Protein AF-0000000085158946 (afdb_homodimer)

Sequence (554 aa):
MFKRTLFSFVKYSIVIFVLLLILFPLYYLITLSLTSSSEALKDNIRFVPDGFNYKNYDILNSEFWSSLTYSFLFVITALTIRLVSLFLGGYGLYLTTRKIKTLFFSIFLFFSIVPEISIYLGIKGVLNDLNISDIVFSLSASSFFSFFSLSYFHNSFNQVSQKEKDIIKIDNLNKLEVFYYVYLPKLKMPIFLTVIFTTISTWNSFLWPSYILSGKTINGVGFDTISLWFLRVGDIPHGMGRHENLVAAGSVISIIIPLGIYLIFSKLINRQLYKSIMFKRTLFSFVKYSIVIFVLLLILFPLYYLITLSLTSSSEALKDNIRFVPDGFNYKNYDILNSEFWSSLTYSFLFVITALTIRLVSLFLGGYGLYLTTRKIKTLFFSIFLFFSIVPEISIYLGIKGVLNDLNISDIVFSLSASSFFSFFSLSYFHNSFNQVSQKEKDIIKIDNLNKLEVFYYVYLPKLKMPIFLTVIFTTISTWNSFLWPSYILSGKTINGVGFDTISLWFLRVGDIPHGMGRHENLVAAGSVISIIIPLGIYLIFSKLINRQLYKSI

Radius of gyration: 25.28 Å; Cα contacts (8 Å, |Δi|>4): 628; chains: 2; bounding box: 78×69×60 Å

Solvent-accessible surface area (backbone atoms only — not comparable to full-atom values): 29200 Å² total; per-residue (Å²): 110,66,64,59,49,53,52,48,49,52,47,52,50,49,49,52,49,51,51,48,59,60,45,38,24,58,52,40,30,56,23,34,19,21,25,46,64,77,59,36,60,69,42,50,73,50,90,61,45,87,45,85,33,67,68,36,52,66,68,68,36,72,68,44,54,49,9,46,49,50,37,49,50,27,35,54,50,19,48,51,48,23,50,52,41,33,55,52,49,14,51,50,52,62,72,47,53,71,69,56,47,52,51,50,55,53,51,47,61,56,48,73,52,53,56,65,65,38,44,50,54,41,51,51,15,50,35,48,65,68,64,59,74,54,63,56,59,61,61,25,65,75,41,51,70,52,70,69,54,29,53,45,36,26,53,34,60,65,65,63,46,68,68,55,54,48,49,41,62,72,67,64,56,50,73,68,53,42,40,62,71,56,46,43,70,53,35,49,61,52,48,44,52,43,52,49,51,47,41,53,53,53,58,65,44,41,62,62,54,55,60,72,36,56,83,46,57,59,95,80,38,72,67,45,40,47,50,50,43,45,58,54,70,13,50,37,82,90,67,78,45,46,42,52,13,44,34,26,28,53,46,64,61,56,43,50,55,61,41,50,56,39,58,56,41,50,53,53,47,52,55,51,52,56,66,74,99,111,66,65,60,49,52,50,47,49,53,49,51,52,49,49,53,51,50,50,48,60,60,46,38,24,58,53,41,28,57,24,35,19,22,23,45,64,78,61,37,60,68,43,50,72,51,91,63,45,88,46,86,33,66,68,35,51,65,68,68,37,70,67,45,54,50,9,45,50,49,37,49,50,27,34,54,50,19,48,50,48,22,51,54,42,32,52,52,49,14,51,52,53,60,73,49,53,70,68,56,46,51,50,50,54,53,52,47,61,55,48,74,51,54,54,65,65,38,46,49,55,41,49,51,15,50,33,48,65,67,64,57,76,53,63,57,58,60,61,26,64,76,40,51,72,52,70,70,55,29,54,45,36,26,53,33,59,67,64,64,46,69,68,57,53,49,50,42,60,74,66,63,56,50,74,68,52,43,40,62,71,56,44,43,70,51,37,48,62,50,49,45,52,44,51,49,51,47,42,52,52,53,57,65,44,42,62,63,57,56,60,71,37,57,83,48,56,57,97,82,37,72,66,43,40,48,46,51,43,46,59,55,70,15,50,38,81,89,67,79,45,45,42,52,15,44,35,25,29,53,47,65,61,59,43,52,57,60,41,50,54,41,58,56,40,50,53,53,48,51,54,52,51,55,68,72,99

Nearest PDB structures (foldseek):
  4tqv-assembly2_F  TM=7.925E-01  e=6.788E-07  Sphingomonas sp.
  8ja7-assembly1_B  TM=7.182E-01  e=3.580E-06  Mycobacterium tuberculosis H37Rv
  8hpr-assembly1_B  TM=7.081E-01  e=4.510E-06  Mycolicibacterium smegmatis MC2 155
  8y5f-assembly1_C  TM=7.577E-01  e=1.977E-05  Escherichia coli
  7ahh-assembly1_A  TM=5.560E-01  e=1.768E-01  Lactococcus lactis subsp. lactis

Secondary structure (DSSP, 8-state):
-HHHHHHHHHHHHHHHHHHHHHHHHHHHHHHHHTS-HHHHTT----SS-SS--GGGGGG--HHHHHHHHHHHHHHHHHHHHHHHHHHHHHHHHHHS-HHHHHHHHHHHHHHTTS-HHHHHHHHHHHHHHTT---HHHHHHTT-S--HHHHHHHHHHHTT--HHHHHHHHHTT--HHHHIIIIIHHHHHHHHHHHHHHHHHHHHT--HHHHHHHTT-EETTEE---HHHHHHHHHB-GGGS-B-HHHHHHHHHHHTHHHHHHHHHHHHHHHHHHHHH-/-HHHHHHHHHHHHHHHHHHHHHHHHHHHHHHHHTS-HHHHTT----SS-SS--GGGGGG-SHHHHHHHHHHHHHHHHHHHHHHHHHHHHHHHHHHS-HHHHHHHHHHHHHHTTS-HHHHHHHHHHHHHHTT---HHHHHHTT-S--HHHHHHHHHHHTT--HHHHHHHHHTT--HHHHIIIIIHHHHHHHHHHHHHHHHHHHHT--HHHHHHHTT-EETTEE---HHHHHHHHHB-GGGS-B-HHHHHHHHHHHTHHHHHHHHHHHHHHHHHHHHH-

Structure (mmCIF, N/CA/C/O backbone):
data_AF-0000000085158946-model_v1
#
loop_
_entity.id
_entity.type
_entity.pdbx_description
1 polymer 'ABC TRANSPORTER PERMEASE PROTEIN'
#
loop_
_atom_site.group_PDB
_atom_site.id
_atom_site.type_symbol
_atom_site.label_atom_id
_atom_site.label_alt_id
_atom_site.label_comp_id
_atom_site.label_asym_id
_atom_site.label_entity_id
_atom_site.label_seq_id
_atom_site.pdbx_PDB_ins_code
_atom_site.Cartn_x
_atom_site.Cartn_y
_atom_site.Cartn_z
_atom_site.occupancy
_atom_site.B_iso_or_equiv
_atom_site.auth_seq_id
_atom_site.auth_comp_id
_atom_site.auth_asym_id
_atom_site.auth_atom_id
_atom_site.pdbx_PDB_model_num
ATOM 1 N N . MET A 1 1 ? -37.438 24.875 11.211 1 57.03 1 MET A N 1
ATOM 2 C CA . MET A 1 1 ? -37.312 23.75 12.117 1 57.03 1 MET A CA 1
ATOM 3 C C . MET A 1 1 ? -37.406 22.422 11.352 1 57.03 1 MET A C 1
ATOM 5 O O . MET A 1 1 ? -36.656 21.484 11.656 1 57.03 1 MET A O 1
ATOM 9 N N . PHE A 1 2 ? -38.281 22.328 10.406 1 52.19 2 PHE A N 1
ATOM 10 C CA . PHE A 1 2 ? -38.5 21.125 9.625 1 52.19 2 PHE A CA 1
ATOM 11 C C . PHE A 1 2 ? -37.281 20.844 8.727 1 52.19 2 PHE A C 1
ATOM 13 O O . PHE A 1 2 ? -36.844 19.703 8.602 1 52.19 2 PHE A O 1
ATOM 20 N N . LYS A 1 3 ? -36.719 21.828 8.211 1 59.41 3 LYS A N 1
ATOM 21 C CA . LYS A 1 3 ? -35.594 21.688 7.32 1 59.41 3 LYS A CA 1
ATOM 22 C C . LYS A 1 3 ? -34.344 21.203 8.086 1 59.41 3 LYS A C 1
ATOM 24 O O . LYS A 1 3 ? -33.594 20.359 7.594 1 59.41 3 LYS A O 1
ATOM 29 N N . ARG A 1 4 ? -34.312 21.703 9.297 1 63.22 4 ARG A N 1
ATOM 30 C CA . ARG A 1 4 ? -33.156 21.297 10.117 1 63.22 4 ARG A CA 1
ATOM 31 C C . ARG A 1 4 ? -33.281 19.812 10.484 1 63.22 4 ARG A C 1
ATOM 33 O O . ARG A 1 4 ? -32.281 19.094 10.484 1 63.22 4 ARG A O 1
ATOM 40 N N . THR A 1 5 ? -34.594 19.406 10.719 1 65.62 5 THR A N 1
ATOM 41 C CA . THR A 1 5 ? -34.812 18.016 11.109 1 65.62 5 THR A CA 1
ATOM 42 C C . THR A 1 5 ? -34.562 17.094 9.922 1 65.62 5 THR A C 1
ATOM 44 O O . THR A 1 5 ? -33.969 16.016 10.086 1 65.62 5 THR A O 1
ATOM 47 N N . LEU A 1 6 ? -35.031 17.469 8.773 1 65.44 6 LEU A N 1
ATOM 48 C CA . LEU A 1 6 ? -34.844 16.656 7.582 1 65.44 6 LEU A CA 1
ATOM 49 C C . LEU A 1 6 ? -33.344 16.531 7.234 1 65.44 6 LEU A C 1
ATOM 51 O O . LEU A 1 6 ? -32.875 15.453 6.852 1 65.44 6 LEU A O 1
ATOM 55 N N . PHE A 1 7 ? -32.719 17.625 7.441 1 64.69 7 PHE A N 1
ATOM 56 C CA . PHE A 1 7 ? -31.281 17.625 7.168 1 64.69 7 PHE A CA 1
ATOM 57 C C . PHE A 1 7 ? -30.547 16.734 8.156 1 64.69 7 PHE A C 1
ATOM 59 O O . PHE A 1 7 ? -29.594 16.031 7.773 1 64.69 7 PHE A O 1
ATOM 66 N N . SER A 1 8 ? -31.094 16.766 9.352 1 71.31 8 SER A N 1
ATOM 67 C CA . SER A 1 8 ? -30.516 15.898 10.367 1 71.31 8 SER A CA 1
ATOM 68 C C . SER A 1 8 ? -30.781 14.43 10.062 1 71.31 8 SER A C 1
ATOM 70 O O . SER A 1 8 ? -29.891 13.586 10.227 1 71.31 8 SER A O 1
ATOM 72 N N . PHE A 1 9 ? -32 14.148 9.641 1 74.19 9 PHE A N 1
ATOM 73 C CA . PHE A 1 9 ? -32.344 12.773 9.289 1 74.19 9 PHE A CA 1
ATOM 74 C C . PHE A 1 9 ? -31.516 12.281 8.117 1 74.19 9 PHE A C 1
ATOM 76 O O . PHE A 1 9 ? -31.016 11.148 8.133 1 74.19 9 PHE A O 1
ATOM 83 N N . VAL A 1 10 ? -31.422 13.07 7.191 1 72.56 10 VAL A N 1
ATOM 84 C CA . VAL A 1 10 ? -30.641 12.711 6.012 1 72.56 10 VAL A CA 1
ATOM 85 C C . VAL A 1 10 ? -29.188 12.492 6.395 1 72.56 10 VAL A C 1
ATOM 87 O O . VAL A 1 10 ? -28.547 11.539 5.941 1 72.56 10 VAL A O 1
ATOM 90 N N . LYS A 1 11 ? -28.797 13.273 7.266 1 68.81 11 LYS A N 1
ATOM 91 C CA . LYS A 1 11 ? -27.422 13.188 7.719 1 68.81 11 LYS A CA 1
ATOM 92 C C . LYS A 1 11 ? -27.156 11.867 8.438 1 68.81 11 LYS A C 1
ATOM 94 O O . LYS A 1 11 ? -26.172 11.172 8.133 1 68.81 11 LYS A O 1
ATOM 99 N N . TYR A 1 12 ? -27.984 11.602 9.367 1 70.56 12 TYR A N 1
ATOM 100 C CA . TYR A 1 12 ? -27.812 10.375 10.125 1 70.56 12 TYR A CA 1
ATOM 101 C C . TYR A 1 12 ? -28 9.148 9.234 1 70.56 12 TYR A C 1
ATOM 103 O O . TYR A 1 12 ? -27.328 8.133 9.422 1 70.56 12 TYR A O 1
ATOM 111 N N . SER A 1 13 ? -28.891 9.266 8.328 1 75.44 13 SER A N 1
ATOM 112 C CA . SER A 1 13 ? -29.109 8.164 7.402 1 75.44 13 SER A CA 1
ATOM 113 C C . SER A 1 13 ? -27.875 7.902 6.551 1 75.44 13 SER A C 1
ATOM 115 O O . SER A 1 13 ? -27.531 6.75 6.289 1 75.44 13 SER A O 1
ATOM 117 N N . ILE A 1 14 ? -27.234 8.898 6.277 1 70.06 14 ILE A N 1
ATOM 118 C CA . ILE A 1 14 ? -26.031 8.773 5.457 1 70.06 14 ILE A CA 1
ATOM 119 C C . ILE A 1 14 ? -24.922 8.125 6.273 1 70.06 14 ILE A C 1
ATOM 121 O O . ILE A 1 14 ? -24.219 7.242 5.781 1 70.06 14 ILE A O 1
ATOM 125 N N . VAL A 1 15 ? -24.906 8.492 7.461 1 65.69 15 VAL A N 1
ATOM 126 C CA . VAL A 1 15 ? -23.875 7.949 8.344 1 65.69 15 VAL A CA 1
ATOM 127 C C . VAL A 1 15 ? -24.109 6.453 8.555 1 65.69 15 VAL A C 1
ATOM 129 O O . VAL A 1 15 ? -23.172 5.656 8.484 1 65.69 15 VAL A O 1
ATOM 132 N N . ILE A 1 16 ? -25.297 6.164 8.844 1 70.31 16 ILE A N 1
ATOM 133 C CA . ILE A 1 16 ? -25.656 4.766 9.07 1 70.31 16 ILE A CA 1
ATOM 134 C C . ILE A 1 16 ? -25.359 3.953 7.809 1 70.31 16 ILE A C 1
ATOM 136 O O . ILE A 1 16 ? -24.859 2.83 7.887 1 70.31 16 ILE A O 1
ATOM 140 N N . PHE A 1 17 ? -25.656 4.512 6.742 1 72.94 17 PHE A N 1
ATOM 141 C CA . PHE A 1 17 ? -25.422 3.836 5.473 1 72.94 17 PHE A CA 1
ATOM 142 C C . PHE A 1 17 ? -23.938 3.582 5.242 1 72.94 17 PHE A C 1
ATOM 144 O O . PHE A 1 17 ? -23.547 2.48 4.852 1 72.94 17 PHE A O 1
ATOM 151 N N . VAL A 1 18 ? -23.219 4.551 5.566 1 66.56 18 VAL A N 1
ATOM 152 C CA . VAL A 1 18 ? -21.781 4.434 5.371 1 66.56 18 VAL A CA 1
ATOM 153 C C . VAL A 1 18 ? -21.203 3.406 6.348 1 66.56 18 VAL A C 1
ATOM 155 O O . VAL A 1 18 ? -20.344 2.596 5.977 1 66.56 18 VAL A O 1
ATOM 158 N N . LEU A 1 19 ? -21.719 3.467 7.562 1 66.19 19 LEU A N 1
ATOM 159 C CA . LEU A 1 19 ? -21.297 2.506 8.578 1 66.19 19 LEU A CA 1
ATOM 160 C C . LEU A 1 19 ? -21.625 1.081 8.148 1 66.19 19 LEU A C 1
ATOM 162 O O . LEU A 1 19 ? -20.828 0.168 8.328 1 66.19 19 LEU A O 1
ATOM 166 N N . LEU A 1 20 ? -22.766 0.931 7.625 1 73.12 20 LEU A N 1
ATOM 167 C CA . LEU A 1 20 ? -23.203 -0.384 7.156 1 73.12 20 LEU A CA 1
ATOM 168 C C . LEU A 1 20 ? -22.328 -0.859 6 1 73.12 20 LEU A C 1
ATOM 170 O O . LEU A 1 20 ? -21.969 -2.039 5.926 1 73.12 20 LEU A O 1
ATOM 174 N N . LEU A 1 21 ? -21.969 0.016 5.219 1 71.31 21 LEU A N 1
ATOM 175 C CA . LEU A 1 21 ? -21.125 -0.323 4.082 1 71.31 21 LEU A CA 1
ATOM 176 C C . LEU A 1 21 ? -19.734 -0.735 4.543 1 71.31 21 LEU A C 1
ATOM 178 O O . LEU A 1 21 ? -19.156 -1.679 4.004 1 71.31 21 LEU A O 1
ATOM 182 N N . ILE A 1 22 ? -19.344 -0.077 5.547 1 67.44 22 ILE A N 1
ATOM 183 C CA . ILE A 1 22 ? -18 -0.331 6.055 1 67.44 22 ILE A CA 1
ATOM 184 C C . ILE A 1 22 ? -17.969 -1.668 6.793 1 67.44 22 ILE A C 1
ATOM 186 O O . ILE A 1 22 ? -16.984 -2.42 6.688 1 67.44 22 ILE A O 1
ATOM 190 N N . LEU A 1 23 ? -19.047 -2.021 7.512 1 76.12 23 LEU A N 1
ATOM 191 C CA . LEU A 1 23 ? -19.109 -3.238 8.312 1 76.12 23 LEU A CA 1
ATOM 192 C C . LEU A 1 23 ? -19.562 -4.426 7.469 1 76.12 23 LEU A C 1
ATOM 194 O O . LEU A 1 23 ? -19.422 -5.578 7.887 1 76.12 23 LEU A O 1
ATOM 198 N N . PHE A 1 24 ? -19.969 -4.164 6.352 1 82.56 24 PHE A N 1
ATOM 199 C CA . PHE A 1 24 ? -20.547 -5.195 5.496 1 82.56 24 PHE A CA 1
ATOM 200 C C . PHE A 1 24 ? -19.516 -6.27 5.172 1 82.56 24 PHE A C 1
ATOM 202 O O . PHE A 1 24 ? -19.812 -7.465 5.281 1 82.56 24 PHE A O 1
ATOM 209 N N . PRO A 1 25 ? -18.312 -5.809 4.824 1 82.94 25 PRO A N 1
ATOM 210 C CA . PRO A 1 25 ? -17.344 -6.844 4.477 1 82.94 25 PRO A CA 1
ATOM 211 C C . PRO A 1 25 ? -17.031 -7.785 5.641 1 82.94 25 PRO A C 1
ATOM 213 O O . PRO A 1 25 ? -16.828 -8.984 5.43 1 82.94 25 PRO A O 1
ATOM 216 N N . LEU A 1 26 ? -17 -7.23 6.797 1 83.5 26 LEU A N 1
ATOM 217 C CA . LEU A 1 26 ? -16.734 -8.055 7.969 1 83.5 26 LEU A CA 1
ATOM 218 C C . LEU A 1 26 ? -17.906 -8.977 8.258 1 83.5 26 LEU A C 1
ATOM 220 O O . LEU A 1 26 ? -17.719 -10.148 8.586 1 83.5 26 LEU A O 1
ATOM 224 N N . TYR A 1 27 ? -19.016 -8.367 8.203 1 87.5 27 TYR A N 1
ATOM 225 C CA . TYR A 1 27 ? -20.219 -9.164 8.398 1 87.5 27 TYR A CA 1
ATOM 226 C C . TYR A 1 27 ? -20.297 -10.289 7.371 1 87.5 27 TYR A C 1
ATOM 228 O O . TYR A 1 27 ? -20.578 -11.438 7.719 1 87.5 27 TYR A O 1
ATOM 236 N N . TYR A 1 28 ? -20.094 -9.953 6.172 1 89.88 28 TYR A N 1
ATOM 237 C CA . TYR A 1 28 ? -20.156 -10.938 5.094 1 89.88 28 TYR A CA 1
ATOM 238 C C . TYR A 1 28 ? -19.094 -12.008 5.27 1 89.88 28 TYR A C 1
ATOM 240 O O . TYR A 1 28 ? -19.312 -13.18 4.953 1 89.88 28 TYR A O 1
ATOM 248 N N . LEU A 1 29 ? -17.984 -11.586 5.684 1 90.38 29 LEU A N 1
ATOM 249 C CA . LEU A 1 29 ? -16.906 -12.523 5.945 1 90.38 29 LEU A CA 1
ATOM 250 C C . LEU A 1 29 ? -17.344 -13.594 6.938 1 90.38 29 LEU A C 1
ATOM 252 O O . LEU A 1 29 ? -17.094 -14.789 6.723 1 90.38 29 LEU A O 1
ATOM 256 N N . ILE A 1 30 ? -17.953 -13.18 7.984 1 91.31 30 ILE A N 1
ATOM 257 C CA . ILE A 1 30 ? -18.406 -14.102 9.023 1 91.31 30 ILE A CA 1
ATOM 258 C C . ILE A 1 30 ? -19.5 -15.008 8.469 1 91.31 30 ILE A C 1
ATOM 260 O O . ILE A 1 30 ? -19.469 -16.219 8.68 1 91.31 30 ILE A O 1
ATOM 264 N N . THR A 1 31 ? -20.391 -14.445 7.742 1 94 31 THR A N 1
ATOM 265 C CA . THR A 1 31 ? -21.469 -15.227 7.168 1 94 31 THR A CA 1
ATOM 266 C C . THR A 1 31 ? -20.938 -16.234 6.152 1 94 31 THR A C 1
ATOM 268 O O . THR A 1 31 ? -21.359 -17.391 6.129 1 94 31 THR A O 1
ATOM 271 N N . LEU A 1 32 ? -20.031 -15.812 5.352 1 93.38 32 LEU A N 1
ATOM 272 C CA . LEU A 1 32 ? -19.438 -16.672 4.324 1 93.38 32 LEU A CA 1
ATOM 273 C C . LEU A 1 32 ? -18.672 -17.828 4.953 1 93.38 32 LEU A C 1
ATOM 275 O O . LEU A 1 32 ? -18.688 -18.938 4.43 1 93.38 32 LEU A O 1
ATOM 279 N N . SER A 1 33 ? -18 -17.547 6.062 1 94 33 SER A N 1
ATOM 280 C CA . SER A 1 33 ? -17.203 -18.578 6.738 1 94 33 SER A CA 1
ATOM 281 C C . SER A 1 33 ? -18.094 -19.688 7.277 1 94 33 SER A C 1
ATOM 283 O O . SER A 1 33 ? -17.609 -20.781 7.562 1 94 33 SER A O 1
ATOM 285 N N . LEU A 1 34 ? -19.359 -19.438 7.391 1 96.25 34 LEU A N 1
ATOM 286 C CA . LEU A 1 34 ? -20.297 -20.422 7.93 1 96.25 34 LEU A CA 1
ATOM 287 C C . LEU A 1 34 ? -21.203 -20.969 6.828 1 96.25 34 LEU A C 1
ATOM 289 O O . LEU A 1 34 ? -22.094 -21.766 7.098 1 96.25 34 LEU A O 1
ATOM 293 N N . THR A 1 35 ? -20.984 -20.578 5.652 1 95.25 35 THR A N 1
ATOM 294 C CA . THR A 1 35 ? -21.766 -21.016 4.504 1 95.25 35 THR A CA 1
ATOM 295 C C . THR A 1 35 ? -21.188 -22.297 3.922 1 95.25 35 THR A C 1
ATOM 297 O O . THR A 1 35 ? -19.969 -22.484 3.887 1 95.25 35 THR A O 1
ATOM 300 N N . SER A 1 36 ? -22 -23.188 3.439 1 94.12 36 SER A N 1
ATOM 301 C CA . SER A 1 36 ? -21.547 -24.453 2.875 1 94.12 36 SER A CA 1
ATOM 302 C C . SER A 1 36 ? -20.812 -24.234 1.556 1 94.12 36 SER A C 1
ATOM 304 O O . SER A 1 36 ? -21 -23.219 0.893 1 94.12 36 SER A O 1
ATOM 306 N N . SER A 1 37 ? -19.984 -25.188 1.164 1 91 37 SER A N 1
ATOM 307 C CA . SER A 1 37 ? -19.203 -25.109 -0.07 1 91 37 SER A CA 1
ATOM 308 C C . SER A 1 37 ? -20.109 -25.062 -1.292 1 91 37 SER A C 1
ATOM 310 O O . SER A 1 37 ? -19.844 -24.344 -2.256 1 91 37 SER A O 1
ATOM 312 N N . SER A 1 38 ? -21.188 -25.812 -1.231 1 90.31 38 SER A N 1
ATOM 313 C CA . SER A 1 38 ? -22.109 -25.844 -2.355 1 90.31 38 SER A CA 1
ATOM 314 C C . SER A 1 38 ? -22.75 -24.469 -2.594 1 90.31 38 SER A C 1
ATOM 316 O O . SER A 1 38 ? -22.891 -24.047 -3.738 1 90.31 38 SER A O 1
ATOM 318 N N . GLU A 1 39 ? -23.062 -23.828 -1.523 1 90.88 39 GLU A N 1
ATOM 319 C CA . GLU A 1 39 ? -23.656 -22.5 -1.636 1 90.88 39 GLU A CA 1
ATOM 320 C C . GLU A 1 39 ? -22.609 -21.453 -2.002 1 90.88 39 GLU A C 1
ATOM 322 O O . GLU A 1 39 ? -22.891 -20.531 -2.775 1 90.88 39 GLU A O 1
ATOM 327 N N . ALA A 1 40 ? -21.469 -21.531 -1.451 1 89.31 40 ALA A N 1
ATOM 328 C CA . ALA A 1 40 ? -20.406 -20.562 -1.688 1 89.31 40 ALA A CA 1
ATOM 329 C C . ALA A 1 40 ? -19.969 -20.578 -3.148 1 89.31 40 ALA A C 1
ATOM 331 O O . ALA A 1 40 ? -19.562 -19.547 -3.693 1 89.31 40 ALA A O 1
ATOM 332 N N . LEU A 1 41 ? -20.062 -21.703 -3.746 1 85.75 41 LEU A N 1
ATOM 333 C CA . LEU A 1 41 ? -19.641 -21.859 -5.129 1 85.75 41 LEU A CA 1
ATOM 334 C C . LEU A 1 41 ? -20.547 -21.078 -6.074 1 85.75 41 LEU A C 1
ATOM 336 O O . LEU A 1 41 ? -20.156 -20.766 -7.203 1 85.75 41 LEU A O 1
ATOM 340 N N . LYS A 1 42 ? -21.719 -20.719 -5.594 1 83 42 LYS A N 1
ATOM 341 C CA . LYS A 1 42 ? -22.625 -19.906 -6.41 1 83 42 LYS A CA 1
ATOM 342 C C . LYS A 1 42 ? -22.094 -18.484 -6.562 1 83 42 LYS A C 1
ATOM 344 O O . LYS A 1 42 ? -22.5 -17.766 -7.477 1 83 42 LYS A O 1
ATOM 349 N N . ASP A 1 43 ? -21.25 -18.047 -5.68 1 79.88 43 ASP A N 1
ATOM 350 C CA . ASP A 1 43 ? -20.469 -16.828 -5.746 1 79.88 43 ASP A CA 1
ATOM 351 C C . ASP A 1 43 ? -21.375 -15.594 -5.609 1 79.88 43 ASP A C 1
ATOM 353 O O . ASP A 1 43 ? -21.016 -14.508 -6.078 1 79.88 43 ASP A O 1
ATOM 357 N N . ASN A 1 44 ? -22.625 -15.805 -5.07 1 84.94 44 ASN A N 1
ATOM 358 C CA . ASN A 1 44 ? -23.516 -14.703 -4.754 1 84.94 44 ASN A CA 1
ATOM 359 C C . ASN A 1 44 ? -23.453 -14.344 -3.271 1 84.94 44 ASN A C 1
ATOM 361 O O . ASN A 1 44 ? -23.125 -15.188 -2.438 1 84.94 44 ASN A O 1
ATOM 365 N N . ILE A 1 45 ? -23.766 -13.125 -3.066 1 88.75 45 ILE A N 1
ATOM 366 C CA . ILE A 1 45 ? -23.766 -12.68 -1.679 1 88.75 45 ILE A CA 1
ATOM 367 C C . ILE A 1 45 ? -24.938 -13.312 -0.936 1 88.75 45 ILE A C 1
ATOM 369 O O . ILE A 1 45 ? -26.062 -13.344 -1.445 1 88.75 45 ILE A O 1
ATOM 373 N N . ARG A 1 46 ? -24.578 -13.844 0.161 1 86.25 46 ARG A N 1
ATOM 374 C CA . ARG A 1 46 ? -25.594 -14.344 1.078 1 86.25 46 ARG A CA 1
ATOM 375 C C . ARG A 1 46 ? -25.516 -13.641 2.43 1 86.25 46 ARG A C 1
ATOM 377 O O . ARG A 1 46 ? -24.5 -13.742 3.121 1 86.25 46 ARG A O 1
ATOM 384 N N . PHE A 1 47 ? -26.562 -13.07 2.791 1 88.25 47 PHE A N 1
ATOM 385 C CA . PHE A 1 47 ? -26.562 -12.297 4.027 1 88.25 47 PHE A CA 1
ATOM 386 C C . PHE A 1 47 ? -26.688 -13.211 5.238 1 88.25 47 PHE A C 1
ATOM 388 O O . PHE A 1 47 ? -26.266 -12.852 6.34 1 88.25 47 PHE A O 1
ATOM 395 N N . VAL A 1 48 ? -27.312 -14.344 4.961 1 92.31 48 VAL A N 1
ATOM 396 C CA . VAL A 1 48 ? -27.453 -15.344 6.016 1 92.31 48 VAL A CA 1
ATOM 397 C C . VAL A 1 48 ? -26.938 -16.688 5.52 1 92.31 48 VAL A C 1
ATOM 399 O O . VAL A 1 48 ? -27.297 -17.141 4.43 1 92.31 48 VAL A O 1
ATOM 402 N N . PRO A 1 49 ? -26.125 -17.266 6.254 1 92.56 49 PRO A N 1
ATOM 403 C CA . PRO A 1 49 ? -25.625 -18.562 5.812 1 92.56 49 PRO A CA 1
ATOM 404 C C . PRO A 1 49 ? -26.734 -19.609 5.688 1 92.56 49 PRO A C 1
ATOM 406 O O . PRO A 1 49 ? -27.828 -19.438 6.246 1 92.56 49 PRO A O 1
ATOM 409 N N . ASP A 1 50 ? -26.5 -20.641 4.941 1 93.25 50 ASP A N 1
ATOM 410 C CA . ASP A 1 50 ? -27.453 -21.719 4.773 1 93.25 50 ASP A CA 1
ATOM 411 C C . ASP A 1 50 ? -27.484 -22.625 6.004 1 93.25 50 ASP A C 1
ATOM 413 O O . ASP A 1 50 ? -28.344 -23.484 6.133 1 93.25 50 ASP A O 1
ATOM 417 N N . GLY A 1 51 ? -26.562 -22.422 6.914 1 90.81 51 GLY A N 1
ATOM 418 C CA . GLY A 1 51 ? -26.406 -23.172 8.148 1 90.81 51 GLY A CA 1
ATOM 419 C C . GLY A 1 51 ? -25.125 -22.812 8.898 1 90.81 51 GLY A C 1
ATOM 420 O O . GLY A 1 51 ? -24.375 -21.938 8.477 1 90.81 51 GLY A O 1
ATOM 421 N N . PHE A 1 52 ? -25.062 -23.469 10.023 1 93.88 52 PHE A N 1
ATOM 422 C CA . PHE A 1 52 ? -23.828 -23.312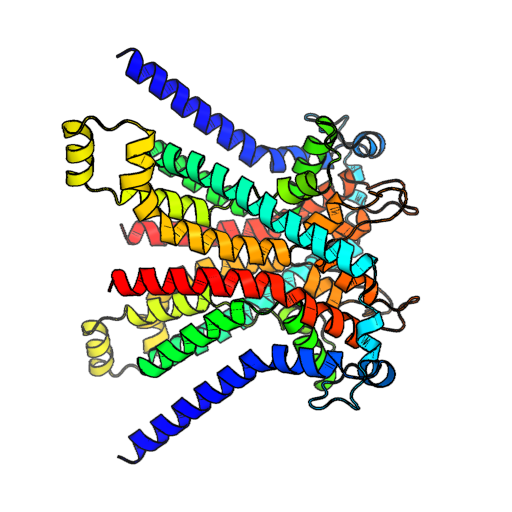 10.797 1 93.88 52 PHE A CA 1
ATOM 423 C C . PHE A 1 52 ? -22.812 -24.375 10.406 1 93.88 52 PHE A C 1
ATOM 425 O O . PHE A 1 52 ? -22.609 -25.359 11.141 1 93.88 52 PHE A O 1
ATOM 432 N N . ASN A 1 53 ? -22.156 -24.156 9.344 1 95.19 53 ASN A N 1
ATOM 433 C CA . ASN A 1 53 ? -21.188 -25.125 8.82 1 95.19 53 ASN A CA 1
ATOM 434 C C . ASN A 1 53 ? -19.797 -24.906 9.445 1 95.19 53 ASN A C 1
ATOM 436 O O . ASN A 1 53 ? -18.859 -24.516 8.758 1 95.19 53 ASN A O 1
ATOM 440 N N . TYR A 1 54 ? -19.719 -25.312 10.664 1 93.62 54 TYR A N 1
ATOM 441 C CA . TYR A 1 54 ? -18.484 -25.109 11.422 1 93.62 54 TYR A CA 1
ATOM 442 C C . TYR A 1 54 ? -17.344 -25.969 10.852 1 93.62 54 TYR A C 1
ATOM 444 O O . TYR A 1 54 ? -16.172 -25.719 11.156 1 93.62 54 TYR A O 1
ATOM 452 N N . LYS A 1 55 ? -17.656 -26.938 10.016 1 94.38 55 LYS A N 1
ATOM 453 C CA . LYS A 1 55 ? -16.656 -27.812 9.414 1 94.38 55 LYS A CA 1
ATOM 454 C C . LYS A 1 55 ? -15.734 -27.031 8.477 1 94.38 55 LYS A C 1
ATOM 456 O O . LYS A 1 55 ? -14.641 -27.5 8.141 1 94.38 55 LYS A O 1
ATOM 461 N N . ASN A 1 56 ? -16.203 -25.875 7.996 1 94.69 56 ASN A N 1
ATOM 462 C CA . ASN A 1 56 ? -15.336 -25.016 7.195 1 94.69 56 ASN A CA 1
ATOM 463 C C . ASN A 1 56 ? -14.023 -24.703 7.918 1 94.69 56 ASN A C 1
ATOM 465 O O . ASN A 1 56 ? -12.992 -24.5 7.281 1 94.69 56 ASN A O 1
ATOM 469 N N . TYR A 1 57 ? -14.094 -24.797 9.203 1 95.44 57 TYR A N 1
ATOM 470 C CA . TYR A 1 57 ? -12.922 -24.438 10 1 95.44 57 TYR A CA 1
ATOM 471 C C . TYR A 1 57 ? -11.961 -25.609 10.133 1 95.44 57 TYR A C 1
ATOM 473 O O . TYR A 1 57 ? -10.859 -25.453 10.664 1 95.44 57 TYR A O 1
ATOM 481 N N . ASP A 1 58 ? -12.266 -26.734 9.562 1 94.25 58 ASP A N 1
ATOM 482 C CA . ASP A 1 58 ? -11.344 -27.859 9.5 1 94.25 58 ASP A CA 1
ATOM 483 C C . ASP A 1 58 ? -10.164 -27.562 8.578 1 94.25 58 ASP A C 1
ATOM 485 O O . ASP A 1 58 ? -9.133 -28.234 8.641 1 94.25 58 ASP A O 1
ATOM 489 N N . ILE A 1 59 ? -10.344 -26.516 7.777 1 91.75 59 ILE A N 1
ATOM 490 C CA . ILE A 1 59 ? -9.297 -26.109 6.852 1 91.75 59 ILE A CA 1
ATOM 491 C C . ILE A 1 59 ? -8.109 -25.547 7.629 1 91.75 59 ILE A C 1
ATOM 493 O O . ILE A 1 59 ? -7.012 -25.406 7.082 1 91.75 59 ILE A O 1
ATOM 497 N N . LEU A 1 60 ? -8.383 -25.203 8.938 1 93.56 60 LEU A N 1
ATOM 498 C CA . LEU A 1 60 ? -7.324 -24.688 9.797 1 93.56 60 LEU A CA 1
ATOM 499 C C . LEU A 1 60 ? -6.375 -25.812 10.219 1 93.56 60 LEU A C 1
ATOM 501 O O . LEU A 1 60 ? -6.277 -26.125 11.406 1 93.56 60 LEU A O 1
ATOM 505 N N . ASN A 1 61 ? -5.645 -26.234 9.312 1 92.31 61 ASN A N 1
ATOM 506 C CA . ASN A 1 61 ? -4.723 -27.344 9.531 1 92.31 61 ASN A CA 1
ATOM 507 C C . ASN A 1 61 ? -3.307 -26.859 9.812 1 92.31 61 ASN A C 1
ATOM 509 O O . ASN A 1 61 ? -3.109 -25.688 10.148 1 92.31 61 ASN A O 1
ATOM 513 N N . SER A 1 62 ? -2.404 -27.766 9.703 1 90.38 62 SER A N 1
ATOM 514 C CA . SER A 1 62 ? -1.02 -27.422 10.023 1 90.38 62 SER A CA 1
ATOM 515 C C . SER A 1 62 ? -0.468 -26.375 9.062 1 90.38 62 SER A C 1
ATOM 517 O O . SER A 1 62 ? 0.309 -25.516 9.461 1 90.38 62 SER A O 1
ATOM 519 N N . GLU A 1 63 ? -0.919 -26.422 7.852 1 89.56 63 GLU A N 1
ATOM 520 C CA . GLU A 1 63 ? -0.46 -25.453 6.863 1 89.56 63 GLU A CA 1
ATOM 521 C C . GLU A 1 63 ? -0.946 -24.047 7.203 1 89.56 63 GLU A C 1
ATOM 523 O O . GLU A 1 63 ? -0.208 -23.078 7.043 1 89.56 63 GLU A O 1
ATOM 528 N N . PHE A 1 64 ? -2.158 -24.016 7.652 1 92.56 64 PHE A N 1
ATOM 529 C CA . PHE A 1 64 ? -2.717 -22.734 8.047 1 92.56 64 PHE A CA 1
ATOM 530 C C . PHE A 1 64 ? -1.934 -22.141 9.211 1 92.56 64 PHE A C 1
ATOM 532 O O . PHE A 1 64 ? -1.499 -20.984 9.148 1 92.56 64 PHE A O 1
ATOM 539 N N . TRP A 1 65 ? -1.747 -22.938 10.188 1 93.94 65 TRP A N 1
ATOM 540 C CA . TRP A 1 65 ? -1.096 -22.438 11.391 1 93.94 65 TRP A CA 1
ATOM 541 C C . TRP A 1 65 ? 0.359 -22.062 11.109 1 93.94 65 TRP A C 1
ATOM 543 O O . TRP A 1 65 ? 0.886 -21.109 11.688 1 93.94 65 TRP A O 1
ATOM 553 N N . SER A 1 66 ? 0.964 -22.797 10.266 1 92.19 66 SER A N 1
ATOM 554 C CA . SER A 1 66 ? 2.322 -22.453 9.859 1 92.19 66 SER A CA 1
ATOM 555 C C . SER A 1 66 ? 2.357 -21.109 9.109 1 92.19 66 SER A C 1
ATOM 557 O O . SER A 1 66 ? 3.205 -20.266 9.391 1 92.19 66 SER A O 1
ATOM 559 N N . SER A 1 67 ? 1.426 -20.938 8.188 1 92.56 67 SER A N 1
ATOM 560 C CA . SER A 1 67 ? 1.35 -19.688 7.43 1 92.56 67 SER A CA 1
ATOM 561 C C . SER A 1 67 ? 1.083 -18.5 8.344 1 92.56 67 SER A C 1
ATOM 563 O O . SER A 1 67 ? 1.651 -17.422 8.148 1 92.56 67 SER A O 1
ATOM 565 N N . LEU A 1 68 ? 0.249 -18.781 9.328 1 94.38 68 LEU A N 1
ATOM 566 C CA . LEU A 1 68 ? -0.062 -17.734 10.289 1 94.38 68 LEU A CA 1
ATOM 567 C C . LEU A 1 68 ? 1.169 -17.359 11.117 1 94.38 68 LEU A C 1
ATOM 569 O O . LEU A 1 68 ? 1.451 -16.172 11.328 1 94.38 68 LEU A O 1
ATOM 573 N N . THR A 1 69 ? 1.834 -18.328 11.508 1 94 69 THR A N 1
ATOM 574 C CA . THR A 1 69 ? 3.021 -18.109 12.328 1 94 69 THR A CA 1
ATOM 575 C C . THR A 1 69 ? 4.094 -17.359 11.539 1 94 69 THR A C 1
ATOM 577 O O . THR A 1 69 ? 4.676 -16.391 12.031 1 94 69 THR A O 1
ATOM 580 N N . TYR A 1 70 ? 4.332 -17.766 10.32 1 92.5 70 TYR A N 1
ATOM 581 C CA . TYR A 1 70 ? 5.352 -17.109 9.5 1 92.5 70 TYR A CA 1
ATOM 582 C C . TYR A 1 70 ? 4.953 -15.68 9.172 1 92.5 70 TYR A C 1
ATOM 584 O O . TYR A 1 70 ? 5.812 -14.797 9.094 1 92.5 70 TYR A O 1
ATOM 592 N N . SER A 1 71 ? 3.693 -15.477 8.984 1 93.56 71 SER A N 1
ATOM 593 C CA . SER A 1 71 ? 3.225 -14.109 8.75 1 93.56 71 SER A CA 1
ATOM 594 C C . SER A 1 71 ? 3.424 -13.242 9.984 1 93.56 71 SER A C 1
ATOM 596 O O . SER A 1 71 ? 3.801 -12.07 9.867 1 93.56 71 SER A O 1
ATOM 598 N N . PHE A 1 72 ? 3.152 -13.859 11.117 1 95 72 PHE A N 1
ATOM 599 C CA . PHE A 1 72 ? 3.35 -13.117 12.359 1 95 72 PHE A CA 1
ATOM 600 C C . PHE A 1 72 ? 4.82 -12.773 12.555 1 95 72 PHE A C 1
ATOM 602 O O . PHE A 1 72 ? 5.152 -11.641 12.906 1 95 72 PHE A O 1
ATOM 609 N N . LEU A 1 73 ? 5.656 -13.68 12.359 1 95.31 73 LEU A N 1
ATOM 610 C CA . LEU A 1 73 ? 7.09 -13.445 12.477 1 95.31 73 LEU A CA 1
ATOM 611 C C . LEU A 1 73 ? 7.562 -12.422 11.453 1 95.31 73 LEU A C 1
ATOM 613 O O . LEU A 1 73 ? 8.438 -11.602 11.742 1 95.31 73 LEU A O 1
ATOM 617 N N . PHE A 1 74 ? 7.004 -12.531 10.266 1 94.81 74 PHE A N 1
ATOM 618 C CA . PHE A 1 74 ? 7.285 -11.547 9.219 1 94.81 74 PHE A CA 1
ATOM 619 C C . PHE A 1 74 ? 6.961 -10.141 9.703 1 94.81 74 PHE A C 1
ATOM 621 O O . PHE A 1 74 ? 7.781 -9.234 9.578 1 94.81 74 PHE A O 1
ATOM 628 N N . VAL A 1 75 ? 5.852 -9.961 10.32 1 94.75 75 VAL A N 1
ATOM 629 C CA . VAL A 1 75 ? 5.418 -8.656 10.805 1 94.75 75 VAL A CA 1
ATOM 630 C C . VAL A 1 75 ? 6.379 -8.164 11.883 1 94.75 75 VAL A C 1
ATOM 632 O O . VAL A 1 75 ? 6.867 -7.027 11.812 1 94.75 75 VAL A O 1
ATOM 635 N N . ILE A 1 76 ? 6.707 -8.977 12.805 1 96.06 76 ILE A N 1
ATOM 636 C CA . ILE A 1 76 ? 7.539 -8.586 13.93 1 96.06 76 ILE A CA 1
ATOM 637 C C . ILE A 1 76 ? 8.938 -8.227 13.438 1 96.06 76 ILE A C 1
ATOM 639 O O . ILE A 1 76 ? 9.516 -7.223 13.867 1 96.06 76 ILE A O 1
ATOM 643 N N . THR A 1 77 ? 9.469 -9.016 12.609 1 96.12 77 THR A N 1
ATOM 644 C CA . THR A 1 77 ? 10.828 -8.773 12.125 1 96.12 77 THR A CA 1
ATOM 645 C C . THR A 1 77 ? 10.867 -7.543 11.227 1 96.12 77 THR A C 1
ATOM 647 O O . THR A 1 77 ? 11.789 -6.73 11.32 1 96.12 77 THR A O 1
ATOM 650 N N . ALA A 1 78 ? 9.883 -7.434 10.352 1 95.31 78 ALA A N 1
ATOM 651 C CA . ALA A 1 78 ? 9.789 -6.254 9.492 1 95.31 78 ALA A CA 1
ATOM 652 C C . ALA A 1 78 ? 9.695 -4.977 10.328 1 95.31 78 ALA A C 1
ATOM 654 O O . ALA A 1 78 ? 10.336 -3.975 10.008 1 95.31 78 ALA A O 1
ATOM 655 N N . LEU A 1 79 ? 8.898 -5.047 11.344 1 95 79 LEU A N 1
ATOM 656 C CA . LEU A 1 79 ? 8.727 -3.904 12.234 1 95 79 LEU A CA 1
ATOM 657 C C . LEU A 1 79 ? 10.055 -3.539 12.906 1 95 79 LEU A C 1
ATOM 659 O O . LEU A 1 79 ? 10.398 -2.359 12.992 1 95 79 LEU A O 1
ATOM 663 N N . THR A 1 80 ? 10.742 -4.516 13.383 1 95.69 80 THR A N 1
ATOM 664 C CA . THR A 1 80 ? 12.016 -4.289 14.062 1 95.69 80 THR A CA 1
ATOM 665 C C . THR A 1 80 ? 13.031 -3.658 13.117 1 95.69 80 THR A C 1
ATOM 667 O O . THR A 1 80 ? 13.664 -2.656 13.461 1 95.69 80 THR A O 1
ATOM 670 N N . ILE A 1 81 ? 13.125 -4.184 12 1 94.06 81 ILE A N 1
ATOM 671 C CA . ILE A 1 81 ? 14.078 -3.684 11.016 1 94.06 81 ILE A CA 1
ATOM 672 C C . ILE A 1 81 ? 13.703 -2.256 10.625 1 94.06 81 ILE A C 1
ATOM 674 O O . ILE A 1 81 ? 14.57 -1.378 10.57 1 94.06 81 ILE A O 1
ATOM 678 N N . ARG A 1 82 ? 12.453 -2.039 10.367 1 93.5 82 ARG A N 1
ATOM 679 C CA . ARG A 1 82 ? 11.992 -0.727 9.93 1 93.5 82 ARG A CA 1
ATOM 680 C C . ARG A 1 82 ? 12.195 0.32 11.016 1 93.5 82 ARG A C 1
ATOM 682 O O . ARG A 1 82 ? 12.688 1.42 10.742 1 93.5 82 ARG A O 1
ATOM 689 N N . LEU A 1 83 ? 11.844 -0.015 12.234 1 94.25 83 LEU A N 1
ATOM 690 C CA . LEU A 1 83 ? 11.977 0.944 13.32 1 94.25 83 LEU A CA 1
ATOM 691 C C . LEU A 1 83 ? 13.445 1.299 13.562 1 94.25 83 LEU A C 1
ATOM 693 O O . LEU A 1 83 ? 13.781 2.467 13.766 1 94.25 83 LEU A O 1
ATOM 697 N N . VAL A 1 84 ? 14.289 0.327 13.555 1 92.06 84 VAL A N 1
ATOM 698 C CA . VAL A 1 84 ? 15.711 0.579 13.734 1 92.06 84 VAL A CA 1
ATOM 699 C C . VAL A 1 84 ? 16.219 1.497 12.625 1 92.06 84 VAL A C 1
ATOM 701 O O . VAL A 1 84 ? 16.938 2.469 12.891 1 92.06 84 VAL A O 1
ATOM 704 N N . SER A 1 85 ? 15.82 1.183 11.445 1 89.81 85 SER A N 1
ATOM 705 C CA . SER A 1 85 ? 16.25 1.989 10.312 1 89.81 85 SER A CA 1
ATOM 706 C C . SER A 1 85 ? 15.719 3.414 10.406 1 89.81 85 SER A C 1
ATOM 708 O O . SER A 1 85 ? 16.422 4.371 10.094 1 89.81 85 SER A O 1
ATOM 710 N N . LEU A 1 86 ? 14.484 3.537 10.805 1 90.19 86 LEU A N 1
ATOM 711 C CA . LEU A 1 86 ? 13.859 4.852 10.891 1 90.19 86 LEU A CA 1
ATOM 712 C C . LEU A 1 86 ? 14.469 5.668 12.023 1 90.19 86 LEU A C 1
ATOM 714 O O . LEU A 1 86 ? 14.625 6.887 11.906 1 90.19 86 LEU A O 1
ATOM 718 N N . PHE A 1 87 ? 14.82 5.008 13.117 1 89.75 87 PHE A N 1
ATOM 719 C CA . PHE A 1 87 ? 15.492 5.699 14.211 1 89.75 87 PHE A CA 1
ATOM 720 C C . PHE A 1 87 ? 16.859 6.223 13.766 1 89.75 87 PHE A C 1
ATOM 722 O O . PHE A 1 87 ? 17.188 7.387 14 1 89.75 87 PHE A O 1
ATOM 729 N N . LEU A 1 88 ? 17.547 5.383 13.125 1 85 88 LEU A N 1
ATOM 730 C CA . LEU A 1 88 ? 18.875 5.758 12.672 1 85 88 LEU A CA 1
ATOM 731 C C . LEU A 1 88 ? 18.797 6.793 11.555 1 85 88 LEU A C 1
ATOM 733 O O . LEU A 1 88 ? 19.5 7.809 11.594 1 85 88 LEU A O 1
ATOM 737 N N . GLY A 1 89 ? 17.953 6.531 10.625 1 84.25 89 GLY A N 1
ATOM 738 C CA . GLY A 1 89 ? 17.828 7.434 9.492 1 84.25 89 GLY A CA 1
ATOM 739 C C . GLY A 1 89 ? 17.219 8.773 9.867 1 84.25 89 GLY A C 1
ATOM 740 O O . GLY A 1 89 ? 17.719 9.82 9.445 1 84.25 89 GLY A O 1
ATOM 741 N N . GLY A 1 90 ? 16.109 8.719 10.602 1 84 90 GLY A N 1
ATOM 742 C CA . GLY A 1 90 ? 15.477 9.961 11.023 1 84 90 GLY A CA 1
ATOM 743 C C . GLY A 1 90 ? 16.391 10.844 11.852 1 84 90 GLY A C 1
ATOM 744 O O . GLY A 1 90 ? 16.453 12.062 11.625 1 84 90 GLY A O 1
ATOM 745 N N . TYR A 1 91 ? 17.078 10.242 12.781 1 84.75 91 TYR A N 1
ATOM 746 C CA . TYR A 1 91 ? 18.016 10.992 13.617 1 84.75 91 TYR A CA 1
ATOM 747 C C . TYR A 1 91 ? 19.188 11.5 12.805 1 84.75 91 TYR A C 1
ATOM 749 O O . TYR A 1 91 ? 19.672 12.617 13.016 1 84.75 91 TYR A O 1
ATOM 757 N N . GLY A 1 92 ? 19.703 10.656 11.969 1 81.38 92 GLY A N 1
ATOM 758 C CA . GLY A 1 92 ? 20.781 11.086 11.086 1 81.38 92 GLY A CA 1
ATOM 759 C C . GLY A 1 92 ? 20.422 12.281 10.227 1 81.38 92 GLY A C 1
ATOM 760 O O . GLY A 1 92 ? 21.203 13.211 10.086 1 81.38 92 GLY A O 1
ATOM 761 N N . LEU A 1 93 ? 19.297 12.258 9.719 1 80.69 93 LEU A N 1
ATOM 762 C CA . LEU A 1 93 ? 18.812 13.367 8.898 1 80.69 93 LEU A CA 1
ATOM 763 C C . LEU A 1 93 ? 18.656 14.633 9.734 1 80.69 93 LEU A C 1
ATOM 765 O O . LEU A 1 93 ? 18.875 15.742 9.25 1 80.69 93 LEU A O 1
ATOM 769 N N . TYR A 1 94 ? 18.188 14.391 10.93 1 81 94 TYR A N 1
ATOM 770 C CA . TYR A 1 94 ? 18.016 15.492 11.859 1 81 94 TYR A CA 1
ATOM 771 C C . TYR A 1 94 ? 19.344 16.219 12.094 1 81 94 TYR A C 1
ATOM 773 O O . TYR A 1 94 ? 19.375 17.453 12.219 1 81 94 TYR A O 1
ATOM 781 N N . LEU A 1 95 ? 20.438 15.516 12.023 1 79.5 95 LEU A N 1
ATOM 782 C CA . LEU A 1 95 ? 21.75 16.078 12.336 1 79.5 95 LEU A CA 1
ATOM 783 C C . LEU A 1 95 ? 22.391 16.688 11.102 1 79.5 95 LEU A C 1
ATOM 785 O O . LEU A 1 95 ? 23.422 17.359 11.195 1 79.5 95 LEU A O 1
ATOM 789 N N . THR A 1 96 ? 21.75 16.5 9.984 1 80.44 96 THR A N 1
ATOM 790 C CA . THR A 1 96 ? 22.391 16.922 8.75 1 80.44 96 THR A CA 1
ATOM 791 C C . THR A 1 96 ? 21.938 18.312 8.352 1 80.44 96 THR A C 1
ATOM 793 O O . THR A 1 96 ? 21.109 18.922 9.031 1 80.44 96 THR A O 1
ATOM 796 N N . THR A 1 97 ? 22.516 18.859 7.312 1 79.62 97 THR A N 1
ATOM 797 C CA . THR A 1 97 ? 22.234 20.219 6.844 1 79.62 97 THR A CA 1
ATOM 798 C C . THR A 1 97 ? 21 20.234 5.953 1 79.62 97 THR A C 1
ATOM 800 O O . THR A 1 97 ? 20.547 19.172 5.492 1 79.62 97 THR A O 1
ATOM 803 N N . ARG A 1 98 ? 20.5 21.375 5.758 1 78.81 98 ARG A N 1
ATOM 804 C CA . ARG A 1 98 ? 19.312 21.562 4.926 1 78.81 98 ARG A CA 1
ATOM 805 C C . ARG A 1 98 ? 19.562 21.078 3.5 1 78.81 98 ARG A C 1
ATOM 807 O O . ARG A 1 98 ? 18.656 20.531 2.859 1 78.81 98 ARG A O 1
ATOM 814 N N . LYS A 1 99 ? 20.703 21.266 3.016 1 78.25 99 LYS A N 1
ATOM 815 C CA . LYS A 1 99 ? 21.031 20.859 1.654 1 78.25 99 LYS A CA 1
ATOM 816 C C . LYS A 1 99 ? 20.953 19.344 1.496 1 78.25 99 LYS A C 1
ATOM 818 O O . LYS A 1 99 ? 20.406 18.859 0.505 1 78.25 99 LYS A O 1
ATOM 823 N N . ILE A 1 100 ? 21.406 18.672 2.469 1 73.62 100 ILE A N 1
ATOM 824 C CA . ILE A 1 100 ? 21.391 17.219 2.434 1 73.62 100 ILE A CA 1
ATOM 825 C C . ILE A 1 100 ? 19.953 16.719 2.602 1 73.62 100 ILE A C 1
ATOM 827 O O . ILE A 1 100 ? 19.547 15.75 1.957 1 73.62 100 ILE A O 1
ATOM 831 N N . LYS A 1 101 ? 19.25 17.422 3.443 1 77.56 101 LYS A N 1
ATOM 832 C CA . LYS A 1 101 ? 17.844 17.062 3.648 1 77.56 101 LYS A CA 1
ATOM 833 C C . LYS A 1 101 ? 17.062 17.188 2.35 1 77.56 101 LYS A C 1
ATOM 835 O O . LYS A 1 101 ? 16.297 16.281 1.992 1 77.56 101 LYS A O 1
ATOM 840 N N . THR A 1 102 ? 17.344 18.234 1.704 1 74 102 THR A N 1
ATOM 841 C CA . THR A 1 102 ? 16.641 18.484 0.45 1 74 102 THR A CA 1
ATOM 842 C C . THR A 1 102 ? 17.016 17.438 -0.599 1 74 102 THR A C 1
ATOM 844 O O . THR A 1 102 ? 16.172 16.969 -1.354 1 74 102 THR A O 1
ATOM 847 N N . LEU A 1 103 ? 18.25 17.141 -0.637 1 73.94 103 LEU A N 1
ATOM 848 C CA . LEU A 1 103 ? 18.719 16.125 -1.577 1 73.94 103 LEU A CA 1
ATOM 849 C C . LEU A 1 103 ? 18.094 14.766 -1.266 1 73.94 103 LEU A C 1
ATOM 851 O O . LEU A 1 103 ? 17.703 14.039 -2.178 1 73.94 103 LEU A O 1
ATOM 855 N N . PHE A 1 104 ? 18.047 14.445 -0.03 1 71.44 104 PHE A N 1
ATOM 856 C CA . PHE A 1 104 ? 17.484 13.172 0.405 1 71.44 104 PHE A CA 1
ATOM 857 C C . PHE A 1 104 ? 16 13.078 0.034 1 71.44 104 PHE A C 1
ATOM 859 O O . PHE A 1 104 ? 15.562 12.062 -0.514 1 71.44 104 PHE A O 1
ATOM 866 N N . PHE A 1 105 ? 15.305 14.102 0.328 1 67.31 105 PHE A N 1
ATOM 867 C CA . PHE A 1 105 ? 13.875 14.078 0.053 1 67.31 105 PHE A CA 1
ATOM 868 C C . PHE A 1 105 ? 13.609 14.023 -1.446 1 67.31 105 PHE A C 1
ATOM 870 O O . PHE A 1 105 ? 12.688 13.328 -1.895 1 67.31 105 PHE A O 1
ATOM 877 N N . SER A 1 106 ? 14.43 14.664 -2.244 1 68.25 106 SER A N 1
ATOM 878 C CA . SER A 1 106 ? 14.281 14.625 -3.695 1 68.25 106 SER A CA 1
ATOM 879 C C . SER A 1 106 ? 14.555 13.234 -4.246 1 68.25 106 SER A C 1
ATOM 881 O O . SER A 1 106 ? 13.844 12.758 -5.133 1 68.25 106 SER A O 1
ATOM 883 N N . ILE A 1 107 ? 15.555 12.641 -3.77 1 69.38 107 ILE A N 1
ATOM 884 C CA . ILE A 1 107 ? 15.93 11.305 -4.207 1 69.38 107 ILE A CA 1
ATOM 885 C C . ILE A 1 107 ? 14.828 10.312 -3.82 1 69.38 107 ILE A C 1
ATOM 887 O O . ILE A 1 107 ? 14.5 9.414 -4.594 1 69.38 107 ILE A O 1
ATOM 891 N N . PHE A 1 108 ? 14.305 10.508 -2.691 1 65.62 108 PHE A N 1
ATOM 892 C CA . PHE A 1 108 ? 13.258 9.625 -2.193 1 65.62 108 PHE A CA 1
ATOM 893 C C . PHE A 1 108 ? 12.016 9.711 -3.076 1 65.62 108 PHE A C 1
ATOM 895 O O . PHE A 1 108 ? 11.391 8.695 -3.369 1 65.62 108 PHE A O 1
ATOM 902 N N . LEU A 1 109 ? 11.75 10.891 -3.402 1 62.19 109 LEU A N 1
ATOM 903 C CA . LEU A 1 109 ? 10.594 11.062 -4.277 1 62.19 109 LEU A CA 1
ATOM 904 C C . LEU A 1 109 ? 10.797 10.32 -5.594 1 62.19 109 LEU A C 1
ATOM 906 O O . LEU A 1 109 ? 9.859 9.711 -6.121 1 62.19 109 LEU A O 1
ATOM 910 N N . PHE A 1 110 ? 12.023 10.258 -5.98 1 63.41 110 PHE A N 1
ATOM 911 C CA . PHE A 1 110 ? 12.352 9.547 -7.211 1 63.41 110 PHE A CA 1
ATOM 912 C C . PHE A 1 110 ? 12.242 8.039 -7.008 1 63.41 110 PHE A C 1
ATOM 914 O O . PHE A 1 110 ? 11.75 7.324 -7.879 1 63.41 110 PHE A O 1
ATOM 921 N N . PHE A 1 111 ? 12.625 7.566 -5.875 1 63.75 111 PHE A N 1
ATOM 922 C CA . PHE A 1 111 ? 12.617 6.145 -5.547 1 63.75 111 PHE A CA 1
ATOM 923 C C . PHE A 1 111 ? 11.188 5.625 -5.441 1 63.75 111 PHE A C 1
ATOM 925 O O . PHE A 1 111 ? 10.914 4.465 -5.762 1 63.75 111 PHE A O 1
ATOM 932 N N . SER A 1 112 ? 10.406 6.465 -4.934 1 60.62 112 SER A N 1
ATOM 933 C CA . SER A 1 112 ? 9.031 6.039 -4.699 1 60.62 112 SER A CA 1
ATOM 934 C C . SER A 1 112 ? 8.328 5.695 -6.008 1 60.62 112 SER A C 1
ATOM 936 O O . SER A 1 112 ? 7.316 5 -6.012 1 60.62 112 SER A O 1
ATOM 938 N N . ILE A 1 113 ? 9.102 5.977 -7.137 1 62.84 113 ILE A N 1
ATOM 939 C CA . ILE A 1 113 ? 8.531 5.742 -8.461 1 62.84 113 ILE A CA 1
ATOM 940 C C . ILE A 1 113 ? 8.938 4.359 -8.961 1 62.84 113 ILE A C 1
ATOM 942 O O . ILE A 1 113 ? 8.305 3.807 -9.859 1 62.84 113 ILE A O 1
ATOM 946 N N . VAL A 1 114 ? 9.977 3.889 -8.391 1 68 114 VAL A N 1
ATOM 947 C CA . VAL A 1 114 ? 10.547 2.625 -8.844 1 68 114 VAL A CA 1
ATOM 948 C C . VAL A 1 114 ? 9.555 1.491 -8.602 1 68 114 VAL A C 1
ATOM 950 O O . VAL A 1 114 ? 9.062 1.321 -7.48 1 68 114 VAL A O 1
ATOM 953 N N . PRO A 1 115 ? 9.172 0.754 -9.656 1 70.5 115 PRO A N 1
ATOM 954 C CA . PRO A 1 115 ? 8.273 -0.383 -9.438 1 70.5 115 PRO A CA 1
ATOM 955 C C . PRO A 1 115 ? 8.789 -1.339 -8.367 1 70.5 115 PRO A C 1
ATOM 957 O O . PRO A 1 115 ? 9.992 -1.559 -8.258 1 70.5 115 PRO A O 1
ATOM 960 N N . GLU A 1 116 ? 7.938 -1.784 -7.648 1 79.31 116 GLU A N 1
ATOM 961 C CA . GLU A 1 116 ? 8.281 -2.662 -6.535 1 79.31 116 GLU A CA 1
ATOM 962 C C . GLU A 1 116 ? 9.016 -3.908 -7.02 1 79.31 116 GLU A C 1
ATOM 964 O O . GLU A 1 116 ? 9.938 -4.387 -6.355 1 79.31 116 GLU A O 1
ATOM 969 N N . ILE A 1 117 ? 8.688 -4.344 -8.211 1 82.25 117 ILE A N 1
ATOM 970 C CA . ILE A 1 117 ? 9.289 -5.57 -8.727 1 82.25 117 ILE A CA 1
ATOM 971 C C . ILE A 1 117 ? 10.797 -5.363 -8.922 1 82.25 117 ILE A C 1
ATOM 973 O O . ILE A 1 117 ? 11.586 -6.285 -8.711 1 82.25 117 ILE A O 1
ATOM 977 N N . SER A 1 118 ? 11.18 -4.191 -9.383 1 81.5 118 SER A N 1
ATOM 978 C CA . SER A 1 118 ? 12.594 -3.896 -9.562 1 81.5 118 SER A CA 1
ATOM 979 C C . SER A 1 118 ? 13.352 -3.998 -8.242 1 81.5 118 SER A C 1
ATOM 981 O O . SER A 1 118 ? 14.477 -4.496 -8.203 1 81.5 118 SER A O 1
ATOM 983 N N . ILE A 1 119 ? 12.719 -3.506 -7.234 1 84.5 119 ILE A N 1
ATOM 984 C CA . ILE A 1 119 ? 13.312 -3.582 -5.906 1 84.5 119 ILE A CA 1
ATOM 985 C C . ILE A 1 119 ? 13.414 -5.043 -5.469 1 84.5 119 ILE A C 1
ATOM 987 O O . ILE A 1 119 ? 14.453 -5.477 -4.969 1 84.5 119 ILE A O 1
ATOM 991 N N . TYR A 1 120 ? 12.43 -5.816 -5.73 1 87.56 120 TYR A N 1
ATOM 992 C CA . TYR A 1 120 ? 12.375 -7.215 -5.32 1 87.56 120 TYR A CA 1
ATOM 993 C C . TYR A 1 120 ? 13.453 -8.031 -6.027 1 87.56 120 TYR A C 1
ATOM 995 O O . TYR A 1 120 ? 14.094 -8.883 -5.414 1 87.56 120 TYR A O 1
ATOM 1003 N N . LEU A 1 121 ? 13.664 -7.746 -7.281 1 86.81 121 LEU A N 1
ATOM 1004 C CA . LEU A 1 121 ? 14.711 -8.43 -8.039 1 86.81 121 LEU A CA 1
ATOM 1005 C C . LEU A 1 121 ? 16.078 -8.148 -7.434 1 86.81 121 LEU A C 1
ATOM 1007 O O . LEU A 1 121 ? 16.906 -9.062 -7.301 1 86.81 121 LEU A O 1
ATOM 1011 N N . GLY A 1 122 ? 16.266 -6.965 -7.09 1 86.44 122 GLY A N 1
ATOM 1012 C CA . GLY A 1 122 ? 17.531 -6.582 -6.484 1 86.44 122 GLY A CA 1
ATOM 1013 C C . GLY A 1 122 ? 17.75 -7.223 -5.129 1 86.44 122 GLY A C 1
ATOM 1014 O O . GLY A 1 122 ? 18.828 -7.758 -4.863 1 86.44 122 GLY A O 1
ATOM 1015 N N . ILE A 1 123 ? 16.766 -7.141 -4.324 1 88.56 123 ILE A N 1
ATOM 1016 C CA . ILE A 1 123 ? 16.891 -7.688 -2.977 1 88.56 123 ILE A CA 1
ATOM 1017 C C . ILE A 1 123 ? 17.125 -9.195 -3.055 1 88.56 123 ILE A C 1
ATOM 1019 O O . ILE A 1 123 ? 17.969 -9.734 -2.324 1 88.56 123 ILE A O 1
ATOM 1023 N N . LYS A 1 124 ? 16.359 -9.867 -3.865 1 88.06 124 LYS A N 1
ATOM 1024 C CA . LYS A 1 124 ? 16.547 -11.305 -4.027 1 88.06 124 LYS A CA 1
ATOM 1025 C C . LYS A 1 124 ? 17.984 -11.625 -4.434 1 88.06 124 LYS A C 1
ATOM 1027 O O . LYS A 1 124 ? 18.594 -12.562 -3.914 1 88.06 124 LYS A O 1
ATOM 1032 N N . GLY A 1 125 ? 18.516 -10.867 -5.41 1 87.5 125 GLY A N 1
ATOM 1033 C CA . GLY A 1 125 ? 19.891 -11.047 -5.82 1 87.5 125 GLY A CA 1
ATOM 1034 C C . GLY A 1 125 ? 20.875 -10.883 -4.68 1 87.5 125 GLY A C 1
ATOM 1035 O O . GLY A 1 125 ? 21.797 -11.688 -4.531 1 87.5 125 GLY A O 1
ATOM 1036 N N . VAL A 1 126 ? 20.641 -9.883 -3.891 1 88.38 126 VAL A N 1
ATOM 1037 C CA . VAL A 1 126 ? 21.531 -9.609 -2.764 1 88.38 126 VAL A CA 1
ATOM 1038 C C . VAL A 1 126 ? 21.438 -10.742 -1.747 1 88.38 126 VAL A C 1
ATOM 1040 O O . VAL A 1 126 ? 22.453 -11.211 -1.232 1 88.38 126 VAL A O 1
ATOM 1043 N N . LEU A 1 127 ? 20.281 -11.148 -1.438 1 88.94 127 LEU A N 1
ATOM 1044 C CA . LEU A 1 127 ? 20.078 -12.234 -0.483 1 88.94 127 LEU A CA 1
ATOM 1045 C C . LEU A 1 127 ? 20.766 -13.508 -0.959 1 88.94 127 LEU A C 1
ATOM 1047 O O . LEU A 1 127 ? 21.359 -14.234 -0.159 1 88.94 127 LEU A O 1
ATOM 1051 N N . ASN A 1 128 ? 20.609 -13.766 -2.225 1 87.38 128 ASN A N 1
ATOM 1052 C CA . ASN A 1 128 ? 21.266 -14.945 -2.787 1 87.38 128 ASN A CA 1
ATOM 1053 C C . ASN A 1 128 ? 22.781 -14.836 -2.713 1 87.38 128 ASN A C 1
ATOM 1055 O O . ASN A 1 128 ? 23.469 -15.805 -2.391 1 87.38 128 ASN A O 1
ATOM 1059 N N . ASP A 1 129 ? 23.297 -13.688 -2.969 1 90.88 129 ASP A N 1
ATOM 1060 C CA . ASP A 1 129 ? 24.734 -13.461 -2.91 1 90.88 129 ASP A CA 1
ATOM 1061 C C . ASP A 1 129 ? 25.266 -13.641 -1.489 1 90.88 129 ASP A C 1
ATOM 1063 O O . ASP A 1 129 ? 26.391 -14.117 -1.293 1 90.88 129 ASP A O 1
ATOM 1067 N N . LEU A 1 130 ? 24.438 -13.258 -0.55 1 91.75 130 LEU A N 1
ATOM 1068 C CA . LEU A 1 130 ? 24.844 -13.367 0.849 1 91.75 130 LEU A CA 1
ATOM 1069 C C . LEU A 1 130 ? 24.5 -14.742 1.405 1 91.75 130 LEU A C 1
ATOM 1071 O O . LEU A 1 130 ? 24.75 -15.031 2.574 1 91.75 130 LEU A O 1
ATOM 1075 N N . ASN A 1 131 ? 23.875 -15.562 0.604 1 89.12 131 ASN A N 1
ATOM 1076 C CA . ASN A 1 131 ? 23.469 -16.922 0.964 1 89.12 131 ASN A CA 1
ATOM 1077 C C . ASN A 1 131 ? 22.531 -16.922 2.162 1 89.12 131 ASN A C 1
ATOM 1079 O O . ASN A 1 131 ? 22.688 -17.719 3.082 1 89.12 131 ASN A O 1
ATOM 1083 N N . ILE A 1 132 ? 21.781 -15.945 2.168 1 87.25 132 ILE A N 1
ATOM 1084 C CA . ILE A 1 132 ? 20.766 -15.898 3.215 1 87.25 132 ILE A CA 1
ATOM 1085 C C . ILE A 1 132 ? 19.562 -16.75 2.801 1 87.25 132 ILE A C 1
ATOM 1087 O O . ILE A 1 132 ? 18.906 -16.453 1.801 1 87.25 132 ILE A O 1
ATOM 1091 N N . SER A 1 133 ? 19.328 -17.781 3.537 1 82.62 133 SER A N 1
ATOM 1092 C CA . SER A 1 133 ? 18.234 -18.672 3.176 1 82.62 133 SER A CA 1
ATOM 1093 C C . SER A 1 133 ? 17.125 -18.641 4.223 1 82.62 133 SER A C 1
ATOM 1095 O O . SER A 1 133 ? 16.094 -19.297 4.062 1 82.62 133 SER A O 1
ATOM 1097 N N . ASP A 1 134 ? 17.391 -17.844 5.301 1 87.56 134 ASP A N 1
ATOM 1098 C CA . ASP A 1 134 ? 16.375 -17.75 6.332 1 87.56 134 ASP A CA 1
ATOM 1099 C C . ASP A 1 134 ? 15.086 -17.141 5.781 1 87.56 134 ASP A C 1
ATOM 1101 O O . ASP A 1 134 ? 15.117 -16.047 5.195 1 87.56 134 ASP A O 1
ATOM 1105 N N . ILE A 1 135 ? 14.008 -17.781 5.961 1 87 135 ILE A N 1
ATOM 1106 C CA . ILE A 1 135 ? 12.734 -17.422 5.355 1 87 135 ILE A CA 1
ATOM 1107 C C . ILE A 1 135 ? 12.234 -16.109 5.938 1 87 135 ILE A C 1
ATOM 1109 O O . ILE A 1 135 ? 11.859 -15.195 5.199 1 87 135 ILE A O 1
ATOM 1113 N N . VAL A 1 136 ? 12.305 -16.016 7.207 1 90.44 136 VAL A N 1
ATOM 1114 C CA . VAL A 1 136 ? 11.75 -14.844 7.883 1 90.44 136 VAL A CA 1
ATOM 1115 C C . VAL A 1 136 ? 12.578 -13.609 7.547 1 90.44 136 VAL A C 1
ATOM 1117 O O . VAL A 1 136 ? 12.031 -12.547 7.258 1 90.44 136 VAL A O 1
ATOM 1120 N N . PHE A 1 137 ? 13.836 -13.75 7.477 1 90.81 137 PHE A N 1
ATOM 1121 C CA . PHE A 1 137 ? 14.703 -12.633 7.133 1 90.81 137 PHE A CA 1
ATOM 1122 C C . PHE A 1 137 ? 14.531 -12.242 5.672 1 90.81 137 PHE A C 1
ATOM 1124 O O . PHE A 1 137 ? 14.539 -11.062 5.332 1 90.81 137 PHE A O 1
ATOM 1131 N N . SER A 1 138 ? 14.398 -13.195 4.852 1 90.75 138 SER A N 1
ATOM 1132 C CA . SER A 1 138 ? 14.195 -12.922 3.432 1 90.75 138 SER A CA 1
ATOM 1133 C C . SER A 1 138 ? 12.898 -12.156 3.197 1 90.75 138 SER A C 1
ATOM 1135 O O . SER A 1 138 ? 12.867 -11.195 2.432 1 90.75 138 SER A O 1
ATOM 1137 N N . LEU A 1 139 ? 11.914 -12.555 3.941 1 92.06 139 LEU A N 1
ATOM 1138 C CA . LEU A 1 139 ? 10.625 -11.883 3.84 1 92.06 139 LEU A CA 1
ATOM 1139 C C . LEU A 1 139 ? 10.727 -10.438 4.309 1 92.06 139 LEU A C 1
ATOM 1141 O O . LEU A 1 139 ? 10.141 -9.539 3.697 1 92.06 139 LEU A O 1
ATOM 1145 N N . SER A 1 140 ? 11.508 -10.203 5.281 1 94.19 140 SER A N 1
ATOM 1146 C CA . SER A 1 140 ? 11.547 -8.898 5.934 1 94.19 140 SER A CA 1
ATOM 1147 C C . SER A 1 140 ? 12.562 -7.977 5.27 1 94.19 140 SER A C 1
ATOM 1149 O O . SER A 1 140 ? 12.648 -6.797 5.613 1 94.19 140 SER A O 1
ATOM 1151 N N . ALA A 1 141 ? 13.312 -8.484 4.344 1 89.88 141 ALA A N 1
ATOM 1152 C CA . ALA A 1 141 ? 14.391 -7.73 3.713 1 89.88 141 ALA A CA 1
ATOM 1153 C C . ALA A 1 141 ? 13.844 -6.57 2.889 1 89.88 141 ALA A C 1
ATOM 1155 O O . ALA A 1 141 ? 14.547 -5.594 2.629 1 89.88 141 ALA A O 1
ATOM 1156 N N . SER A 1 142 ? 12.633 -6.645 2.512 1 84.5 142 SER A N 1
ATOM 1157 C CA . SER A 1 142 ? 12.031 -5.602 1.689 1 84.5 142 SER A CA 1
ATOM 1158 C C . SER A 1 142 ? 11.445 -4.484 2.551 1 84.5 142 SER A C 1
ATOM 1160 O O . SER A 1 142 ? 10.984 -3.471 2.031 1 84.5 142 SER A O 1
ATOM 1162 N N . SER A 1 143 ? 11.438 -4.562 3.855 1 80.69 143 SER A N 1
ATOM 1163 C CA . SER A 1 143 ? 10.688 -3.689 4.746 1 80.69 143 SER A CA 1
ATOM 1164 C C . SER A 1 143 ? 11.578 -2.594 5.328 1 80.69 143 SER A C 1
ATOM 1166 O O . SER A 1 143 ? 11.164 -1.877 6.242 1 80.69 143 SER A O 1
ATOM 1168 N N . PHE A 1 144 ? 12.648 -2.33 4.789 1 78.12 144 PHE A N 1
ATOM 1169 C CA . PHE A 1 144 ? 13.648 -1.479 5.426 1 78.12 144 PHE A CA 1
ATOM 1170 C C . PHE A 1 144 ? 13.234 -0.014 5.359 1 78.12 144 PHE A C 1
ATOM 1172 O O . PHE A 1 144 ? 13.555 0.768 6.258 1 78.12 144 PHE A O 1
ATOM 1179 N N . PHE A 1 145 ? 12.539 0.24 4.344 1 73 145 PHE A N 1
ATOM 1180 C CA . PHE A 1 145 ? 12.453 1.683 4.148 1 73 145 PHE A CA 1
ATOM 1181 C C . PHE A 1 145 ? 11.016 2.098 3.84 1 73 145 PHE A C 1
ATOM 1183 O O . PHE A 1 145 ? 10.281 1.365 3.174 1 73 145 PHE A O 1
ATOM 1190 N N . SER A 1 146 ? 10.602 3.127 4.457 1 75.06 146 SER A N 1
ATOM 1191 C CA . SER A 1 146 ? 9.359 3.838 4.168 1 75.06 146 SER A CA 1
ATOM 1192 C C . SER A 1 146 ? 9.57 5.348 4.176 1 75.06 146 SER A C 1
ATOM 1194 O O . SER A 1 146 ? 9.93 5.926 5.207 1 75.06 146 SER A O 1
ATOM 1196 N N . PHE A 1 147 ? 9.312 5.945 3.113 1 71.06 147 PHE A N 1
ATOM 1197 C CA . PHE A 1 147 ? 9.508 7.387 3.006 1 71.06 147 PHE A CA 1
ATOM 1198 C C . PHE A 1 147 ? 8.594 8.133 3.979 1 71.06 147 PHE A C 1
ATOM 1200 O O . PHE A 1 147 ? 9.039 9.055 4.668 1 71.06 147 PHE A O 1
ATOM 1207 N N . PHE A 1 148 ? 7.387 7.77 3.992 1 71.38 148 PHE A N 1
ATOM 1208 C CA . PHE A 1 148 ? 6.414 8.438 4.852 1 71.38 148 PHE A CA 1
ATOM 1209 C C . PHE A 1 148 ? 6.832 8.344 6.312 1 71.38 148 PHE A C 1
ATOM 1211 O O . PHE A 1 148 ? 6.812 9.344 7.035 1 71.38 148 PHE A O 1
ATOM 1218 N N . SER A 1 149 ? 7.246 7.211 6.699 1 83.88 149 SER A N 1
ATOM 1219 C CA . SER A 1 149 ? 7.633 7.02 8.094 1 83.88 149 SER A CA 1
ATOM 1220 C C . SER A 1 149 ? 8.914 7.777 8.422 1 83.88 149 SER A C 1
ATOM 1222 O O . SER A 1 149 ? 9.039 8.367 9.5 1 83.88 149 SER A O 1
ATOM 1224 N N . LEU A 1 150 ? 9.789 7.809 7.484 1 84.62 150 LEU A N 1
ATOM 1225 C CA . LEU A 1 150 ? 11.047 8.508 7.711 1 84.62 150 LEU A CA 1
ATOM 1226 C C . LEU A 1 150 ? 10.812 10.008 7.867 1 84.62 150 LEU A C 1
ATOM 1228 O O . LEU A 1 150 ? 11.406 10.641 8.742 1 84.62 150 LEU A O 1
ATOM 1232 N N . SER A 1 151 ? 10.047 10.555 7.004 1 79.38 151 SER A N 1
ATOM 1233 C CA . SER A 1 151 ? 9.734 11.977 7.086 1 79.38 151 SER A CA 1
ATOM 1234 C C . SER A 1 151 ? 9.055 12.312 8.406 1 79.38 151 SER A C 1
ATOM 1236 O O . SER A 1 151 ? 9.336 13.352 9.008 1 79.38 151 SER A O 1
ATOM 1238 N N . TYR A 1 152 ? 8.219 11.406 8.789 1 83.62 152 TYR A N 1
ATOM 1239 C CA . TYR A 1 152 ? 7.512 11.641 10.039 1 83.62 152 TYR A CA 1
ATOM 1240 C C . TYR A 1 152 ? 8.477 11.586 11.227 1 83.62 152 TYR A C 1
ATOM 1242 O O . TYR A 1 152 ? 8.398 12.414 12.133 1 83.62 152 TYR A O 1
ATOM 1250 N N . PHE A 1 153 ? 9.344 10.688 11.219 1 89.06 153 PHE A N 1
ATOM 1251 C CA . PHE A 1 153 ? 10.367 10.602 12.258 1 89.06 153 PHE A CA 1
ATOM 1252 C C . PHE A 1 153 ? 11.242 11.844 12.258 1 89.06 153 PHE A C 1
ATOM 1254 O O . PHE A 1 153 ? 11.469 12.453 13.305 1 89.06 153 PHE A O 1
ATOM 1261 N N . HIS A 1 154 ? 11.656 12.195 11.102 1 84.69 154 HIS A N 1
ATOM 1262 C CA . HIS A 1 154 ? 12.508 13.375 10.961 1 84.69 154 HIS A CA 1
ATOM 1263 C C . HIS A 1 154 ? 11.82 14.617 11.516 1 84.69 154 HIS A C 1
ATOM 1265 O O . HIS A 1 154 ? 12.422 15.391 12.258 1 84.69 154 HIS A O 1
ATOM 1271 N N . ASN A 1 155 ? 10.617 14.781 11.148 1 82.94 155 ASN A N 1
ATOM 1272 C CA . ASN A 1 155 ? 9.867 15.945 11.609 1 82.94 155 ASN A CA 1
ATOM 1273 C C . ASN A 1 155 ? 9.688 15.938 13.125 1 82.94 155 ASN A C 1
ATOM 1275 O O . ASN A 1 155 ? 9.68 16.984 13.758 1 82.94 155 ASN A O 1
ATOM 1279 N N . SER A 1 156 ? 9.523 14.82 13.625 1 88.56 156 SER A N 1
ATOM 1280 C CA . SER A 1 156 ? 9.352 14.695 15.07 1 88.56 156 SER A CA 1
ATOM 1281 C C . SER A 1 156 ? 10.641 15.039 15.812 1 88.56 156 SER A C 1
ATOM 1283 O O . SER A 1 156 ? 10.602 15.664 16.875 1 88.56 156 SER A O 1
ATOM 1285 N N . PHE A 1 157 ? 11.742 14.711 15.289 1 89.25 157 PHE A N 1
ATOM 1286 C CA . PHE A 1 157 ? 13.023 15.094 15.875 1 89.25 157 PHE A CA 1
ATOM 1287 C C . PHE A 1 157 ? 13.188 16.609 15.875 1 89.25 157 PHE A C 1
ATOM 1289 O O . PHE A 1 157 ? 13.758 17.172 16.812 1 89.25 157 PHE A O 1
ATOM 1296 N N . ASN A 1 158 ? 12.656 17.219 14.883 1 86.88 158 ASN A N 1
ATOM 1297 C CA . ASN A 1 158 ? 12.797 18.672 14.719 1 86.88 158 ASN A CA 1
ATOM 1298 C C . ASN A 1 158 ? 11.883 19.438 15.672 1 86.88 158 ASN A C 1
ATOM 1300 O O . ASN A 1 158 ? 11.984 20.656 15.789 1 86.88 158 ASN A O 1
ATOM 1304 N N . GLN A 1 159 ? 11.117 18.75 16.359 1 87.94 159 GLN A N 1
ATOM 1305 C CA . GLN A 1 159 ? 10.203 19.406 17.281 1 87.94 159 GLN A CA 1
ATOM 1306 C C . GLN A 1 159 ? 10.891 19.734 18.609 1 87.94 159 GLN A C 1
ATOM 1308 O O . GLN A 1 159 ? 10.297 20.375 19.469 1 87.94 159 GLN A O 1
ATOM 1313 N N . VAL A 1 160 ? 12.078 19.391 18.797 1 89.12 160 VAL A N 1
ATOM 1314 C CA . VAL A 1 160 ? 12.82 19.688 20.016 1 89.12 160 VAL A CA 1
ATOM 1315 C C . VAL A 1 160 ? 13.117 21.188 20.078 1 89.12 160 VAL A C 1
ATOM 1317 O O . VAL A 1 160 ? 13.734 21.75 19.172 1 89.12 160 VAL A O 1
ATOM 1320 N N . SER A 1 161 ? 12.734 21.75 21.141 1 89.94 161 SER A N 1
ATOM 1321 C CA . SER A 1 161 ? 12.875 23.188 21.312 1 89.94 161 SER A CA 1
ATOM 1322 C C . SER A 1 161 ? 14.289 23.562 21.734 1 89.94 161 SER A C 1
ATOM 1324 O O . SER A 1 161 ? 15.047 22.719 22.188 1 89.94 161 SER A O 1
ATOM 1326 N N . GLN A 1 162 ? 14.477 24.828 21.562 1 90.25 162 GLN A N 1
ATOM 1327 C CA . GLN A 1 162 ? 15.758 25.359 22 1 90.25 162 GLN A CA 1
ATOM 1328 C C . GLN A 1 162 ? 15.922 25.203 23.516 1 90.25 162 GLN A C 1
ATOM 1330 O O . GLN A 1 162 ? 17.016 24.938 24 1 90.25 162 GLN A O 1
ATOM 1335 N N . LYS A 1 163 ? 14.828 25.375 24.188 1 92.44 163 LYS A N 1
ATOM 1336 C CA . LYS A 1 163 ? 14.859 25.219 25.641 1 92.44 163 LYS A CA 1
ATOM 1337 C C . LYS A 1 163 ? 15.305 23.812 26.031 1 92.44 163 LYS A C 1
ATOM 1339 O O . LYS A 1 163 ? 16.078 23.641 26.969 1 92.44 163 LYS A O 1
ATOM 1344 N N . GLU A 1 164 ? 14.812 22.844 25.359 1 92.31 164 GLU A N 1
ATOM 1345 C CA . GLU A 1 164 ? 15.172 21.453 25.625 1 92.31 164 GLU A CA 1
ATOM 1346 C C . GLU A 1 164 ? 16.641 21.203 25.312 1 92.31 164 GLU A C 1
ATOM 1348 O O . GLU A 1 164 ? 17.328 20.484 26.031 1 92.31 164 GLU A O 1
ATOM 1353 N N . LYS A 1 165 ? 17.062 21.828 24.25 1 90.19 165 LYS A N 1
ATOM 1354 C CA . LYS A 1 165 ? 18.469 21.688 23.859 1 90.19 165 LYS A CA 1
ATOM 1355 C C . LYS A 1 165 ? 19.391 22.297 24.922 1 90.19 165 LYS A C 1
ATOM 1357 O O . LYS A 1 165 ? 20.438 21.734 25.234 1 90.19 165 LYS A O 1
ATOM 1362 N N . ASP A 1 166 ? 18.938 23.391 25.453 1 92 166 ASP A N 1
ATOM 1363 C CA . ASP A 1 166 ? 19.703 24.047 26.5 1 92 166 ASP A CA 1
ATOM 1364 C C . ASP A 1 166 ? 19.75 23.203 27.766 1 92 166 ASP A C 1
ATOM 1366 O O . ASP A 1 166 ? 20.781 23.094 28.422 1 92 166 ASP A O 1
ATOM 1370 N N . ILE A 1 167 ? 18.656 22.562 28.078 1 92.56 167 ILE A N 1
ATOM 1371 C CA . ILE A 1 167 ? 18.562 21.719 29.266 1 92.56 167 ILE A CA 1
ATOM 1372 C C . ILE A 1 167 ? 19.484 20.516 29.109 1 92.56 167 ILE A C 1
ATOM 1374 O O . ILE A 1 167 ? 20.125 20.078 30.078 1 92.56 167 ILE A O 1
ATOM 1378 N N . ILE A 1 168 ? 19.594 20.047 27.891 1 91.88 168 ILE A N 1
ATOM 1379 C CA . ILE A 1 168 ? 20.469 18.922 27.609 1 91.88 168 ILE A CA 1
ATOM 1380 C C . ILE A 1 168 ? 21.906 19.297 27.891 1 91.88 168 ILE A C 1
ATOM 1382 O O . ILE A 1 168 ? 22.656 18.516 28.469 1 91.88 168 ILE A O 1
ATOM 1386 N N . LYS A 1 169 ? 22.234 20.484 27.516 1 92.31 169 LYS A N 1
ATOM 1387 C CA . LYS A 1 169 ? 23.594 20.984 27.719 1 92.31 169 L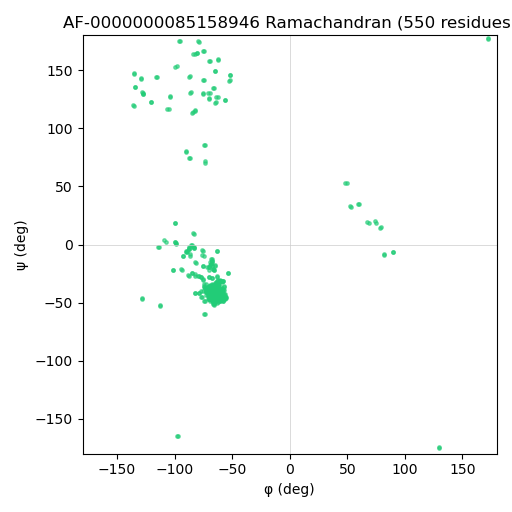YS A CA 1
ATOM 1388 C C . LYS A 1 169 ? 23.875 21.25 29.188 1 92.31 169 LYS A C 1
ATOM 1390 O O . LYS A 1 169 ? 24.938 20.875 29.703 1 92.31 169 LYS A O 1
ATOM 1395 N N . ILE A 1 170 ? 22.984 21.812 29.812 1 93.88 170 ILE A N 1
ATOM 1396 C CA . ILE A 1 170 ? 23.141 22.203 31.203 1 93.88 170 ILE A CA 1
ATOM 1397 C C . ILE A 1 170 ? 23.234 20.969 32.094 1 93.88 170 ILE A C 1
ATOM 1399 O O . ILE A 1 170 ? 24.078 20.906 32.969 1 93.88 170 ILE A O 1
ATOM 1403 N N . ASP A 1 171 ? 22.422 19.969 31.875 1 93.56 171 ASP A N 1
ATOM 1404 C CA . ASP A 1 171 ? 22.359 18.75 32.688 1 93.56 171 ASP A CA 1
ATOM 1405 C C . ASP A 1 171 ? 23.406 17.734 32.25 1 93.56 171 ASP A C 1
ATOM 1407 O O . ASP A 1 171 ? 23.562 16.688 32.875 1 93.56 171 ASP A O 1
ATOM 1411 N N . ASN A 1 172 ? 24.156 18 31.25 1 92.69 172 ASN A N 1
ATOM 1412 C CA . ASN A 1 172 ? 25.203 17.125 30.703 1 92.69 172 ASN A CA 1
ATOM 1413 C C . ASN A 1 172 ? 24.688 15.711 30.516 1 92.69 172 ASN A C 1
ATOM 1415 O O . ASN A 1 172 ? 25.281 14.75 31 1 92.69 172 ASN A O 1
ATOM 1419 N N . LEU A 1 173 ? 23.609 15.609 29.828 1 92.25 173 LEU A N 1
ATOM 1420 C CA . LEU A 1 173 ? 23 14.312 29.562 1 92.25 173 LEU A CA 1
ATOM 1421 C C . LEU A 1 173 ? 23.797 13.547 28.5 1 92.25 173 LEU A C 1
ATOM 1423 O O . LEU A 1 173 ? 24.297 14.148 27.547 1 92.25 173 LEU A O 1
ATOM 1427 N N . ASN A 1 174 ? 23.891 12.312 28.719 1 91.5 174 ASN A N 1
ATOM 1428 C CA . ASN A 1 174 ? 24.531 11.508 27.688 1 91.5 174 ASN A CA 1
ATOM 1429 C C . ASN A 1 174 ? 23.594 11.219 26.531 1 91.5 174 ASN A C 1
ATOM 1431 O O . ASN A 1 174 ? 22.406 11.555 26.578 1 91.5 174 ASN A O 1
ATOM 1435 N N . LYS A 1 175 ? 24.078 10.609 25.5 1 86.62 175 LYS A N 1
ATOM 1436 C CA . LYS A 1 175 ? 23.328 10.422 24.25 1 86.62 175 LYS A CA 1
ATOM 1437 C C . LYS A 1 175 ? 22.094 9.539 24.484 1 86.62 175 LYS A C 1
ATOM 1439 O O . LYS A 1 175 ? 21.031 9.797 23.922 1 86.62 175 LYS A O 1
ATOM 1444 N N . LEU A 1 176 ? 22.234 8.547 25.234 1 90.75 176 LEU A N 1
ATOM 1445 C CA . LEU A 1 176 ? 21.141 7.633 25.5 1 90.75 176 LEU A CA 1
ATOM 1446 C C . LEU A 1 176 ? 20.047 8.312 26.328 1 90.75 176 LEU A C 1
ATOM 1448 O O . LEU A 1 176 ? 18.859 8.094 26.109 1 90.75 176 LEU A O 1
ATOM 1452 N N . GLU A 1 177 ? 20.453 9.141 27.25 1 92.38 177 GLU A N 1
ATOM 1453 C CA . GLU A 1 177 ? 19.5 9.898 28.078 1 92.38 177 GLU A CA 1
ATOM 1454 C C . GLU A 1 177 ? 18.734 10.906 27.234 1 92.38 177 GLU A C 1
ATOM 1456 O O . GLU A 1 177 ? 17.516 11.062 27.406 1 92.38 177 GLU A O 1
ATOM 1461 N N . VAL A 1 178 ? 19.484 11.508 26.438 1 91.88 178 VAL A N 1
ATOM 1462 C CA . VAL A 1 178 ? 18.844 12.484 25.562 1 91.88 178 VAL A CA 1
ATOM 1463 C C . VAL A 1 178 ? 17.781 11.789 24.688 1 91.88 178 VAL A C 1
ATOM 1465 O O . VAL A 1 178 ? 16.672 12.297 24.547 1 91.88 178 VAL A O 1
ATOM 1468 N N . PHE A 1 179 ? 18.172 10.664 24.188 1 90.25 179 PHE A N 1
ATOM 1469 C CA . PHE A 1 179 ? 17.234 9.922 23.344 1 90.25 179 PHE A CA 1
ATOM 1470 C C . PHE A 1 179 ? 15.984 9.547 24.109 1 90.25 179 PHE A C 1
ATOM 1472 O O . PHE A 1 179 ? 14.867 9.781 23.656 1 90.25 179 PHE A O 1
ATOM 1479 N N . TYR A 1 180 ? 16.125 9 25.25 1 91.12 180 TYR A N 1
ATOM 1480 C CA . TYR A 1 180 ? 15.023 8.445 26.016 1 91.12 180 TYR A CA 1
ATOM 1481 C C . TYR A 1 180 ? 14.148 9.547 26.594 1 91.12 180 TYR A C 1
ATOM 1483 O O . TYR A 1 180 ? 12.922 9.438 26.609 1 91.12 180 TYR A O 1
ATOM 1491 N N . TYR A 1 181 ? 14.711 10.664 26.969 1 91.75 181 TYR A N 1
ATOM 1492 C CA . TYR A 1 181 ? 13.953 11.664 27.719 1 91.75 181 TYR A CA 1
ATOM 1493 C C . TYR A 1 181 ? 13.516 12.805 26.797 1 91.75 181 TYR A C 1
ATOM 1495 O O . TYR A 1 181 ? 12.516 13.477 27.062 1 91.75 181 TYR A O 1
ATOM 1503 N N . VAL A 1 182 ? 14.164 12.977 25.734 1 92.31 182 VAL A N 1
ATOM 1504 C CA . VAL A 1 182 ? 13.859 14.148 24.906 1 92.31 182 VAL A CA 1
ATOM 1505 C C . VAL A 1 182 ? 13.234 13.695 23.578 1 92.31 182 VAL A C 1
ATOM 1507 O O . VAL A 1 182 ? 12.133 14.125 23.234 1 92.31 182 VAL A O 1
ATOM 1510 N N . TYR A 1 183 ? 13.914 12.797 22.922 1 91.88 183 TYR A N 1
ATOM 1511 C CA . TYR A 1 183 ? 13.484 12.453 21.578 1 91.88 183 TYR A CA 1
ATOM 1512 C C . TYR A 1 183 ? 12.352 11.438 21.609 1 91.88 183 TYR A C 1
ATOM 1514 O O . TYR A 1 183 ? 11.367 11.578 20.875 1 91.88 183 TYR A O 1
ATOM 1522 N N . LEU A 1 184 ? 12.406 10.453 22.438 1 92.06 184 LEU A N 1
ATOM 1523 C CA . LEU A 1 184 ? 11.461 9.344 22.438 1 92.06 184 LEU A CA 1
ATOM 1524 C C . LEU A 1 184 ? 10.039 9.836 22.703 1 92.06 184 LEU A C 1
ATOM 1526 O O . LEU A 1 184 ? 9.094 9.398 22.047 1 92.06 184 LEU A O 1
ATOM 1530 N N . PRO A 1 185 ? 9.898 10.703 23.594 1 91 185 PRO A N 1
ATOM 1531 C CA . PRO A 1 185 ? 8.547 11.211 23.828 1 91 185 PRO A CA 1
ATOM 1532 C C . PRO A 1 185 ? 7.953 11.891 22.594 1 91 185 PRO A C 1
ATOM 1534 O O . PRO A 1 185 ? 6.738 11.859 22.391 1 91 185 PRO A O 1
ATOM 1537 N N . LYS A 1 186 ? 8.711 12.469 21.781 1 91.81 186 LYS A N 1
ATOM 1538 C CA . LYS A 1 186 ? 8.25 13.148 20.578 1 91.81 186 LYS A CA 1
ATOM 1539 C C . LYS A 1 186 ? 8.016 12.164 19.438 1 91.81 186 LYS A C 1
ATOM 1541 O O . LYS A 1 186 ? 7.34 12.477 18.453 1 91.81 186 LYS A O 1
ATOM 1546 N N . LEU A 1 187 ? 8.555 10.984 19.609 1 94 187 LEU A N 1
ATOM 1547 C CA . LEU A 1 187 ? 8.492 9.984 18.562 1 94 187 LEU A CA 1
ATOM 1548 C C . LEU A 1 187 ? 7.371 8.992 18.812 1 94 187 LEU A C 1
ATOM 1550 O O . LEU A 1 187 ? 7.156 8.07 18.016 1 94 187 LEU A O 1
ATOM 1554 N N . LYS A 1 188 ? 6.621 9.109 19.828 1 92.31 188 LYS A N 1
ATOM 1555 C CA . LYS A 1 188 ? 5.586 8.148 20.188 1 92.31 188 LYS A C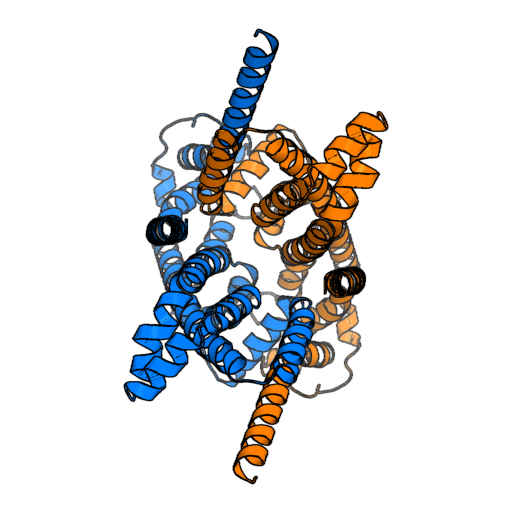A 1
ATOM 1556 C C . LYS A 1 188 ? 4.57 7.992 19.047 1 92.31 188 LYS A C 1
ATOM 1558 O O . LYS A 1 188 ? 4.301 6.879 18.594 1 92.31 188 LYS A O 1
ATOM 1563 N N . MET A 1 189 ? 4.098 9.086 18.531 1 87.69 189 MET A N 1
ATOM 1564 C CA . MET A 1 189 ? 3.074 9.031 17.484 1 87.69 189 MET A CA 1
ATOM 1565 C C . MET A 1 189 ? 3.635 8.43 16.203 1 87.69 189 MET A C 1
ATOM 1567 O O . MET A 1 189 ? 3.053 7.492 15.656 1 87.69 189 MET A O 1
ATOM 1571 N N . PRO A 1 190 ? 4.781 8.953 15.75 1 90.81 190 PRO A N 1
ATOM 1572 C CA . PRO A 1 190 ? 5.359 8.328 14.562 1 90.81 190 PRO A CA 1
ATOM 1573 C C . PRO A 1 190 ? 5.621 6.832 14.75 1 90.81 190 PRO A C 1
ATOM 1575 O O . PRO A 1 190 ? 5.477 6.051 13.805 1 90.81 190 PRO A O 1
ATOM 1578 N N . ILE A 1 191 ? 6.016 6.457 15.922 1 94 191 ILE A N 1
ATOM 1579 C CA . ILE A 1 191 ? 6.285 5.051 16.203 1 94 191 ILE A CA 1
ATOM 1580 C C . ILE A 1 191 ? 4.988 4.25 16.109 1 94 191 ILE A C 1
ATOM 1582 O O . ILE A 1 191 ? 4.926 3.229 15.422 1 94 191 ILE A O 1
ATOM 1586 N N . PHE A 1 192 ? 3.928 4.699 16.734 1 90.94 192 PHE A N 1
ATOM 1587 C CA . PHE A 1 192 ? 2.656 3.984 16.75 1 90.94 192 PHE A CA 1
ATOM 1588 C C . PHE A 1 192 ? 2.09 3.855 15.336 1 90.94 192 PHE A C 1
ATOM 1590 O O . PHE A 1 192 ? 1.612 2.787 14.953 1 90.94 192 PHE A O 1
ATOM 1597 N N . LEU A 1 193 ? 2.186 4.895 14.578 1 84.81 193 LEU A N 1
ATOM 1598 C CA . LEU A 1 193 ? 1.673 4.867 13.211 1 84.81 193 LEU A CA 1
ATOM 1599 C C . LEU A 1 193 ? 2.49 3.922 12.344 1 84.81 193 LEU A C 1
ATOM 1601 O O . LEU A 1 193 ? 1.937 3.207 11.5 1 84.81 193 LEU A O 1
ATOM 1605 N N . THR A 1 194 ? 3.76 4.008 12.562 1 91.06 194 THR A N 1
ATOM 1606 C CA . THR A 1 194 ? 4.633 3.105 11.812 1 91.06 194 THR A CA 1
ATOM 1607 C C . THR A 1 194 ? 4.289 1.65 12.117 1 91.06 194 THR A C 1
ATOM 1609 O O . THR A 1 194 ? 4.266 0.812 11.219 1 91.06 194 THR A O 1
ATOM 1612 N N . VAL A 1 195 ? 4.043 1.367 13.359 1 92.12 195 VAL A N 1
ATOM 1613 C CA . VAL A 1 195 ? 3.707 0.004 13.75 1 92.12 195 VAL A CA 1
ATOM 1614 C C . VAL A 1 195 ? 2.424 -0.435 13.055 1 92.12 195 VAL A C 1
ATOM 1616 O O . VAL A 1 195 ? 2.369 -1.516 12.461 1 92.12 195 VAL A O 1
ATOM 1619 N N . ILE A 1 196 ? 1.464 0.327 13.062 1 86.44 196 ILE A N 1
ATOM 1620 C CA . ILE A 1 196 ? 0.167 -0.011 12.484 1 86.44 196 ILE A CA 1
ATOM 1621 C C . ILE A 1 196 ? 0.299 -0.166 10.969 1 86.44 196 ILE A C 1
ATOM 1623 O O . ILE A 1 196 ? -0.094 -1.191 10.414 1 86.44 196 ILE A O 1
ATOM 1627 N N . PHE A 1 197 ? 0.934 0.763 10.32 1 84.12 197 PHE A N 1
ATOM 1628 C CA . PHE A 1 197 ? 1.005 0.765 8.867 1 84.12 197 PHE A CA 1
ATOM 1629 C C . PHE A 1 197 ? 1.908 -0.357 8.367 1 84.12 197 PHE A C 1
ATOM 1631 O O . PHE A 1 197 ? 1.639 -0.962 7.328 1 84.12 197 PHE A O 1
ATOM 1638 N N . THR A 1 198 ? 2.91 -0.563 9.047 1 89.5 198 THR A N 1
ATOM 1639 C CA . THR A 1 198 ? 3.799 -1.656 8.664 1 89.5 198 THR A CA 1
ATOM 1640 C C . THR A 1 198 ? 3.104 -3.004 8.844 1 89.5 198 THR A C 1
ATOM 1642 O O . THR A 1 198 ? 3.26 -3.902 8.016 1 89.5 198 THR A O 1
ATOM 1645 N N . THR A 1 199 ? 2.406 -3.117 9.969 1 89.12 199 THR A N 1
ATOM 1646 C CA . THR A 1 199 ? 1.678 -4.359 10.211 1 89.12 199 THR A CA 1
ATOM 1647 C C . THR A 1 199 ? 0.68 -4.625 9.086 1 89.12 199 THR A C 1
ATOM 1649 O O . THR A 1 199 ? 0.643 -5.723 8.531 1 89.12 199 THR A O 1
ATOM 1652 N N . ILE A 1 200 ? -0.018 -3.656 8.719 1 84.88 200 ILE A N 1
ATOM 1653 C CA . ILE A 1 200 ? -1.038 -3.797 7.684 1 84.88 200 ILE A CA 1
ATOM 1654 C C . ILE A 1 200 ? -0.377 -4.133 6.348 1 84.88 200 ILE A C 1
ATOM 1656 O O . ILE A 1 200 ? -0.786 -5.07 5.664 1 84.88 200 ILE A O 1
ATOM 1660 N N . SER A 1 201 ? 0.601 -3.418 5.98 1 85.31 201 SER A N 1
ATOM 1661 C CA . SER A 1 201 ? 1.257 -3.604 4.688 1 85.31 201 SER A CA 1
ATOM 1662 C C . SER A 1 201 ? 1.919 -4.973 4.598 1 85.31 201 SER A C 1
ATOM 1664 O O . SER A 1 201 ? 1.853 -5.633 3.559 1 85.31 201 SER A O 1
ATOM 1666 N N . THR A 1 202 ? 2.533 -5.352 5.668 1 88.94 202 THR A N 1
ATOM 1667 C CA . THR A 1 202 ? 3.221 -6.637 5.695 1 88.94 202 THR A CA 1
ATOM 1668 C C . THR A 1 202 ? 2.217 -7.789 5.695 1 88.94 202 THR A C 1
ATOM 1670 O O . THR A 1 202 ? 2.428 -8.805 5.027 1 88.94 202 THR A O 1
ATOM 1673 N N . TRP A 1 203 ? 1.205 -7.609 6.422 1 87.44 203 TRP A N 1
ATOM 1674 C CA . TRP A 1 203 ? 0.175 -8.641 6.512 1 87.44 203 TRP A CA 1
ATOM 1675 C C . TRP A 1 203 ? -0.47 -8.883 5.152 1 87.44 203 TRP A C 1
ATOM 1677 O O . TRP A 1 203 ? -0.811 -10.016 4.812 1 87.44 203 TRP A O 1
ATOM 1687 N N . ASN A 1 204 ? -0.607 -7.887 4.363 1 84.69 204 ASN A N 1
ATOM 1688 C CA . ASN A 1 204 ? -1.317 -7.965 3.092 1 84.69 204 ASN A CA 1
ATOM 1689 C C . ASN A 1 204 ? -0.354 -8.125 1.92 1 84.69 204 ASN A C 1
ATOM 1691 O O . ASN A 1 204 ? -0.78 -8.203 0.766 1 84.69 204 ASN A O 1
ATOM 1695 N N . SER A 1 205 ? 0.88 -8.188 2.291 1 86.19 205 SER A N 1
ATOM 1696 C CA . SER A 1 205 ? 1.871 -8.312 1.228 1 86.19 205 SER A CA 1
ATOM 1697 C C . SER A 1 205 ? 1.738 -9.648 0.503 1 86.19 205 SER A C 1
ATOM 1699 O O . SER A 1 205 ? 1.609 -10.695 1.14 1 86.19 205 SER A O 1
ATOM 1701 N N . PHE A 1 206 ? 1.782 -9.609 -0.843 1 85.38 206 PHE A N 1
ATOM 1702 C CA . PHE A 1 206 ? 1.601 -10.828 -1.62 1 85.38 206 PHE A CA 1
ATOM 1703 C C . PHE A 1 206 ? 2.732 -11 -2.625 1 85.38 206 PHE A C 1
ATOM 1705 O O . PHE A 1 206 ? 3.336 -12.078 -2.707 1 85.38 206 PHE A O 1
ATOM 1712 N N . LEU A 1 207 ? 3.039 -10 -3.295 1 82.56 207 LEU A N 1
ATOM 1713 C CA . LEU A 1 207 ? 3.98 -10.109 -4.402 1 82.56 207 LEU A CA 1
ATOM 1714 C C . LEU A 1 207 ? 5.359 -10.531 -3.904 1 82.56 207 LEU A C 1
ATOM 1716 O O . LEU A 1 207 ? 5.941 -11.492 -4.41 1 82.56 207 LEU A O 1
ATOM 1720 N N . TRP A 1 208 ? 5.789 -9.867 -2.91 1 88.5 208 TRP A N 1
ATOM 1721 C CA . TRP A 1 208 ? 7.133 -10.156 -2.42 1 88.5 208 TRP A CA 1
ATOM 1722 C C . TRP A 1 208 ? 7.207 -11.57 -1.842 1 88.5 208 TRP A C 1
ATOM 1724 O O . TRP A 1 208 ? 8.086 -12.352 -2.209 1 88.5 208 TRP A O 1
ATOM 1734 N N . PRO A 1 209 ? 6.301 -11.922 -0.979 1 90 209 PRO A N 1
ATOM 1735 C CA . PRO A 1 209 ? 6.348 -13.297 -0.472 1 90 209 PRO A CA 1
ATOM 1736 C C . PRO A 1 209 ? 6.254 -14.336 -1.584 1 90 209 PRO A C 1
ATOM 1738 O O . PRO A 1 209 ? 6.93 -15.367 -1.528 1 90 209 PRO A O 1
ATOM 1741 N N . SER A 1 210 ? 5.406 -14.062 -2.541 1 85.94 210 SER A N 1
ATOM 1742 C CA . SER A 1 210 ? 5.273 -14.992 -3.652 1 85.94 210 SER A CA 1
ATOM 1743 C C . SER A 1 210 ? 6.582 -15.125 -4.422 1 85.94 210 SER A C 1
ATOM 1745 O O . SER A 1 210 ? 6.938 -16.219 -4.867 1 85.94 210 SER A O 1
ATOM 1747 N N . TYR A 1 211 ? 7.215 -14.047 -4.477 1 83.31 211 TYR A N 1
ATOM 1748 C CA . TYR A 1 211 ? 8.453 -14 -5.25 1 83.31 211 TYR A CA 1
ATOM 1749 C C . TYR A 1 211 ? 9.594 -14.664 -4.488 1 83.31 211 TYR A C 1
ATOM 1751 O O . TYR A 1 211 ? 10.328 -15.484 -5.047 1 83.31 211 TYR A O 1
ATOM 1759 N N . ILE A 1 212 ? 9.734 -14.391 -3.273 1 88.19 212 ILE A N 1
ATOM 1760 C CA . ILE A 1 212 ? 10.93 -14.789 -2.531 1 88.19 212 ILE A CA 1
ATOM 1761 C C . ILE A 1 212 ? 10.766 -16.219 -2.025 1 88.19 212 ILE A C 1
ATOM 1763 O O . ILE A 1 212 ? 11.758 -16.922 -1.82 1 88.19 212 ILE A O 1
ATOM 1767 N N . LEU A 1 213 ? 9.547 -16.688 -1.847 1 86.5 213 LEU A N 1
ATOM 1768 C CA . LEU A 1 213 ? 9.312 -18.016 -1.299 1 86.5 213 LEU A CA 1
ATOM 1769 C C . LEU A 1 213 ? 9.18 -19.047 -2.416 1 86.5 213 LEU A C 1
ATOM 1771 O O . LEU A 1 213 ? 9.188 -20.266 -2.156 1 86.5 213 LEU A O 1
ATOM 1775 N N . SER A 1 214 ? 9.109 -18.469 -3.559 1 78.5 214 SER A N 1
ATOM 1776 C CA . SER A 1 214 ? 8.922 -19.391 -4.684 1 78.5 214 SER A CA 1
ATOM 1777 C C . SER A 1 214 ? 10.031 -20.438 -4.734 1 78.5 214 SER A C 1
ATOM 1779 O O . SER A 1 214 ? 11.219 -20.094 -4.723 1 78.5 214 SER A O 1
ATOM 1781 N N . GLY A 1 215 ? 9.625 -21.719 -4.715 1 72 215 GLY A N 1
ATOM 1782 C CA . GLY A 1 215 ? 10.578 -22.812 -4.859 1 72 215 GLY A CA 1
ATOM 1783 C C . GLY A 1 215 ? 11.281 -23.156 -3.561 1 72 215 GLY A C 1
ATOM 1784 O O . GLY A 1 215 ? 12.047 -24.125 -3.508 1 72 215 GLY A O 1
ATOM 1785 N N . LYS A 1 216 ? 11.078 -22.359 -2.551 1 75.44 216 LYS A N 1
ATOM 1786 C CA . LYS A 1 216 ? 11.727 -22.656 -1.274 1 75.44 216 LYS A CA 1
ATOM 1787 C C . LYS A 1 216 ? 10.891 -23.609 -0.443 1 75.44 216 LYS A C 1
ATOM 1789 O O . LYS A 1 216 ? 9.656 -23.531 -0.432 1 75.44 216 LYS A O 1
ATOM 1794 N N . THR A 1 217 ? 11.562 -24.672 0.06 1 76 217 THR A N 1
ATOM 1795 C CA . THR A 1 217 ? 10.875 -25.672 0.879 1 76 217 THR A CA 1
ATOM 1796 C C . THR A 1 217 ? 11.641 -25.906 2.182 1 76 217 THR A C 1
ATOM 1798 O O . THR A 1 217 ? 12.836 -25.625 2.268 1 76 217 THR A O 1
ATOM 1801 N N . ILE A 1 218 ? 10.844 -26.094 3.189 1 68.88 218 ILE A N 1
ATOM 1802 C CA . ILE A 1 218 ? 11.398 -26.594 4.441 1 68.88 218 ILE A CA 1
ATOM 1803 C C . ILE A 1 218 ? 11.031 -28.062 4.625 1 68.88 218 ILE A C 1
ATOM 1805 O O . ILE A 1 218 ? 9.852 -28.391 4.762 1 68.88 218 ILE A O 1
ATOM 1809 N N . ASN A 1 219 ? 12.055 -28.875 4.645 1 71.5 219 ASN A N 1
ATOM 1810 C CA . ASN A 1 219 ? 11.836 -30.312 4.75 1 71.5 219 ASN A CA 1
ATOM 1811 C C . ASN A 1 219 ? 10.875 -30.812 3.68 1 71.5 219 ASN A C 1
ATOM 1813 O O . ASN A 1 219 ? 9.977 -31.609 3.969 1 71.5 219 ASN A O 1
ATOM 1817 N N . GLY A 1 220 ? 10.953 -30.172 2.598 1 71.06 220 GLY A N 1
ATOM 1818 C CA . GLY A 1 220 ? 10.172 -30.609 1.457 1 71.06 220 GLY A CA 1
ATOM 1819 C C . GLY A 1 220 ? 8.789 -29.984 1.402 1 71.06 220 GLY A C 1
ATOM 1820 O O . GLY A 1 220 ? 8.039 -30.203 0.448 1 71.06 220 GLY A O 1
ATOM 1821 N N . VAL A 1 221 ? 8.516 -29.281 2.465 1 74.56 221 VAL A N 1
ATOM 1822 C CA . VAL A 1 221 ? 7.18 -28.703 2.506 1 74.56 221 VAL A CA 1
ATOM 1823 C C . VAL A 1 221 ? 7.266 -27.203 2.201 1 74.56 221 VAL A C 1
ATOM 1825 O O . VAL A 1 221 ? 8.117 -26.5 2.746 1 74.56 221 VAL A O 1
ATOM 1828 N N . GLY A 1 222 ? 6.48 -26.859 1.271 1 75.69 222 GLY A N 1
ATOM 1829 C CA . GLY A 1 222 ? 6.434 -25.438 0.919 1 75.69 222 GLY A CA 1
ATOM 1830 C C . GLY A 1 222 ? 5.898 -24.562 2.037 1 75.69 222 GLY A C 1
ATOM 1831 O O . GLY A 1 222 ? 5.277 -25.062 2.979 1 75.69 222 GLY A O 1
ATOM 1832 N N . PHE A 1 223 ? 6.332 -23.344 2.125 1 79.62 223 PHE A N 1
ATOM 1833 C CA . PHE A 1 223 ? 5.898 -22.359 3.111 1 79.62 223 PHE A CA 1
ATOM 1834 C C . PHE A 1 223 ? 5.18 -21.203 2.438 1 79.62 223 PHE A C 1
ATOM 1836 O O . PHE A 1 223 ? 5.48 -20.859 1.291 1 79.62 223 PHE A O 1
ATOM 1843 N N . ASP A 1 224 ? 4.152 -20.75 3.217 1 86.88 224 ASP A N 1
ATOM 1844 C CA . ASP A 1 224 ? 3.373 -19.641 2.707 1 86.88 224 ASP A CA 1
ATOM 1845 C C . ASP A 1 224 ? 3.121 -18.594 3.801 1 86.88 224 ASP A C 1
ATOM 1847 O O . ASP A 1 224 ? 3.146 -18.922 4.988 1 86.88 224 ASP A O 1
ATOM 1851 N N . THR A 1 225 ? 3.066 -17.422 3.396 1 92.25 225 THR A N 1
ATOM 1852 C CA . THR A 1 225 ? 2.412 -16.453 4.258 1 92.25 225 THR A CA 1
ATOM 1853 C C . THR A 1 225 ? 0.896 -16.609 4.211 1 92.25 225 THR A C 1
ATOM 1855 O O . THR A 1 225 ? 0.372 -17.344 3.363 1 92.25 225 THR A O 1
ATOM 1858 N N . ILE A 1 226 ? 0.229 -15.984 5.129 1 91.25 226 ILE A N 1
ATOM 1859 C CA . ILE A 1 226 ? -1.22 -16.141 5.219 1 91.25 226 ILE A CA 1
ATOM 1860 C C . ILE A 1 226 ? -1.872 -15.602 3.945 1 91.25 226 ILE A C 1
ATOM 1862 O O . ILE A 1 226 ? -2.869 -16.156 3.475 1 91.25 226 ILE A O 1
ATOM 1866 N N . SER A 1 227 ? -1.346 -14.57 3.348 1 88.31 227 SER A N 1
ATOM 1867 C CA . SER A 1 227 ? -1.877 -14.023 2.104 1 88.31 227 SER A CA 1
ATOM 1868 C C . SER A 1 227 ? -1.767 -15.031 0.965 1 88.31 227 SER A C 1
ATOM 1870 O O . SER A 1 227 ? -2.686 -15.156 0.155 1 88.31 227 SER A O 1
ATOM 1872 N N . LEU A 1 228 ? -0.687 -15.695 0.886 1 88.06 228 LEU A N 1
ATOM 1873 C CA . LEU A 1 228 ? -0.498 -16.734 -0.126 1 88.06 228 LEU A CA 1
ATOM 1874 C C . LEU A 1 228 ? -1.391 -17.938 0.155 1 88.06 228 LEU A C 1
ATOM 1876 O O . LEU A 1 228 ? -1.892 -18.562 -0.774 1 88.06 228 LEU A O 1
ATOM 1880 N N . TRP A 1 229 ? -1.501 -18.234 1.433 1 89.06 229 TRP A N 1
ATOM 1881 C CA . TRP A 1 229 ? -2.369 -19.344 1.821 1 89.06 229 TRP A CA 1
ATOM 1882 C C . TRP A 1 229 ? -3.801 -19.094 1.355 1 89.06 229 TRP A C 1
ATOM 1884 O O . TRP A 1 229 ? -4.461 -20.016 0.863 1 89.06 229 TRP A O 1
ATOM 1894 N N . PHE A 1 230 ? -4.293 -17.906 1.461 1 85.44 230 PHE A N 1
ATOM 1895 C CA . PHE A 1 230 ? -5.637 -17.547 1.021 1 85.44 230 PHE A CA 1
ATOM 1896 C C . PHE A 1 230 ? -5.824 -17.875 -0.458 1 85.44 230 PHE A C 1
ATOM 1898 O O . PHE A 1 230 ? -6.891 -18.328 -0.869 1 85.44 230 PHE A O 1
ATOM 1905 N N . LEU A 1 231 ? -4.848 -17.641 -1.222 1 79.12 231 LEU A N 1
ATOM 1906 C CA . LEU A 1 231 ? -4.914 -17.859 -2.662 1 79.12 231 LEU A CA 1
ATOM 1907 C C . LEU A 1 231 ? -4.906 -19.359 -2.986 1 79.12 231 LEU A C 1
ATOM 1909 O O . LEU A 1 231 ? -5.637 -19.812 -3.871 1 79.12 231 LEU A O 1
ATOM 1913 N N . ARG A 1 232 ? -4.133 -20.016 -2.299 1 81.12 232 ARG A N 1
ATOM 1914 C CA . ARG A 1 232 ? -3.959 -21.438 -2.6 1 81.12 232 ARG A CA 1
ATOM 1915 C C . ARG A 1 232 ? -5.176 -22.234 -2.164 1 81.12 232 ARG A C 1
ATOM 1917 O O . ARG A 1 232 ? -5.652 -23.109 -2.904 1 81.12 232 ARG A O 1
ATOM 1924 N N . VAL A 1 233 ? -5.625 -22.031 -0.995 1 80.31 233 VAL A N 1
ATOM 1925 C CA . VAL A 1 233 ? -6.664 -22.859 -0.408 1 80.31 233 VAL A CA 1
ATOM 1926 C C . VAL A 1 233 ? -7.98 -22.656 -1.149 1 80.31 233 VAL A C 1
ATOM 1928 O O . VAL A 1 233 ? -8.797 -23.578 -1.25 1 80.31 233 VAL A O 1
ATOM 1931 N N . GLY A 1 234 ? -8.164 -21.547 -1.682 1 69.5 234 GLY A N 1
ATOM 1932 C CA . GLY A 1 234 ? -9.414 -21.266 -2.379 1 69.5 234 GLY A CA 1
ATOM 1933 C C . GLY A 1 234 ? -9.5 -21.938 -3.734 1 69.5 234 GLY A C 1
ATOM 1934 O O . GLY A 1 234 ? -10.594 -22.109 -4.281 1 69.5 234 GLY A O 1
ATOM 1935 N N . ASP A 1 235 ? -8.375 -22.312 -4.203 1 68.94 235 ASP A N 1
ATOM 1936 C CA . ASP A 1 235 ? -8.344 -22.75 -5.598 1 68.94 235 ASP A CA 1
ATOM 1937 C C . ASP A 1 235 ? -8.75 -24.219 -5.723 1 68.94 235 ASP A C 1
ATOM 1939 O O . ASP A 1 235 ? -8.227 -25.078 -5.02 1 68.94 235 ASP A O 1
ATOM 1943 N N . ILE A 1 236 ? -9.875 -24.391 -6.359 1 61.38 236 ILE A N 1
ATOM 1944 C CA . ILE A 1 236 ? -10.266 -25.734 -6.746 1 61.38 236 ILE A CA 1
ATOM 1945 C C . ILE A 1 236 ? -9.438 -26.188 -7.945 1 61.38 236 ILE A C 1
ATOM 1947 O O . ILE A 1 236 ? -9.289 -25.453 -8.922 1 61.38 236 ILE A O 1
ATOM 1951 N N . PRO A 1 237 ? -8.898 -27.375 -7.758 1 60.44 237 PRO A N 1
ATOM 1952 C CA . PRO A 1 237 ? -8.148 -27.844 -8.922 1 60.44 237 PRO A CA 1
ATOM 1953 C C . PRO A 1 237 ? -8.961 -27.781 -10.211 1 60.44 237 PRO A C 1
ATOM 1955 O O . PRO A 1 237 ? -10.18 -27.969 -10.188 1 60.44 237 PRO A O 1
ATOM 1958 N N . HIS A 1 238 ? -8.328 -27.5 -11.383 1 53.56 238 HIS A N 1
ATOM 1959 C CA . HIS A 1 238 ? -8.836 -27.516 -12.75 1 53.56 238 HIS A CA 1
ATOM 1960 C C . HIS A 1 238 ? -9.734 -26.312 -13.023 1 53.56 238 HIS A C 1
ATOM 1962 O O . HIS A 1 238 ? -10.633 -26.391 -13.867 1 53.56 238 HIS A O 1
ATOM 1968 N N . GLY A 1 239 ? -9.664 -25.312 -12.258 1 58.19 239 GLY A N 1
ATOM 1969 C CA . GLY A 1 239 ? -10.289 -24.047 -12.602 1 58.19 239 GLY A CA 1
ATOM 1970 C C . GLY A 1 239 ? -11.781 -24.031 -12.336 1 58.19 239 GLY A C 1
ATOM 1971 O O . GLY A 1 239 ? -12.516 -23.234 -12.93 1 58.19 239 GLY A O 1
ATOM 1972 N N . MET A 1 240 ? -12.297 -25.031 -11.539 1 53.25 240 MET A N 1
ATOM 1973 C CA . MET A 1 240 ? -13.742 -25.172 -11.391 1 53.25 240 MET A CA 1
ATOM 1974 C C . MET A 1 240 ? -14.273 -24.234 -10.32 1 53.25 240 MET A C 1
ATOM 1976 O O . MET A 1 240 ? -15.406 -24.375 -9.859 1 53.25 240 MET A O 1
ATOM 1980 N N . GLY A 1 241 ? -13.414 -23.328 -9.867 1 65.5 241 GLY A N 1
ATOM 1981 C CA . GLY A 1 241 ? -13.93 -22.344 -8.938 1 65.5 241 GLY A CA 1
ATOM 1982 C C . GLY A 1 241 ? -13.094 -22.219 -7.68 1 65.5 241 GLY A C 1
ATOM 1983 O O . GLY A 1 241 ? -11.922 -22.609 -7.656 1 65.5 241 GLY A O 1
ATOM 1984 N N . ARG A 1 242 ? -13.57 -21.406 -6.75 1 76.56 242 ARG A N 1
ATOM 1985 C CA . ARG A 1 242 ? -12.852 -21.172 -5.504 1 76.56 242 ARG A CA 1
ATOM 1986 C C . ARG A 1 242 ? -13.75 -21.406 -4.297 1 76.56 242 ARG A C 1
ATOM 1988 O O . ARG A 1 242 ? -14.922 -21.047 -4.309 1 76.56 242 ARG A O 1
ATOM 1995 N N . HIS A 1 243 ? -13.242 -22.203 -3.35 1 84.69 243 HIS A N 1
ATOM 1996 C CA . HIS A 1 243 ? -13.945 -22.344 -2.08 1 84.69 243 HIS A CA 1
ATOM 1997 C C . HIS A 1 243 ? -13.781 -21.094 -1.222 1 84.69 243 HIS A C 1
ATOM 1999 O O . HIS A 1 243 ? -12.938 -21.062 -0.322 1 84.69 243 HIS A O 1
ATOM 2005 N N . GLU A 1 244 ? -14.648 -20.172 -1.481 1 88.19 244 GLU A N 1
ATOM 2006 C CA . GLU A 1 244 ? -14.539 -18.875 -0.817 1 88.19 244 GLU A CA 1
ATOM 2007 C C . GLU A 1 244 ? -14.875 -18.984 0.667 1 88.19 244 GLU A C 1
ATOM 2009 O O . GLU A 1 244 ? -14.375 -18.203 1.483 1 88.19 244 GLU A O 1
ATOM 2014 N N . ASN A 1 245 ? -15.719 -19.969 0.961 1 92 245 ASN A N 1
ATOM 2015 C CA . ASN A 1 245 ? -16.094 -20.172 2.357 1 92 245 ASN A CA 1
ATOM 2016 C C . ASN A 1 245 ? -14.898 -20.609 3.199 1 92 245 ASN A C 1
ATOM 2018 O O . ASN A 1 245 ? -14.766 -20.219 4.355 1 92 245 ASN A O 1
ATOM 2022 N N . LEU A 1 246 ? -14.023 -21.406 2.576 1 91.31 246 LEU A N 1
ATOM 2023 C CA . LEU A 1 246 ? -12.836 -21.859 3.295 1 91.31 246 LEU A CA 1
ATOM 2024 C C . LEU A 1 246 ? -11.844 -20.719 3.48 1 91.31 246 LEU A C 1
ATOM 2026 O O . LEU A 1 246 ? -11.234 -20.594 4.543 1 91.31 246 LEU A O 1
ATOM 2030 N N . VAL A 1 247 ? -11.719 -19.922 2.486 1 90.19 247 VAL A N 1
ATOM 2031 C CA . VAL A 1 247 ? -10.883 -18.734 2.584 1 90.19 247 VAL A CA 1
ATOM 2032 C C . VAL A 1 247 ? -11.43 -17.812 3.674 1 90.19 247 VAL A C 1
ATOM 2034 O O . VAL A 1 247 ? -10.664 -17.266 4.473 1 90.19 247 VAL A O 1
ATOM 2037 N N . ALA A 1 248 ? -12.758 -17.719 3.691 1 92.62 248 ALA A N 1
ATOM 2038 C CA . ALA A 1 248 ? -13.406 -16.875 4.684 1 92.62 248 ALA A CA 1
ATOM 2039 C C . ALA A 1 248 ? -13.156 -17.391 6.098 1 92.62 248 ALA A C 1
ATOM 2041 O O . ALA A 1 248 ? -12.875 -16.609 7.012 1 92.62 248 ALA A O 1
ATOM 2042 N N . ALA A 1 249 ? -13.211 -18.641 6.277 1 93.44 249 ALA A N 1
ATOM 2043 C CA . ALA A 1 249 ? -12.977 -19.234 7.586 1 93.44 249 ALA A CA 1
ATOM 2044 C C . ALA A 1 249 ? -11.562 -18.938 8.078 1 93.44 249 ALA A C 1
ATOM 2046 O O . ALA A 1 249 ? -11.375 -18.5 9.219 1 93.44 249 ALA A O 1
ATOM 2047 N N . GLY A 1 250 ? -10.625 -19.141 7.23 1 91.88 250 GLY A N 1
ATOM 2048 C CA . GLY A 1 250 ? -9.258 -18.812 7.59 1 91.88 250 GLY A CA 1
ATOM 2049 C C . GLY A 1 250 ? -9.055 -17.344 7.875 1 91.88 250 GLY A C 1
ATOM 2050 O O . GLY A 1 250 ? -8.297 -16.969 8.773 1 91.88 250 GLY A O 1
ATOM 2051 N N . SER A 1 251 ? -9.727 -16.531 7.145 1 90.06 251 SER A N 1
ATOM 2052 C CA . SER A 1 251 ? -9.594 -15.078 7.277 1 90.06 251 SER A CA 1
ATOM 2053 C C . SER A 1 251 ? -10.164 -14.594 8.602 1 90.06 251 SER A C 1
ATOM 2055 O O . SER A 1 251 ? -9.625 -13.68 9.219 1 90.06 251 SER A O 1
ATOM 2057 N N . VAL A 1 252 ? -11.219 -15.164 9.031 1 90.94 252 VAL A N 1
ATOM 2058 C CA . VAL A 1 252 ? -11.844 -14.781 10.297 1 90.94 252 VAL A CA 1
ATOM 2059 C C . VAL A 1 252 ? -10.867 -14.992 11.445 1 90.94 252 VAL A C 1
ATOM 2061 O O . VAL A 1 252 ? -10.742 -14.141 12.328 1 90.94 252 VAL A O 1
ATOM 2064 N N . ILE A 1 253 ? -10.156 -16 11.383 1 91.62 253 ILE A N 1
ATOM 2065 C CA . ILE A 1 253 ? -9.219 -16.328 12.453 1 91.62 253 ILE A CA 1
ATOM 2066 C C . ILE A 1 253 ? -7.965 -15.469 12.328 1 91.62 253 ILE A C 1
ATOM 2068 O O . ILE A 1 253 ? -7.469 -14.93 13.32 1 91.62 253 ILE A O 1
ATOM 2072 N N . SER A 1 254 ? -7.523 -15.312 11.133 1 90.62 254 SER A N 1
ATOM 2073 C CA . SER A 1 254 ? -6.25 -14.641 10.914 1 90.62 254 SER A CA 1
ATOM 2074 C C . SER A 1 254 ? -6.352 -13.148 11.234 1 90.62 254 SER A C 1
ATOM 2076 O O . SER A 1 254 ? -5.34 -12.5 11.5 1 90.62 254 SER A O 1
ATOM 2078 N N . ILE A 1 255 ? -7.57 -12.641 11.258 1 87.88 255 ILE A N 1
ATOM 2079 C CA . ILE A 1 255 ? -7.762 -11.211 11.492 1 87.88 255 ILE A CA 1
ATOM 2080 C C . ILE A 1 255 ? -7.363 -10.867 12.93 1 87.88 255 ILE A C 1
ATOM 2082 O O . ILE A 1 255 ? -7.117 -9.703 13.242 1 87.88 255 ILE A O 1
ATOM 2086 N N . ILE A 1 256 ? -7.191 -11.766 13.719 1 87.38 256 ILE A N 1
ATOM 2087 C CA . ILE A 1 256 ? -6.898 -11.578 15.133 1 87.38 256 ILE A CA 1
ATOM 2088 C C . ILE A 1 256 ? -5.562 -10.859 15.297 1 87.38 256 ILE A C 1
ATOM 2090 O O . ILE A 1 256 ? -5.406 -10.016 16.188 1 87.38 256 ILE A O 1
ATOM 2094 N N . ILE A 1 257 ? -4.652 -11.109 14.469 1 88.56 257 ILE A N 1
ATOM 2095 C CA . ILE A 1 257 ? -3.307 -10.57 14.625 1 88.56 257 ILE A CA 1
ATOM 2096 C C . ILE A 1 257 ? -3.299 -9.086 14.266 1 88.56 257 ILE A C 1
ATOM 2098 O O . ILE A 1 257 ? -2.979 -8.234 15.102 1 88.56 257 ILE A O 1
ATOM 2102 N N . PRO A 1 258 ? -3.66 -8.75 13.039 1 86.88 258 PRO A N 1
ATOM 2103 C CA . PRO A 1 258 ? -3.652 -7.316 12.742 1 86.88 258 PRO A CA 1
ATOM 2104 C C . PRO A 1 258 ? -4.637 -6.531 13.602 1 86.88 258 PRO A C 1
ATOM 2106 O O . PRO A 1 258 ? -4.352 -5.395 13.992 1 86.88 258 PRO A O 1
ATOM 2109 N N . LEU A 1 259 ? -5.742 -7.113 13.93 1 84.25 259 LEU A N 1
ATOM 2110 C CA . LEU A 1 259 ? -6.719 -6.453 14.789 1 84.25 259 LEU A CA 1
ATOM 2111 C C . LEU A 1 259 ? -6.16 -6.258 16.188 1 84.25 259 LEU A C 1
ATOM 2113 O O . LEU A 1 259 ? -6.402 -5.227 16.828 1 84.25 259 LEU A O 1
ATOM 2117 N N . GLY A 1 260 ? -5.523 -7.242 16.719 1 86.75 260 GLY A N 1
ATOM 2118 C CA . GLY A 1 260 ? -4.902 -7.125 18.031 1 86.75 260 GLY A CA 1
ATOM 2119 C C . GLY A 1 260 ? -3.871 -6.016 18.109 1 86.75 260 GLY A C 1
ATOM 2120 O O . GLY A 1 260 ? -3.889 -5.207 19.031 1 86.75 260 GLY A O 1
ATOM 2121 N N . ILE A 1 261 ? -3.027 -5.938 17.156 1 87.5 261 ILE A N 1
ATOM 2122 C CA . ILE A 1 261 ? -1.999 -4.906 17.125 1 87.5 261 ILE A CA 1
ATOM 2123 C C . ILE A 1 261 ? -2.652 -3.533 16.984 1 87.5 261 ILE A C 1
ATOM 2125 O O . ILE A 1 261 ? -2.258 -2.58 17.656 1 87.5 261 ILE A O 1
ATOM 2129 N N . TYR A 1 262 ? -3.615 -3.479 16.234 1 83.44 262 TYR A N 1
ATOM 2130 C CA . TYR A 1 262 ? -4.344 -2.229 16.031 1 83.44 262 TYR A CA 1
ATOM 2131 C C . TYR A 1 262 ? -4.988 -1.767 17.328 1 83.44 262 TYR A C 1
ATOM 2133 O O . TYR A 1 262 ? -4.914 -0.586 17.688 1 83.44 262 TYR A O 1
ATOM 2141 N N . LEU A 1 263 ? -5.633 -2.656 18 1 83.5 263 LEU A N 1
ATOM 2142 C CA . LEU A 1 263 ? -6.34 -2.297 19.234 1 83.5 263 LEU A CA 1
ATOM 2143 C C . LEU A 1 263 ? -5.371 -1.783 20.297 1 83.5 263 LEU A C 1
ATOM 2145 O O . LEU A 1 263 ? -5.688 -0.842 21.016 1 83.5 263 LEU A O 1
ATOM 2149 N N . ILE A 1 264 ? -4.301 -2.32 20.297 1 88 264 ILE A N 1
ATOM 2150 C CA . ILE A 1 264 ? -3.297 -1.906 21.266 1 88 264 ILE A CA 1
ATOM 2151 C C . ILE A 1 264 ? -2.777 -0.514 20.922 1 88 264 ILE A C 1
ATOM 2153 O O . ILE A 1 264 ? -2.805 0.395 21.75 1 88 264 ILE A O 1
ATOM 2157 N N . PHE A 1 265 ? -2.453 -0.288 19.719 1 86 265 PHE A N 1
ATOM 2158 C CA . PHE A 1 265 ? -1.759 0.939 19.344 1 86 265 PHE A CA 1
ATOM 2159 C C . PHE A 1 265 ? -2.752 2.055 19.047 1 86 265 PHE A C 1
ATOM 2161 O O . PHE A 1 265 ? -2.414 3.236 19.141 1 86 265 PHE A O 1
ATOM 2168 N N . SER A 1 266 ? -3.926 1.654 18.641 1 77.81 266 SER A N 1
ATOM 2169 C CA . SER A 1 266 ? -4.953 2.674 18.453 1 77.81 266 SER A CA 1
ATOM 2170 C C . SER A 1 266 ? -5.285 3.371 19.766 1 77.81 266 SER A C 1
ATOM 2172 O O . SER A 1 266 ? -5.508 4.582 19.797 1 77.81 266 SER A O 1
ATOM 2174 N N . LYS A 1 267 ? -5.312 2.719 20.781 1 82 267 LYS A N 1
ATOM 2175 C CA . LYS A 1 267 ? -5.555 3.291 22.109 1 82 267 LYS A CA 1
ATOM 2176 C C . LYS A 1 267 ? -4.426 4.23 22.516 1 82 267 LYS A C 1
ATOM 2178 O O . LYS A 1 267 ? -4.672 5.297 23.078 1 82 267 LYS A O 1
ATOM 2183 N N . LEU A 1 268 ? -3.301 3.859 22.141 1 83.62 268 LEU A N 1
ATOM 2184 C CA . LEU A 1 268 ? -2.137 4.676 22.469 1 83.62 268 LEU A CA 1
ATOM 2185 C C . LEU A 1 268 ? -2.135 5.969 21.656 1 83.62 268 LEU A C 1
ATOM 2187 O O . LEU A 1 268 ? -1.8 7.035 22.188 1 83.62 268 LEU A O 1
ATOM 2191 N N . ILE A 1 269 ? -2.568 5.82 20.469 1 79.38 269 ILE A N 1
ATOM 2192 C CA . ILE A 1 269 ? -2.652 6.984 19.594 1 79.38 269 ILE A CA 1
ATOM 2193 C C . ILE A 1 269 ? -3.709 7.953 20.125 1 79.38 269 ILE A C 1
ATOM 2195 O O . ILE A 1 269 ? -3.465 9.156 20.203 1 79.38 269 ILE A O 1
ATOM 2199 N N . ASN A 1 270 ? -4.836 7.426 20.5 1 72.31 270 ASN A N 1
ATOM 2200 C CA . ASN A 1 270 ? -5.918 8.258 21.016 1 72.31 270 ASN A CA 1
ATOM 2201 C C . ASN A 1 270 ? -5.5 8.977 22.297 1 72.31 270 ASN A C 1
ATOM 2203 O O . ASN A 1 270 ? -5.844 10.148 22.5 1 72.31 270 ASN A O 1
ATOM 2207 N N . ARG A 1 271 ? -4.805 8.391 23.047 1 77.25 271 ARG A N 1
ATOM 2208 C CA . ARG A 1 271 ? -4.316 8.992 24.297 1 77.25 271 ARG A CA 1
ATOM 2209 C C . ARG A 1 271 ? -3.367 10.148 24 1 77.25 271 ARG A C 1
ATOM 2211 O O . ARG A 1 271 ? -3.4 11.172 24.688 1 77.25 271 ARG A O 1
ATOM 2218 N N . GLN A 1 272 ? -2.594 9.93 22.922 1 72.69 272 GLN A N 1
ATOM 2219 C CA . GLN A 1 272 ? -1.638 10.961 22.547 1 72.69 272 GLN A CA 1
ATOM 2220 C C . GLN A 1 272 ? -2.346 12.164 21.938 1 72.69 272 GLN A C 1
ATOM 2222 O O . GLN A 1 272 ? -1.94 13.312 22.156 1 72.69 272 GLN A O 1
ATOM 2227 N N . LEU A 1 273 ? -3.301 11.852 21.156 1 64.88 273 LEU A N 1
ATOM 2228 C CA . LEU A 1 273 ? -4.059 12.922 20.531 1 64.88 273 LEU A CA 1
ATOM 2229 C C . LEU A 1 273 ? -4.805 13.75 21.562 1 64.88 273 LEU A C 1
ATOM 2231 O O . LEU A 1 273 ? -4.871 14.977 21.469 1 64.88 273 LEU A O 1
ATOM 2235 N N . TYR A 1 274 ? -5.379 13.109 22.5 1 58.81 274 TYR A N 1
ATOM 2236 C CA . TYR A 1 274 ? -6.102 13.812 23.562 1 58.81 274 TYR A CA 1
ATOM 2237 C C . TYR A 1 274 ? -5.164 14.695 24.375 1 58.81 274 TYR A C 1
ATOM 2239 O O . TYR A 1 274 ? -5.562 15.766 24.844 1 58.81 274 TYR A O 1
ATOM 2247 N N . LYS A 1 275 ? -3.992 14.344 24.422 1 59.72 275 LYS A N 1
ATOM 2248 C CA . LYS A 1 275 ? -3.021 15.117 25.188 1 59.72 275 LYS A CA 1
ATOM 2249 C C . LYS A 1 275 ? -2.602 16.375 24.438 1 59.72 275 LYS A C 1
ATOM 2251 O O . LYS A 1 275 ? -2.232 17.375 25.047 1 59.72 275 LYS A O 1
ATOM 2256 N N . SER A 1 276 ? -2.682 16.234 23.156 1 51.59 276 SER A N 1
ATOM 2257 C CA . SER A 1 276 ? -2.242 17.375 22.344 1 51.59 276 SER A CA 1
ATOM 2258 C C . SER A 1 276 ? -3.342 18.422 22.219 1 51.59 276 SER A C 1
ATOM 2260 O O . SER A 1 276 ? -3.072 19.578 21.875 1 51.59 276 SER A O 1
ATOM 2262 N N . ILE A 1 277 ? -4.594 18.031 22.344 1 42.91 277 ILE A N 1
ATOM 2263 C CA . ILE A 1 277 ? -5.676 19.016 22.344 1 42.91 277 ILE A CA 1
ATOM 2264 C C . ILE A 1 277 ? -5.879 19.562 23.75 1 42.91 277 ILE A C 1
ATOM 2266 O O . ILE A 1 277 ? -5.914 18.797 24.719 1 42.91 277 ILE A O 1
ATOM 2270 N N . MET B 1 1 ? 38.438 23.547 11.961 1 56.62 1 MET B N 1
ATOM 2271 C CA . MET B 1 1 ? 38.344 23.531 10.508 1 56.62 1 MET B CA 1
ATOM 2272 C C . MET B 1 1 ? 38.375 22.094 9.977 1 56.62 1 MET B C 1
ATOM 2274 O O . MET B 1 1 ? 37.625 21.75 9.062 1 56.62 1 MET B O 1
ATOM 2278 N N . PHE B 1 2 ? 39.25 21.281 10.5 1 51.75 2 PHE B N 1
ATOM 2279 C CA . PHE B 1 2 ? 39.438 19.906 10.062 1 51.75 2 PHE B CA 1
ATOM 2280 C C . PHE B 1 2 ? 38.219 19.062 10.43 1 51.75 2 PHE B C 1
ATOM 2282 O O . PHE B 1 2 ? 37.75 18.25 9.625 1 51.75 2 PHE B O 1
ATOM 2289 N N . LYS B 1 3 ? 37.688 19.266 11.516 1 58.72 3 LYS B N 1
ATOM 2290 C CA . LYS B 1 3 ? 36.531 18.516 11.977 1 58.72 3 LYS B CA 1
ATOM 2291 C C . LYS B 1 3 ? 35.281 18.828 11.125 1 58.72 3 LYS B C 1
ATOM 2293 O O . LYS B 1 3 ? 34.5 17.938 10.789 1 58.72 3 LYS B O 1
ATOM 2298 N N . ARG B 1 4 ? 35.25 20.094 10.758 1 63.16 4 ARG B N 1
ATOM 2299 C CA . ARG B 1 4 ? 34.125 20.484 9.93 1 63.16 4 ARG B CA 1
ATOM 2300 C C . ARG B 1 4 ? 34.219 19.844 8.547 1 63.16 4 ARG B C 1
ATOM 2302 O O . ARG B 1 4 ? 33.188 19.391 8 1 63.16 4 ARG B O 1
ATOM 2309 N N . THR B 1 5 ? 35.5 19.734 8.07 1 65.56 5 THR B N 1
ATOM 2310 C CA . THR B 1 5 ? 35.719 19.141 6.75 1 65.56 5 THR B CA 1
ATOM 2311 C C . THR B 1 5 ? 35.438 17.641 6.785 1 65.56 5 THR B C 1
ATOM 2313 O O . THR B 1 5 ? 34.812 17.094 5.859 1 65.56 5 THR B O 1
ATOM 2316 N N . LEU B 1 6 ? 35.906 16.984 7.789 1 65.31 6 LEU B N 1
ATOM 2317 C CA . LEU B 1 6 ? 35.688 15.555 7.926 1 65.31 6 LEU B CA 1
ATOM 2318 C C . LEU B 1 6 ? 34.188 15.234 8.07 1 65.31 6 LEU B C 1
ATOM 2320 O O . LEU B 1 6 ? 33.688 14.273 7.492 1 65.31 6 LEU B O 1
ATOM 2324 N N . PHE B 1 7 ? 33.562 16.109 8.781 1 64.62 7 PHE B N 1
ATOM 2325 C CA . PHE B 1 7 ? 32.125 15.93 8.977 1 64.62 7 PHE B CA 1
ATOM 2326 C C . PHE B 1 7 ? 31.375 16.125 7.664 1 64.62 7 PHE B C 1
ATOM 2328 O O . PHE B 1 7 ? 30.406 15.414 7.375 1 64.62 7 PHE B O 1
ATOM 2335 N N . SER B 1 8 ? 31.953 17.078 6.934 1 70.88 8 SER B N 1
ATOM 2336 C CA . SER B 1 8 ? 31.344 17.312 5.625 1 70.88 8 SER B CA 1
ATOM 2337 C C . SER B 1 8 ? 31.578 16.125 4.688 1 70.88 8 SER B C 1
ATOM 2339 O O . SER B 1 8 ? 30.672 15.742 3.939 1 70.88 8 SER B O 1
ATOM 2341 N N . PHE B 1 9 ? 32.781 15.594 4.723 1 73.88 9 PHE B N 1
ATOM 2342 C CA . PHE B 1 9 ? 33.094 14.445 3.887 1 73.88 9 PHE B CA 1
ATOM 2343 C C . PHE B 1 9 ? 32.25 13.242 4.266 1 73.88 9 PHE B C 1
ATOM 2345 O O . PHE B 1 9 ? 31.734 12.547 3.391 1 73.88 9 PHE B O 1
ATOM 2352 N N . VAL B 1 10 ? 32.156 13.031 5.461 1 72 10 VAL B N 1
ATOM 2353 C CA . VAL B 1 10 ? 31.375 11.914 5.949 1 72 10 VAL B CA 1
ATOM 2354 C C . VAL B 1 10 ? 29.906 12.102 5.555 1 72 10 VAL B C 1
ATOM 2356 O O . VAL B 1 10 ? 29.25 11.156 5.113 1 72 10 VAL B O 1
ATOM 2359 N N . LYS B 1 11 ? 29.547 13.281 5.605 1 68.19 11 LYS B N 1
ATOM 2360 C CA . LYS B 1 11 ? 28.172 13.609 5.266 1 68.19 11 LYS B CA 1
ATOM 2361 C C . LYS B 1 11 ? 27.875 13.32 3.793 1 68.19 11 LYS B C 1
ATOM 2363 O O . LYS B 1 11 ? 26.891 12.672 3.463 1 68.19 11 LYS B O 1
ATOM 2368 N N . TYR B 1 12 ? 28.734 13.852 2.998 1 70.19 12 TYR B N 1
ATOM 2369 C CA . TYR B 1 12 ? 28.531 13.656 1.565 1 70.19 12 TYR B CA 1
ATOM 2370 C C . TYR B 1 12 ? 28.688 12.18 1.192 1 70.19 12 TYR B C 1
ATOM 2372 O O . TYR B 1 12 ? 27.984 11.688 0.304 1 70.19 12 TYR B O 1
ATOM 2380 N N . SER B 1 13 ? 29.562 11.539 1.848 1 75.06 13 SER B N 1
ATOM 2381 C CA . SER B 1 13 ? 29.75 10.117 1.587 1 75.06 13 SER B CA 1
ATOM 2382 C C . SER B 1 13 ? 28.5 9.32 1.947 1 75.06 13 SER B C 1
ATOM 2384 O O . SER B 1 13 ? 28.125 8.391 1.235 1 75.06 13 SER B O 1
ATOM 2386 N N . ILE B 1 14 ? 27.891 9.766 2.893 1 69.81 14 ILE B N 1
ATOM 2387 C CA . ILE B 1 14 ? 26.672 9.078 3.334 1 69.81 14 ILE B CA 1
ATOM 2388 C C . ILE B 1 14 ? 25.547 9.312 2.324 1 69.81 14 ILE B C 1
ATOM 2390 O O . ILE B 1 14 ? 24.828 8.383 1.968 1 69.81 14 ILE B O 1
ATOM 2394 N N . VAL B 1 15 ? 25.547 10.461 1.852 1 65.56 15 VAL B N 1
ATOM 2395 C CA . VAL B 1 15 ? 24.516 10.812 0.883 1 65.56 15 VAL B CA 1
ATOM 2396 C C . VAL B 1 15 ? 24.719 10.016 -0.404 1 65.56 15 VAL B C 1
ATOM 2398 O O . VAL B 1 15 ? 23.766 9.477 -0.965 1 65.56 15 VAL B O 1
ATOM 2401 N N . ILE B 1 16 ? 25.906 10.039 -0.84 1 70.06 16 ILE B N 1
ATOM 2402 C CA . ILE B 1 16 ? 26.234 9.312 -2.061 1 70.06 16 ILE B CA 1
ATOM 2403 C C . ILE B 1 16 ? 25.922 7.828 -1.88 1 70.06 16 ILE B C 1
ATOM 2405 O O . ILE B 1 16 ? 25.391 7.184 -2.789 1 70.06 16 ILE B O 1
ATOM 2409 N N . PHE B 1 17 ? 26.203 7.348 -0.767 1 72.62 17 PHE B N 1
ATOM 2410 C CA . PHE B 1 17 ? 25.953 5.941 -0.474 1 72.62 17 PHE B CA 1
ATOM 2411 C C . PHE B 1 17 ? 24.469 5.637 -0.504 1 72.62 17 PHE B C 1
ATOM 2413 O O . PHE B 1 17 ? 24.047 4.641 -1.097 1 72.62 17 PHE B O 1
ATOM 2420 N N . VAL B 1 18 ? 23.766 6.512 0.045 1 66.44 18 VAL B N 1
ATOM 2421 C CA . VAL B 1 18 ? 22.312 6.316 0.096 1 66.44 18 VAL B CA 1
ATOM 2422 C C . VAL B 1 18 ? 21.734 6.422 -1.31 1 66.44 18 VAL B C 1
ATOM 2424 O O . VAL B 1 18 ? 20.859 5.641 -1.685 1 66.44 18 VAL B O 1
ATOM 2427 N N . LEU B 1 19 ? 22.266 7.391 -2.041 1 65.81 19 LEU B N 1
ATOM 2428 C CA . LEU B 1 19 ? 21.828 7.566 -3.42 1 65.81 19 LEU B CA 1
ATOM 2429 C C . LEU B 1 19 ? 22.125 6.32 -4.246 1 65.81 19 LEU B C 1
ATOM 2431 O O . LEU B 1 19 ? 21.297 5.895 -5.055 1 65.81 19 LEU B O 1
ATOM 2435 N N . LEU B 1 20 ? 23.25 5.797 -4.055 1 72.88 20 LEU B N 1
ATOM 2436 C CA . LEU B 1 20 ? 23.641 4.59 -4.773 1 72.88 20 LEU B CA 1
ATOM 2437 C C . LEU B 1 20 ? 22.75 3.412 -4.391 1 72.88 20 LEU B C 1
ATOM 2439 O O . LEU B 1 20 ? 22.375 2.609 -5.246 1 72.88 20 LEU B O 1
ATOM 2443 N N . LEU B 1 21 ? 22.422 3.367 -3.213 1 71.12 21 LEU B N 1
ATOM 2444 C CA . LEU B 1 21 ? 21.562 2.295 -2.734 1 71.12 21 LEU B CA 1
ATOM 2445 C C . LEU B 1 21 ? 20.156 2.418 -3.328 1 71.12 21 LEU B C 1
ATOM 2447 O O . LEU B 1 21 ? 19.547 1.414 -3.705 1 71.12 21 LEU B O 1
ATOM 2451 N N . ILE B 1 22 ? 19.781 3.629 -3.457 1 67.31 22 ILE B N 1
ATOM 2452 C CA . ILE B 1 22 ? 18.438 3.885 -3.957 1 67.31 22 ILE B CA 1
ATOM 2453 C C . ILE B 1 22 ? 18.391 3.604 -5.457 1 67.31 22 ILE B C 1
ATOM 2455 O O . ILE B 1 22 ? 17.391 3.062 -5.957 1 67.31 22 ILE B O 1
ATOM 2459 N N . LEU B 1 23 ? 19.469 3.904 -6.207 1 75.88 23 LEU B N 1
ATOM 2460 C CA . LEU B 1 23 ? 19.5 3.744 -7.656 1 75.88 23 LEU B CA 1
ATOM 2461 C C . LEU B 1 23 ? 19.922 2.328 -8.039 1 75.88 23 LEU B C 1
ATOM 2463 O O . LEU B 1 23 ? 19.766 1.918 -9.188 1 75.88 23 LEU B O 1
ATOM 2467 N N . PHE B 1 24 ? 20.312 1.615 -7.129 1 82.25 24 PHE B N 1
ATOM 2468 C CA . PHE B 1 24 ? 20.859 0.286 -7.383 1 82.25 24 PHE B CA 1
ATOM 2469 C C . PHE B 1 24 ? 19.797 -0.625 -7.992 1 82.25 24 PHE B C 1
ATOM 2471 O O . PHE B 1 24 ? 20.062 -1.312 -8.984 1 82.25 24 PHE B O 1
ATOM 2478 N N . PRO B 1 25 ? 18.609 -0.578 -7.398 1 82.5 25 PRO B N 1
ATOM 2479 C CA . PRO B 1 25 ? 17.609 -1.481 -7.957 1 82.5 25 PRO B CA 1
ATOM 2480 C C . PRO B 1 25 ? 17.297 -1.18 -9.422 1 82.5 25 PRO B C 1
ATOM 2482 O O . PRO B 1 25 ? 17.062 -2.102 -10.211 1 82.5 25 PRO B O 1
ATOM 2485 N N . LEU B 1 26 ? 17.281 0.059 -9.742 1 83.12 26 LEU B N 1
ATOM 2486 C CA . LEU B 1 26 ? 17.016 0.442 -11.125 1 83.12 26 LEU B CA 1
ATOM 2487 C C . LEU B 1 26 ? 18.172 0.052 -12.031 1 83.12 26 LEU B C 1
ATOM 2489 O O . LEU B 1 26 ? 17.969 -0.442 -13.141 1 83.12 26 LEU B O 1
ATOM 2493 N N . TYR B 1 27 ? 19.297 0.378 -11.547 1 87.25 27 TYR B N 1
ATOM 2494 C CA . TYR B 1 27 ? 20.484 -0.008 -12.297 1 87.25 27 TYR B CA 1
ATOM 2495 C C . TYR B 1 27 ? 20.531 -1.518 -12.5 1 87.25 27 TYR B C 1
ATOM 2497 O O . TYR B 1 27 ? 20.781 -1.991 -13.609 1 87.25 27 TYR B O 1
ATOM 2505 N N . TYR B 1 28 ? 20.297 -2.227 -11.484 1 89.62 28 TYR B N 1
ATOM 2506 C CA . TYR B 1 28 ? 20.328 -3.682 -11.555 1 89.62 28 TYR B CA 1
ATOM 2507 C C . TYR B 1 28 ? 19.25 -4.207 -12.484 1 89.62 28 TYR B C 1
ATOM 2509 O O . TYR B 1 28 ? 19.438 -5.199 -13.188 1 89.62 28 TYR B O 1
ATOM 2517 N N . LEU B 1 29 ? 18.156 -3.582 -12.406 1 90.25 29 LEU B N 1
ATOM 2518 C CA . LEU B 1 29 ? 17.047 -3.957 -13.281 1 90.25 29 LEU B CA 1
ATOM 2519 C C . LEU B 1 29 ? 17.469 -3.885 -14.75 1 90.25 29 LEU B C 1
ATOM 2521 O O . LEU B 1 29 ? 17.203 -4.805 -15.523 1 90.25 29 LEU B O 1
ATOM 2525 N N . ILE B 1 30 ? 18.109 -2.832 -15.102 1 91.12 30 ILE B N 1
ATOM 2526 C CA . ILE B 1 30 ? 18.562 -2.625 -16.484 1 91.12 30 ILE B CA 1
ATOM 2527 C C . ILE B 1 30 ? 19.625 -3.656 -16.828 1 91.12 30 ILE B C 1
ATOM 2529 O O . ILE B 1 30 ? 19.578 -4.262 -17.906 1 91.12 30 ILE B O 1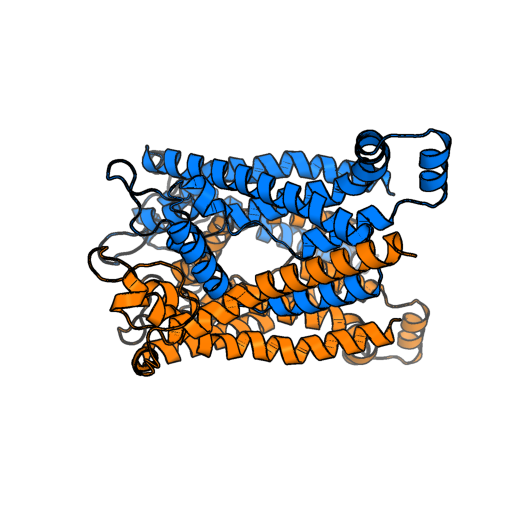
ATOM 2533 N N . THR B 1 31 ? 20.516 -3.881 -15.945 1 93.88 31 THR B N 1
ATOM 2534 C CA . THR B 1 31 ? 21.578 -4.852 -16.203 1 93.88 31 THR B CA 1
ATOM 2535 C C . THR B 1 31 ? 21.016 -6.258 -16.312 1 93.88 31 THR B C 1
ATOM 2537 O O . THR B 1 31 ? 21.406 -7.023 -17.203 1 93.88 31 THR B O 1
ATOM 2540 N N . LEU B 1 32 ? 20.109 -6.586 -15.469 1 93.06 32 LEU B N 1
ATOM 2541 C CA . LEU B 1 32 ? 19.5 -7.906 -15.469 1 93.06 32 LEU B CA 1
ATOM 2542 C C . LEU B 1 32 ? 18.703 -8.141 -16.75 1 93.06 32 LEU B C 1
ATOM 2544 O O . LEU B 1 32 ? 18.672 -9.258 -17.266 1 93.06 32 LEU B O 1
ATOM 2548 N N . SER B 1 33 ? 18.047 -7.102 -17.234 1 93.94 33 SER B N 1
ATOM 2549 C CA . SER B 1 33 ? 17.234 -7.215 -18.438 1 93.94 33 SER B CA 1
ATOM 2550 C C . SER B 1 33 ? 18.094 -7.535 -19.656 1 93.94 33 SER B C 1
ATOM 2552 O O . SER B 1 33 ? 17.594 -8.008 -20.672 1 93.94 33 SER B O 1
ATOM 2554 N N . LEU B 1 34 ? 19.375 -7.305 -19.562 1 96.12 34 LEU B N 1
ATOM 2555 C CA . LEU B 1 34 ? 20.297 -7.539 -20.672 1 96.12 34 LEU B CA 1
ATOM 2556 C C . LEU B 1 34 ? 21.172 -8.766 -20.406 1 96.12 34 LEU B C 1
ATOM 2558 O O . LEU B 1 34 ? 22.047 -9.086 -21.203 1 96.12 34 LEU B O 1
ATOM 2562 N N . THR B 1 35 ? 20.953 -9.406 -19.344 1 95.12 35 THR B N 1
ATOM 2563 C CA . THR B 1 35 ? 21.703 -10.594 -18.969 1 95.12 35 THR B CA 1
ATOM 2564 C C . THR B 1 35 ? 21.078 -11.852 -19.578 1 95.12 35 THR B C 1
ATOM 2566 O O . THR B 1 35 ? 19.859 -11.961 -19.672 1 95.12 35 THR B O 1
ATOM 2569 N N . SER B 1 36 ? 21.875 -12.797 -19.953 1 94.06 36 SER B N 1
ATOM 2570 C CA . SER B 1 36 ? 21.391 -14.023 -20.562 1 94.06 36 SER B CA 1
ATOM 2571 C C . SER B 1 36 ? 20.656 -14.891 -19.562 1 94.06 36 SER B C 1
ATOM 2573 O O . SER B 1 36 ? 20.859 -14.758 -18.344 1 94.06 36 SER B O 1
ATOM 2575 N N . SER B 1 37 ? 19.797 -15.781 -20.031 1 90.88 37 SER B N 1
ATOM 2576 C CA . SER B 1 37 ? 19 -16.656 -19.172 1 90.88 37 SER B CA 1
ATOM 2577 C C . SER B 1 37 ? 19.906 -17.594 -18.375 1 90.88 37 SER B C 1
ATOM 2579 O O . SER B 1 37 ? 19.625 -17.875 -17.203 1 90.88 37 SER B O 1
ATOM 2581 N N . SER B 1 38 ? 20.953 -18.062 -18.984 1 90.06 38 SER B N 1
ATOM 2582 C CA . SER B 1 38 ? 21.859 -18.969 -18.312 1 90.06 38 SER B CA 1
ATOM 2583 C C . SER B 1 38 ? 22.531 -18.297 -17.125 1 90.06 38 SER B C 1
ATOM 2585 O O . SER B 1 38 ? 22.672 -18.906 -16.062 1 90.06 38 SER B O 1
ATOM 2587 N N . GLU B 1 39 ? 22.859 -17.062 -17.312 1 90.69 39 GLU B N 1
ATOM 2588 C CA . GLU B 1 39 ? 23.5 -16.328 -16.219 1 90.69 39 GLU B CA 1
ATOM 2589 C C . GLU B 1 39 ? 22.469 -15.914 -15.172 1 90.69 39 GLU B C 1
ATOM 2591 O O . GLU B 1 39 ? 22.766 -15.922 -13.977 1 90.69 39 GLU B O 1
ATOM 2596 N N . ALA B 1 40 ? 21.344 -15.5 -15.562 1 89.12 40 ALA B N 1
ATOM 2597 C CA . ALA B 1 40 ? 20.297 -15.039 -14.656 1 89.12 40 ALA B CA 1
ATOM 2598 C C . ALA B 1 40 ? 19.844 -16.172 -13.734 1 89.12 40 ALA B C 1
ATOM 2600 O O . ALA B 1 40 ? 19.453 -15.914 -12.586 1 89.12 40 ALA B O 1
ATOM 2601 N N . LEU B 1 41 ? 19.922 -17.344 -14.219 1 85.5 41 LEU B N 1
ATOM 2602 C CA . LEU B 1 41 ? 19.469 -18.5 -13.445 1 85.5 41 LEU B CA 1
ATOM 2603 C C . LEU B 1 41 ? 20.391 -18.75 -12.258 1 85.5 41 LEU B C 1
ATOM 2605 O O . LEU B 1 41 ? 20 -19.406 -11.289 1 85.5 41 LEU B O 1
ATOM 2609 N N . LYS B 1 42 ? 21.578 -18.172 -12.305 1 82.81 42 LYS B N 1
ATOM 2610 C CA . LYS B 1 42 ? 22.484 -18.312 -11.172 1 82.81 42 LYS B CA 1
ATOM 2611 C C . LYS B 1 42 ? 22 -17.5 -9.969 1 82.81 42 LYS B C 1
ATOM 2613 O O . LYS B 1 42 ? 22.406 -17.766 -8.836 1 82.81 42 LYS B O 1
ATOM 2618 N N . ASP B 1 43 ? 21.156 -16.547 -10.188 1 79.56 43 ASP B N 1
ATOM 2619 C CA . ASP B 1 43 ? 20.406 -15.805 -9.18 1 79.56 43 ASP B CA 1
ATOM 2620 C C . ASP B 1 43 ? 21.344 -14.945 -8.328 1 79.56 43 ASP B C 1
ATOM 2622 O O . ASP B 1 43 ? 21.016 -14.617 -7.184 1 79.56 43 ASP B O 1
ATOM 2626 N N . ASN B 1 44 ? 22.578 -14.68 -8.852 1 84.38 44 ASN B N 1
ATOM 2627 C CA . ASN B 1 44 ? 23.5 -13.75 -8.211 1 84.38 44 ASN B CA 1
ATOM 2628 C C . ASN B 1 44 ? 23.469 -12.383 -8.875 1 84.38 44 ASN B C 1
ATOM 2630 O O . ASN B 1 44 ? 23.125 -12.266 -10.047 1 84.38 44 ASN B O 1
ATOM 2634 N N . ILE B 1 45 ? 23.797 -11.445 -8.07 1 88.06 45 ILE B N 1
ATOM 2635 C CA . ILE B 1 45 ? 23.828 -10.086 -8.602 1 88.06 45 ILE B CA 1
ATOM 2636 C C . ILE B 1 45 ? 24.984 -9.945 -9.578 1 88.06 45 ILE B C 1
ATOM 2638 O O . ILE B 1 45 ? 26.109 -10.383 -9.281 1 88.06 45 ILE B O 1
ATOM 2642 N N . ARG B 1 46 ? 24.641 -9.43 -10.688 1 85.81 46 ARG B N 1
ATOM 2643 C CA . ARG B 1 46 ? 25.656 -9.07 -11.664 1 85.81 46 ARG B CA 1
ATOM 2644 C C . ARG B 1 46 ? 25.609 -7.582 -11.992 1 85.81 46 ARG B C 1
ATOM 2646 O O . ARG B 1 46 ? 24.594 -7.09 -12.508 1 85.81 46 ARG B O 1
ATOM 2653 N N . PHE B 1 47 ? 26.656 -6.961 -11.789 1 88.06 47 PHE B N 1
ATOM 2654 C CA . PHE B 1 47 ? 26.688 -5.516 -11.992 1 88.06 47 PHE B CA 1
ATOM 2655 C C . PHE B 1 47 ? 26.812 -5.176 -13.469 1 88.06 47 PHE B C 1
ATOM 2657 O O . PHE B 1 47 ? 26.422 -4.09 -13.898 1 88.06 47 PHE B O 1
ATOM 2664 N N . VAL B 1 48 ? 27.422 -6.133 -14.164 1 92.12 48 VAL B N 1
ATOM 2665 C CA . VAL B 1 48 ? 27.547 -5.961 -15.609 1 92.12 48 VAL B CA 1
ATOM 2666 C C . VAL B 1 48 ? 27 -7.195 -16.328 1 92.12 48 VAL B C 1
ATOM 2668 O O . VAL B 1 48 ? 27.328 -8.328 -15.977 1 92.12 48 VAL B O 1
ATOM 2671 N N . PRO B 1 49 ? 26.188 -6.969 -17.234 1 92.5 49 PRO B N 1
ATOM 2672 C CA . PRO B 1 49 ? 25.656 -8.133 -17.953 1 92.5 49 PRO B CA 1
ATOM 2673 C C . PRO B 1 49 ? 26.734 -8.914 -18.688 1 92.5 49 PRO B C 1
ATOM 2675 O O . PRO B 1 49 ? 27.828 -8.398 -18.922 1 92.5 49 PRO B O 1
ATOM 2678 N N . ASP B 1 50 ? 26.453 -10.133 -18.984 1 93.19 50 ASP B N 1
ATOM 2679 C CA . ASP B 1 50 ? 27.375 -10.977 -19.734 1 93.19 50 ASP B CA 1
ATOM 2680 C C . ASP B 1 50 ? 27.406 -10.594 -21.219 1 93.19 50 ASP B C 1
ATOM 2682 O O . ASP B 1 50 ? 28.281 -11.039 -21.969 1 93.19 50 ASP B O 1
ATOM 2686 N N . GLY B 1 51 ? 26.484 -9.742 -21.625 1 90.81 51 GLY B N 1
ATOM 2687 C CA . GLY B 1 51 ? 26.328 -9.266 -22.984 1 90.81 51 GLY B CA 1
ATOM 2688 C C . GLY B 1 51 ? 25.062 -8.438 -23.188 1 90.81 51 GLY B C 1
ATOM 2689 O O . GLY B 1 51 ? 24.344 -8.172 -22.219 1 90.81 51 GLY B O 1
ATOM 2690 N N . PHE B 1 52 ? 25 -7.98 -24.406 1 93.88 52 PHE B N 1
ATOM 2691 C CA . PHE B 1 52 ? 23.797 -7.258 -24.766 1 93.88 52 PHE B CA 1
ATOM 2692 C C . PHE B 1 52 ? 22.75 -8.211 -25.328 1 93.88 52 PHE B C 1
ATOM 2694 O O . PHE B 1 52 ? 22.531 -8.266 -26.547 1 93.88 52 PHE B O 1
ATOM 2701 N N . ASN B 1 53 ? 22.078 -8.883 -24.469 1 95.12 53 ASN B N 1
ATOM 2702 C CA . ASN B 1 53 ? 21.078 -9.875 -24.875 1 95.12 53 ASN B CA 1
ATOM 2703 C C . ASN B 1 53 ? 19.719 -9.234 -25.094 1 95.12 53 ASN B C 1
ATOM 2705 O O . ASN B 1 53 ? 18.781 -9.492 -24.344 1 95.12 53 ASN B O 1
ATOM 2709 N N . TYR B 1 54 ? 19.625 -8.539 -26.188 1 93.62 54 TYR B N 1
ATOM 2710 C CA . TYR B 1 54 ? 18.406 -7.801 -26.5 1 93.62 54 TYR B CA 1
ATOM 2711 C C . TYR B 1 54 ? 17.25 -8.758 -26.781 1 93.62 54 TYR B C 1
ATOM 2713 O O . TYR B 1 54 ? 16.094 -8.352 -26.766 1 93.62 54 TYR B O 1
ATOM 2721 N N . LYS B 1 55 ? 17.531 -10.023 -27 1 94.31 55 LYS B N 1
ATOM 2722 C CA . LYS B 1 55 ? 16.5 -11.023 -27.281 1 94.31 55 LYS B CA 1
ATOM 2723 C C . LYS B 1 55 ? 15.594 -11.227 -26.062 1 94.31 55 LYS B C 1
ATOM 2725 O O . LYS B 1 55 ? 14.484 -11.75 -26.203 1 94.31 55 LYS B O 1
ATOM 2730 N N . ASN B 1 56 ? 16.094 -10.867 -24.875 1 94.62 56 ASN B N 1
ATOM 2731 C CA . ASN B 1 56 ? 15.234 -10.914 -23.688 1 94.62 56 ASN B CA 1
ATOM 2732 C C . ASN B 1 56 ? 13.938 -10.133 -23.906 1 94.62 56 ASN B C 1
ATOM 2734 O O . ASN B 1 56 ? 12.906 -10.461 -23.312 1 94.62 56 ASN B O 1
ATOM 2738 N N . TYR B 1 57 ? 14.023 -9.203 -24.797 1 95.38 57 TYR B N 1
ATOM 2739 C CA . TYR B 1 57 ? 12.875 -8.328 -25 1 95.38 57 TYR B CA 1
ATOM 2740 C C . TYR B 1 57 ? 11.883 -8.953 -25.984 1 95.38 57 TYR B C 1
ATOM 2742 O O . TYR B 1 57 ? 10.797 -8.414 -26.203 1 95.38 57 TYR B O 1
ATOM 2750 N N . ASP B 1 58 ? 12.164 -10.109 -26.5 1 94.19 58 ASP B N 1
ATOM 2751 C CA . ASP B 1 58 ? 11.211 -10.852 -27.312 1 94.19 58 ASP B CA 1
ATOM 2752 C C . ASP B 1 58 ? 10.031 -11.336 -26.484 1 94.19 58 ASP B C 1
ATOM 2754 O O . ASP B 1 58 ? 8.992 -11.703 -27.031 1 94.19 58 ASP B O 1
ATOM 2758 N N . ILE B 1 59 ? 10.219 -11.297 -25.172 1 91.69 59 ILE B N 1
ATOM 2759 C CA . ILE B 1 59 ? 9.164 -11.727 -24.25 1 91.69 59 ILE B CA 1
ATOM 2760 C C . ILE B 1 59 ? 8.008 -10.734 -24.312 1 91.69 59 ILE B C 1
ATOM 2762 O O . ILE B 1 59 ? 6.902 -11.039 -23.844 1 91.69 59 ILE B O 1
ATOM 2766 N N . LEU B 1 60 ? 8.297 -9.523 -24.875 1 93.56 60 LEU B N 1
ATOM 2767 C CA . LEU B 1 60 ? 7.262 -8.508 -25.016 1 93.56 60 LEU B CA 1
ATOM 2768 C C . LEU B 1 60 ? 6.293 -8.875 -26.141 1 93.56 60 LEU B C 1
ATOM 2770 O O . LEU B 1 60 ? 6.195 -8.164 -27.141 1 93.56 60 LEU B O 1
ATOM 2774 N N . ASN B 1 61 ? 5.559 -9.844 -25.891 1 92.31 61 ASN B N 1
ATOM 2775 C CA . ASN B 1 61 ? 4.613 -10.359 -26.875 1 92.31 61 ASN B CA 1
ATOM 2776 C C . ASN B 1 61 ? 3.211 -9.797 -26.656 1 92.31 61 ASN B C 1
ATOM 2778 O O . ASN B 1 61 ? 3.041 -8.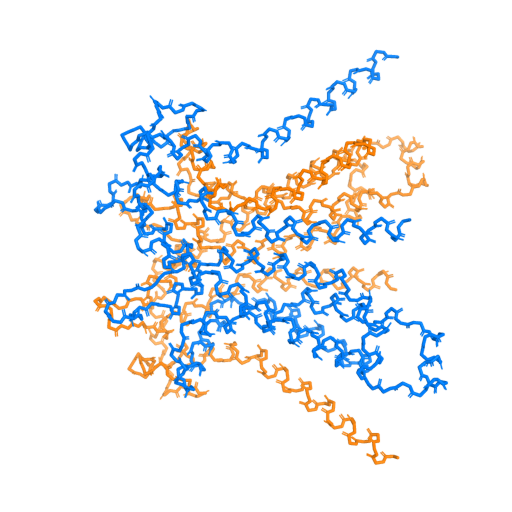797 -25.969 1 92.31 61 ASN B O 1
ATOM 2782 N N . SER B 1 62 ? 2.275 -10.438 -27.281 1 90.38 62 SER B N 1
ATOM 2783 C CA . SER B 1 62 ? 0.902 -9.945 -27.219 1 90.38 62 SER B CA 1
ATOM 2784 C C . SER B 1 62 ? 0.363 -10 -25.781 1 90.38 62 SER B C 1
ATOM 2786 O O . SER B 1 62 ? -0.39 -9.117 -25.375 1 90.38 62 SER B O 1
ATOM 2788 N N . GLU B 1 63 ? 0.797 -10.977 -25.062 1 89.62 63 GLU B N 1
ATOM 2789 C CA . GLU B 1 63 ? 0.349 -11.109 -23.672 1 89.62 63 GLU B CA 1
ATOM 2790 C C . GLU B 1 63 ? 0.87 -9.961 -22.812 1 89.62 63 GLU B C 1
ATOM 2792 O O . GLU B 1 63 ? 0.152 -9.445 -21.953 1 89.62 63 GLU B O 1
ATOM 2797 N N . PHE B 1 64 ? 2.094 -9.625 -23.094 1 92.69 64 PHE B N 1
ATOM 2798 C CA . PHE B 1 64 ? 2.686 -8.516 -22.359 1 92.69 64 PHE B CA 1
ATOM 2799 C C . PHE B 1 64 ? 1.929 -7.219 -22.625 1 92.69 64 PHE B C 1
ATOM 2801 O O . PHE B 1 64 ? 1.519 -6.523 -21.703 1 92.69 64 PHE B O 1
ATOM 2808 N N . TRP B 1 65 ? 1.729 -6.973 -23.859 1 93.94 65 TRP B N 1
ATOM 2809 C CA . TRP B 1 65 ? 1.1 -5.711 -24.234 1 93.94 65 TRP B CA 1
ATOM 2810 C C . TRP B 1 65 ? -0.349 -5.664 -23.766 1 93.94 65 TRP B C 1
ATOM 2812 O O . TRP B 1 65 ? -0.849 -4.602 -23.391 1 93.94 65 TRP B O 1
ATOM 2822 N N . SER B 1 66 ? -0.979 -6.766 -23.781 1 92.25 66 SER B N 1
ATOM 2823 C CA . SER B 1 66 ? -2.334 -6.832 -23.25 1 92.25 66 SER B CA 1
ATOM 2824 C C . SER B 1 66 ? -2.35 -6.555 -21.75 1 92.25 66 SER B C 1
ATOM 2826 O O . SER B 1 66 ? -3.176 -5.781 -21.266 1 92.25 66 SER B O 1
ATOM 2828 N N . SER B 1 67 ? -1.43 -7.172 -21.031 1 92.62 67 SER B N 1
ATOM 2829 C CA . SER B 1 67 ? -1.337 -6.969 -19.594 1 92.62 67 SER B CA 1
ATOM 2830 C C . SER B 1 67 ? -1.035 -5.512 -19.25 1 92.62 67 SER B C 1
ATOM 2832 O O . SER B 1 67 ? -1.582 -4.961 -18.297 1 92.62 67 SER B O 1
ATOM 2834 N N . LEU B 1 68 ? -0.189 -4.953 -20.109 1 94.38 68 LEU B N 1
ATOM 2835 C CA . LEU B 1 68 ? 0.156 -3.547 -19.906 1 94.38 68 LEU B CA 1
ATOM 2836 C C . LEU B 1 68 ? -1.059 -2.652 -20.141 1 94.38 68 LEU B C 1
ATOM 2838 O O . LEU B 1 68 ? -1.311 -1.729 -19.359 1 94.38 68 LEU B O 1
ATOM 2842 N N . THR B 1 69 ? -1.74 -2.953 -21.125 1 94.06 69 THR B N 1
ATOM 2843 C CA . THR B 1 69 ? -2.914 -2.158 -21.469 1 94.06 69 THR B CA 1
ATOM 2844 C C . THR B 1 69 ? -3.98 -2.268 -20.391 1 94.06 69 THR B C 1
ATOM 2846 O O . THR B 1 69 ? -4.535 -1.258 -19.953 1 94.06 69 THR B O 1
ATOM 2849 N N . TYR B 1 70 ? -4.23 -3.451 -19.906 1 92.56 70 TYR B N 1
ATOM 2850 C CA . TYR B 1 70 ? -5.242 -3.645 -18.875 1 92.56 70 TYR B CA 1
ATOM 2851 C C . TYR B 1 70 ? -4.82 -2.988 -17.562 1 92.56 70 TYR B C 1
ATOM 2853 O O . TYR B 1 70 ? -5.66 -2.469 -16.828 1 92.56 70 TYR B O 1
ATOM 2861 N N . SER B 1 71 ? -3.555 -3.037 -17.297 1 93.56 71 SER B N 1
ATOM 2862 C CA . SER B 1 71 ? -3.061 -2.357 -16.109 1 93.56 71 SER B CA 1
ATOM 2863 C C . SER B 1 71 ? -3.23 -0.847 -16.219 1 93.56 71 SER B C 1
ATOM 2865 O O . SER B 1 71 ? -3.584 -0.181 -15.25 1 93.56 71 SER B O 1
ATOM 2867 N N . PHE B 1 72 ? -2.963 -0.379 -17.438 1 95 72 PHE B N 1
ATOM 2868 C CA . PHE B 1 72 ? -3.135 1.052 -17.656 1 95 72 PHE B CA 1
ATOM 2869 C C . PHE B 1 72 ? -4.598 1.452 -17.5 1 95 72 PHE B C 1
ATOM 2871 O O . PHE B 1 72 ? -4.906 2.455 -16.859 1 95 72 PHE B O 1
ATOM 2878 N N . LEU B 1 73 ? -5.453 0.749 -18.062 1 95.31 73 LEU B N 1
ATOM 2879 C CA . LEU B 1 73 ? -6.883 1.013 -17.938 1 95.31 73 LEU B CA 1
ATOM 2880 C C . LEU B 1 73 ? -7.344 0.888 -16.5 1 95.31 73 LEU B C 1
ATOM 2882 O O . LEU B 1 73 ? -8.195 1.652 -16.047 1 95.31 73 LEU B O 1
ATOM 2886 N N . PHE B 1 74 ? -6.801 -0.102 -15.82 1 94.88 74 PHE B N 1
ATOM 2887 C CA . PHE B 1 74 ? -7.07 -0.273 -14.398 1 94.88 74 PHE B CA 1
ATOM 2888 C C . PHE B 1 74 ? -6.711 0.989 -13.617 1 94.88 74 PHE B C 1
ATOM 2890 O O . PHE B 1 74 ? -7.516 1.492 -12.836 1 94.88 74 PHE B O 1
ATOM 2897 N N . VAL B 1 75 ? -5.59 1.556 -13.891 1 94.81 75 VAL B N 1
ATOM 2898 C CA . VAL B 1 75 ? -5.125 2.756 -13.203 1 94.81 75 VAL B CA 1
ATOM 2899 C C . VAL B 1 75 ? -6.066 3.92 -13.5 1 94.81 75 VAL B C 1
ATOM 2901 O O . VAL B 1 75 ? -6.523 4.605 -12.578 1 94.81 75 VAL B O 1
ATOM 2904 N N . ILE B 1 76 ? -6.395 4.121 -14.711 1 96.12 76 ILE B N 1
ATOM 2905 C CA . ILE B 1 76 ? -7.207 5.262 -15.125 1 96.12 76 ILE B CA 1
ATOM 2906 C C . ILE B 1 76 ? -8.609 5.141 -14.523 1 96.12 76 ILE B C 1
ATOM 2908 O O . ILE B 1 76 ? -9.156 6.125 -14.023 1 96.12 76 ILE B O 1
ATOM 2912 N N . THR B 1 77 ? -9.164 4.004 -14.594 1 96.12 77 THR B N 1
ATOM 2913 C CA . THR B 1 77 ? -10.516 3.811 -14.086 1 96.12 77 THR B CA 1
ATOM 2914 C C . THR B 1 77 ? -10.539 3.914 -12.562 1 96.12 77 THR B C 1
ATOM 2916 O O . THR B 1 77 ? -11.445 4.523 -11.992 1 96.12 77 THR B O 1
ATOM 2919 N N . ALA B 1 78 ? -9.562 3.293 -11.93 1 95.31 78 ALA B N 1
ATOM 2920 C CA . ALA B 1 78 ? -9.461 3.387 -10.477 1 95.31 78 ALA B CA 1
ATOM 2921 C C . ALA B 1 78 ? -9.328 4.84 -10.031 1 95.31 78 ALA B C 1
ATOM 2923 O O . ALA B 1 78 ? -9.953 5.254 -9.055 1 95.31 78 ALA B O 1
ATOM 2924 N N . LEU B 1 79 ? -8.523 5.559 -10.742 1 95.06 79 LEU B N 1
ATOM 2925 C CA . LEU B 1 79 ? -8.32 6.969 -10.438 1 95.06 79 LEU B CA 1
ATOM 2926 C C . LEU B 1 79 ? -9.625 7.746 -10.57 1 95.06 79 LEU B C 1
ATOM 2928 O O . LEU B 1 79 ? -9.945 8.578 -9.719 1 95.06 79 LEU B O 1
ATOM 2932 N N . THR B 1 80 ? -10.336 7.508 -11.617 1 95.69 80 THR B N 1
ATOM 2933 C CA . THR B 1 80 ? -11.594 8.203 -11.867 1 95.69 80 THR B CA 1
ATOM 2934 C C . THR B 1 80 ? -12.609 7.906 -10.773 1 95.69 80 THR B C 1
ATOM 2936 O O . THR B 1 80 ? -13.219 8.82 -10.211 1 95.69 80 THR B O 1
ATOM 2939 N N . ILE B 1 81 ? -12.719 6.707 -10.469 1 94.06 81 ILE B N 1
ATOM 2940 C CA . ILE B 1 81 ? -13.672 6.293 -9.445 1 94.06 81 ILE B CA 1
ATOM 2941 C C . ILE B 1 81 ? -13.273 6.895 -8.094 1 94.06 81 ILE B C 1
ATOM 2943 O O . ILE B 1 81 ? -14.125 7.434 -7.379 1 94.06 81 ILE B O 1
ATOM 2947 N N . ARG B 1 82 ? -12.031 6.809 -7.773 1 93.56 82 ARG B N 1
ATOM 2948 C CA . ARG B 1 82 ? -11.547 7.301 -6.488 1 93.56 82 ARG B CA 1
ATOM 2949 C C . ARG B 1 82 ? -11.719 8.812 -6.383 1 93.56 82 ARG B C 1
ATOM 2951 O O . ARG B 1 82 ? -12.188 9.32 -5.359 1 93.56 82 ARG B O 1
ATOM 2958 N N . LEU B 1 83 ? -11.367 9.523 -7.414 1 94.31 83 LEU B N 1
ATOM 2959 C CA . LEU B 1 83 ? -11.469 10.977 -7.375 1 94.31 83 LEU B CA 1
ATOM 2960 C C . LEU B 1 83 ? -12.922 11.422 -7.242 1 94.31 83 LEU B C 1
ATOM 2962 O O . LEU B 1 83 ? -13.227 12.336 -6.473 1 94.31 83 LEU B O 1
ATOM 2966 N N . VAL B 1 84 ? -13.773 10.812 -7.992 1 92.06 84 VAL B N 1
ATOM 2967 C CA . VAL B 1 84 ? -15.195 11.141 -7.902 1 92.06 84 VAL B CA 1
ATOM 2968 C C . VAL B 1 84 ? -15.695 10.891 -6.484 1 92.06 84 VAL B C 1
ATOM 2970 O O . VAL B 1 84 ? -16.375 11.734 -5.902 1 92.06 84 VAL B O 1
ATOM 2973 N N . SER B 1 85 ? -15.32 9.773 -5.965 1 89.88 85 SER B N 1
ATOM 2974 C CA . SER B 1 85 ? -15.742 9.422 -4.609 1 89.88 85 SER B CA 1
ATOM 2975 C C . SER B 1 85 ? -15.18 10.406 -3.588 1 89.88 85 SER B C 1
ATOM 2977 O O . SER B 1 85 ? -15.875 10.797 -2.646 1 89.88 85 SER B O 1
ATOM 2979 N N . LEU B 1 86 ? -13.938 10.766 -3.754 1 90.06 86 LEU B N 1
ATOM 2980 C CA . LEU B 1 86 ? -13.281 11.664 -2.809 1 90.06 86 LEU B CA 1
ATOM 2981 C C . LEU B 1 86 ? -13.859 13.07 -2.902 1 90.06 86 LEU B C 1
ATOM 2983 O O . LEU B 1 86 ? -13.984 13.758 -1.89 1 90.06 86 LEU B O 1
ATOM 2987 N N . PHE B 1 87 ? -14.211 13.492 -4.109 1 89.69 87 PHE B N 1
ATOM 2988 C CA . PHE B 1 87 ? -14.852 14.789 -4.277 1 89.69 87 PHE B CA 1
ATOM 2989 C C . PHE B 1 87 ? -16.203 14.812 -3.58 1 89.69 87 PHE B C 1
ATOM 2991 O O . PHE B 1 87 ? -16.516 15.742 -2.83 1 89.69 87 PHE B O 1
ATOM 2998 N N . LEU B 1 88 ? -16.922 13.797 -3.82 1 85 88 LEU B N 1
ATOM 2999 C CA . LEU B 1 88 ? -18.25 13.727 -3.232 1 85 88 LEU B CA 1
ATOM 3000 C C . LEU B 1 88 ? -18.172 13.531 -1.722 1 85 88 LEU B C 1
ATOM 3002 O O . LEU B 1 88 ? -18.859 14.227 -0.963 1 85 88 LEU B O 1
ATOM 3006 N N . GLY B 1 89 ? -17.359 12.625 -1.329 1 84.31 89 GLY B N 1
ATOM 3007 C CA . GLY B 1 89 ? -17.219 12.328 0.089 1 84.31 89 GLY B CA 1
ATOM 3008 C C . GLY B 1 89 ? -16.594 13.453 0.878 1 84.31 89 GLY B C 1
ATOM 3009 O O . GLY B 1 89 ? -17.062 13.812 1.956 1 84.31 89 GLY B O 1
ATOM 3010 N N . GLY B 1 90 ? -15.469 13.969 0.363 1 83.94 90 GLY B N 1
ATOM 3011 C CA . GLY B 1 90 ? -14.805 15.07 1.037 1 83.94 90 GLY B CA 1
ATOM 3012 C C . GLY B 1 90 ? -15.688 16.297 1.203 1 83.94 90 GLY B C 1
ATOM 3013 O O . GLY B 1 90 ? -15.727 16.891 2.275 1 83.94 90 GLY B O 1
ATOM 3014 N N . TYR B 1 91 ? -16.375 16.641 0.154 1 84.62 91 TYR B N 1
ATOM 3015 C CA . TYR B 1 91 ? -17.281 17.781 0.198 1 84.62 91 TYR B CA 1
ATOM 3016 C C . TYR B 1 91 ? -18.453 17.5 1.12 1 84.62 91 TYR B C 1
ATOM 3018 O O . TYR B 1 91 ? -18.906 18.391 1.85 1 84.62 91 TYR B O 1
ATOM 3026 N N . GLY B 1 92 ? -19 16.328 1.01 1 81.19 92 GLY B N 1
ATOM 3027 C CA . GLY B 1 92 ? -20.078 15.945 1.91 1 81.19 92 GLY B CA 1
ATOM 3028 C C . GLY B 1 92 ? -19.703 16.047 3.375 1 81.19 92 GLY B C 1
ATOM 3029 O O . GLY B 1 92 ? -20.469 16.547 4.191 1 81.19 92 GLY B O 1
ATOM 3030 N N . LEU B 1 93 ? -18.594 15.609 3.676 1 80.56 93 LEU B N 1
ATOM 3031 C CA . LEU B 1 93 ? -18.094 15.68 5.051 1 80.56 93 LEU B CA 1
ATOM 3032 C C . LEU B 1 93 ? -17.891 17.125 5.48 1 80.56 93 LEU B C 1
ATOM 3034 O O . LEU B 1 93 ? -18.094 17.469 6.648 1 80.56 93 LEU B O 1
ATOM 3038 N N . TYR B 1 94 ? -17.422 17.875 4.535 1 81.06 94 TYR B N 1
ATOM 3039 C CA . TYR B 1 94 ? -17.219 19.297 4.789 1 81.06 94 TYR B CA 1
ATOM 3040 C C . TYR B 1 94 ? -18.531 19.969 5.207 1 81.06 94 TYR B C 1
ATOM 3042 O O . TYR B 1 94 ? -18.531 20.859 6.07 1 81.06 94 TYR B O 1
ATOM 3050 N N . LEU B 1 95 ? -19.641 19.484 4.719 1 79.5 95 LEU B N 1
ATOM 3051 C CA . LEU B 1 95 ? -20.938 20.109 4.961 1 79.5 95 LEU B CA 1
ATOM 3052 C C . LEU B 1 95 ? -21.578 19.562 6.23 1 79.5 95 LEU B C 1
ATOM 3054 O O . LEU B 1 95 ? -22.594 20.078 6.691 1 79.5 95 LEU B O 1
ATOM 3058 N N . THR B 1 96 ? -20.922 18.578 6.785 1 80.38 96 THR B N 1
ATOM 3059 C CA . THR B 1 96 ? -21.578 17.906 7.906 1 80.38 96 THR B CA 1
ATOM 3060 C C . THR B 1 96 ? -21.094 18.484 9.234 1 80.38 96 THR B C 1
ATOM 3062 O O . THR B 1 96 ? -20.234 19.375 9.258 1 80.38 96 THR B O 1
ATOM 3065 N N . THR B 1 97 ? -21.672 18.047 10.336 1 79.62 97 THR B N 1
ATOM 3066 C CA . THR B 1 97 ? -21.359 18.531 11.672 1 79.62 97 THR B CA 1
ATOM 3067 C C . THR B 1 97 ? -20.125 17.844 12.234 1 79.62 97 THR B C 1
ATOM 3069 O O . THR B 1 97 ? -19.703 16.812 11.719 1 79.62 97 THR B O 1
ATOM 3072 N N . ARG B 1 98 ? -19.609 18.422 13.227 1 78.69 98 ARG B N 1
ATOM 3073 C CA . ARG B 1 98 ? -18.438 17.875 13.906 1 78.69 98 ARG B CA 1
ATOM 3074 C C . ARG B 1 98 ? -18.703 16.484 14.438 1 78.69 98 ARG B C 1
ATOM 3076 O O . ARG B 1 98 ? -17.828 15.625 14.422 1 78.69 98 ARG B O 1
ATOM 3083 N N . LYS B 1 99 ? -19.828 16.266 14.922 1 78.19 99 LYS B N 1
ATOM 3084 C CA . LYS B 1 99 ? -20.188 14.961 15.484 1 78.19 99 LYS B CA 1
ATOM 3085 C C . LYS B 1 99 ? -20.125 13.867 14.422 1 78.19 99 LYS B C 1
ATOM 3087 O O . LYS B 1 99 ? -19.609 12.773 14.672 1 78.19 99 LYS B O 1
ATOM 3092 N N . ILE B 1 100 ? -20.594 14.188 13.273 1 73.5 100 ILE B N 1
ATOM 3093 C CA . ILE B 1 100 ? -20.594 13.227 12.172 1 73.5 100 ILE B CA 1
ATOM 3094 C C . ILE B 1 100 ? -19.172 13.016 11.672 1 73.5 100 ILE B C 1
ATOM 3096 O O . ILE B 1 100 ? -18.797 11.891 11.336 1 73.5 100 ILE B O 1
ATOM 3100 N N . LYS B 1 101 ? -18.453 14.094 11.672 1 77.38 101 LYS B N 1
ATOM 3101 C CA . LYS B 1 101 ? -17.047 13.992 11.25 1 77.38 101 LYS B CA 1
ATOM 3102 C C . LYS B 1 101 ? -16.266 13.062 12.164 1 77.38 101 LYS B C 1
ATOM 3104 O O . LYS B 1 101 ? -15.531 12.195 11.695 1 77.38 101 LYS B O 1
ATOM 3109 N N . THR B 1 102 ? -16.547 13.242 13.383 1 73.69 102 THR B N 1
ATOM 3110 C CA . THR B 1 102 ? -15.844 12.422 14.367 1 73.69 102 THR B CA 1
ATOM 3111 C C . THR B 1 102 ? -16.25 10.953 14.242 1 73.69 102 THR B C 1
ATOM 3113 O O . THR B 1 102 ? -15.422 10.055 14.359 1 73.69 102 THR B O 1
ATOM 3116 N N . LEU B 1 103 ? -17.516 10.75 14.047 1 73.88 103 LEU B N 1
ATOM 3117 C CA . LEU B 1 103 ? -18 9.391 13.875 1 73.88 103 LEU B CA 1
ATOM 3118 C C . LEU B 1 103 ? -17.406 8.75 12.625 1 73.88 103 LEU B C 1
ATOM 3120 O O . LEU B 1 103 ? -17.031 7.578 12.648 1 73.88 103 LEU B O 1
ATOM 3124 N N . PHE B 1 104 ? -17.328 9.492 11.594 1 71.69 104 PHE B N 1
ATOM 312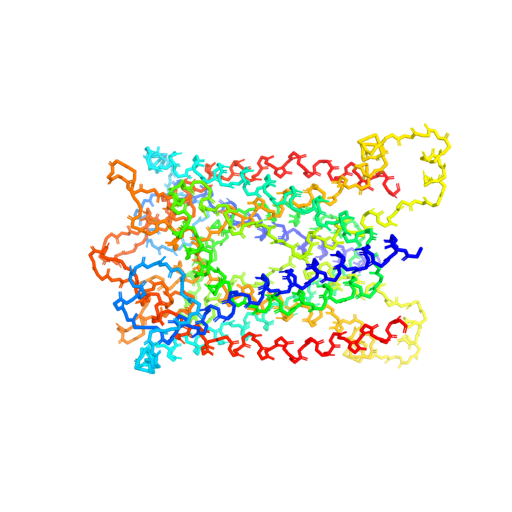5 C CA . PHE B 1 104 ? -16.781 9 10.328 1 71.69 104 PHE B CA 1
ATOM 3126 C C . PHE B 1 104 ? -15.312 8.625 10.484 1 71.69 104 PHE B C 1
ATOM 3128 O O . PHE B 1 104 ? -14.898 7.551 10.055 1 71.69 104 PHE B O 1
ATOM 3135 N N . PHE B 1 105 ? -14.586 9.484 11.086 1 67.25 105 PHE B N 1
ATOM 3136 C CA . PHE B 1 105 ? -13.164 9.234 11.242 1 67.25 105 PHE B CA 1
ATOM 3137 C C . PHE B 1 105 ? -12.914 8.039 12.156 1 67.25 105 PHE B C 1
ATOM 3139 O O . PHE B 1 105 ? -12.016 7.234 11.906 1 67.25 105 PHE B O 1
ATOM 3146 N N . SER B 1 106 ? -13.742 7.848 13.164 1 68.44 106 SER B N 1
ATOM 3147 C CA . SER B 1 106 ? -13.617 6.703 14.062 1 68.44 106 SER B CA 1
ATOM 3148 C C . SER B 1 106 ? -13.922 5.395 13.344 1 68.44 106 SER B C 1
ATOM 3150 O O . SER B 1 106 ? -13.227 4.395 13.547 1 68.44 106 SER B O 1
ATOM 3152 N N . ILE B 1 107 ? -14.93 5.426 12.57 1 69.12 107 ILE B N 1
ATOM 3153 C CA . ILE B 1 107 ? -15.328 4.238 11.82 1 69.12 107 ILE B CA 1
ATOM 3154 C C . ILE B 1 107 ? -14.234 3.879 10.812 1 69.12 107 ILE B C 1
ATOM 3156 O O . ILE B 1 107 ? -13.93 2.701 10.617 1 69.12 107 ILE B O 1
ATOM 3160 N N . PHE B 1 108 ? -13.664 4.852 10.25 1 65.38 108 PHE B N 1
ATOM 3161 C CA . PHE B 1 108 ? -12.617 4.648 9.258 1 65.38 108 PHE B CA 1
ATOM 3162 C C . PHE B 1 108 ? -11.398 3.98 9.891 1 65.38 108 PHE B C 1
ATOM 3164 O O . PHE B 1 108 ? -10.797 3.09 9.289 1 65.38 108 PHE B O 1
ATOM 3171 N N . LEU B 1 109 ? -11.125 4.469 11.008 1 61.84 109 LEU B N 1
ATOM 3172 C CA . LEU B 1 109 ? -9.992 3.863 11.695 1 61.84 109 LEU B CA 1
ATOM 3173 C C . LEU B 1 109 ? -10.242 2.381 11.953 1 61.84 109 LEU B C 1
ATOM 3175 O O . LEU B 1 109 ? -9.328 1.562 11.828 1 61.84 109 LEU B O 1
ATOM 3179 N N . PHE B 1 110 ? -11.492 2.07 12.141 1 63.25 110 PHE B N 1
ATOM 3180 C CA . PHE B 1 110 ? -11.859 0.678 12.367 1 63.25 110 PHE B CA 1
ATOM 3181 C C . PHE B 1 110 ? -11.766 -0.12 11.07 1 63.25 110 PHE B C 1
ATOM 3183 O O . PHE B 1 110 ? -11.32 -1.269 11.07 1 63.25 110 PHE B O 1
ATOM 3190 N N . PHE B 1 111 ? -12.125 0.479 9.977 1 63.66 111 PHE B N 1
ATOM 3191 C CA . PHE B 1 111 ? -12.117 -0.164 8.672 1 63.66 111 PHE B CA 1
ATOM 3192 C C . PHE B 1 111 ? -10.695 -0.465 8.219 1 63.66 111 PHE B C 1
ATOM 3194 O O . PHE B 1 111 ? -10.453 -1.461 7.531 1 63.66 111 PHE B O 1
ATOM 3201 N N . SER B 1 112 ? -9.883 0.427 8.562 1 60.72 112 SER B N 1
ATOM 3202 C CA . SER B 1 112 ? -8.508 0.288 8.102 1 60.72 112 SER B CA 1
ATOM 3203 C C . SER B 1 112 ? -7.855 -0.967 8.672 1 60.72 112 SER B C 1
ATOM 3205 O O . SER B 1 112 ? -6.848 -1.445 8.141 1 60.72 112 SER B O 1
ATOM 3207 N N . ILE B 1 113 ? -8.656 -1.629 9.602 1 62.97 113 ILE B N 1
ATOM 3208 C CA . ILE B 1 113 ? -8.141 -2.816 10.266 1 62.97 113 ILE B CA 1
ATOM 3209 C C . ILE B 1 113 ? -8.578 -4.07 9.508 1 62.97 113 ILE B C 1
ATOM 3211 O O . ILE B 1 113 ? -7.98 -5.137 9.664 1 62.97 113 ILE B O 1
ATOM 3215 N N . VAL B 1 114 ? -9.602 -3.895 8.773 1 68.06 114 VAL B N 1
ATOM 3216 C CA . VAL B 1 114 ? -10.203 -5.031 8.086 1 68.06 114 VAL B CA 1
ATOM 3217 C C . VAL B 1 114 ? -9.227 -5.59 7.055 1 68.06 114 VAL B C 1
ATOM 3219 O O . VAL B 1 114 ? -8.719 -4.852 6.211 1 68.06 114 VAL B O 1
ATOM 3222 N N . PRO B 1 115 ? -8.859 -6.891 7.16 1 70.56 115 PRO B N 1
ATOM 3223 C CA . PRO B 1 115 ? -7.988 -7.469 6.137 1 70.56 115 PRO B CA 1
ATOM 3224 C C . PRO B 1 115 ? -8.508 -7.238 4.719 1 70.56 115 PRO B C 1
ATOM 3226 O O . PRO B 1 115 ? -9.719 -7.266 4.488 1 70.56 115 PRO B O 1
ATOM 3229 N N . GLU B 1 116 ? -7.668 -7 3.914 1 79.69 116 GLU B N 1
ATOM 3230 C CA . GLU B 1 116 ? -8.016 -6.691 2.531 1 79.69 116 GLU B CA 1
ATOM 3231 C C . GLU B 1 116 ? -8.789 -7.84 1.888 1 79.69 116 GLU B C 1
ATOM 3233 O O . GLU B 1 116 ? -9.719 -7.613 1.109 1 79.69 116 GLU B O 1
ATOM 3238 N N . ILE B 1 117 ? -8.484 -9.031 2.303 1 82.31 117 ILE B N 1
ATOM 3239 C CA . ILE B 1 117 ? -9.125 -10.195 1.698 1 82.31 117 ILE B CA 1
ATOM 3240 C C . ILE B 1 117 ? -10.617 -10.18 2.004 1 82.31 117 ILE B C 1
ATOM 3242 O O . ILE B 1 117 ? -11.43 -10.586 1.171 1 82.31 117 ILE B O 1
ATOM 3246 N N . SER B 1 118 ? -10.977 -9.781 3.209 1 81.94 118 SER B N 1
ATOM 3247 C CA . SER B 1 118 ? -12.391 -9.703 3.568 1 81.94 118 SER B CA 1
ATOM 3248 C C . SER B 1 118 ? -13.141 -8.734 2.658 1 81.94 118 SER B C 1
ATOM 3250 O O . SER B 1 118 ? -14.281 -8.992 2.264 1 81.94 118 SER B O 1
ATOM 3252 N N . ILE B 1 119 ? -12.484 -7.66 2.377 1 84.88 119 ILE B N 1
ATOM 3253 C CA . ILE B 1 119 ? -13.07 -6.676 1.477 1 84.88 119 ILE B CA 1
ATOM 3254 C C . ILE B 1 119 ? -13.203 -7.27 0.076 1 84.88 119 ILE B C 1
ATOM 3256 O O . ILE B 1 119 ? -14.25 -7.133 -0.565 1 84.88 119 ILE B O 1
ATOM 3260 N N . TYR B 1 120 ? -12.234 -7.992 -0.363 1 87.81 120 TYR B N 1
ATOM 3261 C CA . TYR B 1 120 ? -12.211 -8.57 -1.701 1 87.81 120 TYR B CA 1
ATOM 3262 C C . TYR B 1 120 ? -13.312 -9.609 -1.864 1 87.81 120 TYR B C 1
ATOM 3264 O O . TYR B 1 120 ? -13.969 -9.672 -2.908 1 87.81 120 TYR B O 1
ATOM 3272 N N . LEU B 1 121 ? -13.531 -10.391 -0.841 1 87.06 121 LEU B N 1
ATOM 3273 C CA . LEU B 1 121 ? -14.594 -11.383 -0.87 1 87.06 121 LEU B CA 1
ATOM 3274 C C . LEU B 1 121 ? -15.961 -10.719 -1.027 1 87.06 121 LEU B C 1
ATOM 3276 O O . LEU B 1 121 ? -16.797 -11.18 -1.804 1 87.06 121 LEU B O 1
ATOM 3280 N N . GLY B 1 122 ? -16.109 -9.68 -0.331 1 87 122 GLY B N 1
ATOM 3281 C CA . GLY B 1 122 ? -17.359 -8.945 -0.409 1 87 122 GLY B CA 1
ATOM 3282 C C . GLY B 1 122 ? -17.578 -8.305 -1.765 1 87 122 GLY B C 1
ATOM 3283 O O . GLY B 1 122 ? -18.672 -8.414 -2.334 1 87 122 GLY B O 1
ATOM 3284 N N . ILE B 1 123 ? -16.594 -7.66 -2.234 1 88.88 123 ILE B N 1
ATOM 3285 C CA . ILE B 1 123 ? -16.703 -6.973 -3.518 1 88.88 123 ILE B CA 1
ATOM 3286 C C . ILE B 1 123 ? -16.984 -7.988 -4.621 1 88.88 123 ILE B C 1
ATOM 3288 O O . ILE B 1 123 ? -17.828 -7.754 -5.496 1 88.88 123 ILE B O 1
ATOM 3292 N N . LYS B 1 124 ? -16.234 -9.062 -4.629 1 88.31 124 LYS B N 1
ATOM 3293 C CA . LYS B 1 124 ? -16.469 -10.102 -5.629 1 88.31 124 LYS B CA 1
ATOM 3294 C C . LYS B 1 124 ? -17.906 -10.586 -5.598 1 88.31 124 LYS B C 1
ATOM 3296 O O . LYS B 1 124 ? -18.531 -10.766 -6.648 1 88.31 124 LYS B O 1
ATOM 3301 N N . GLY B 1 125 ? -18.422 -10.836 -4.391 1 87.75 125 GLY B N 1
ATOM 3302 C CA . GLY B 1 125 ? -19.812 -11.234 -4.25 1 87.75 125 GLY B CA 1
ATOM 3303 C C . GLY B 1 125 ? -20.797 -10.227 -4.84 1 87.75 125 GLY B C 1
ATOM 3304 O O . GLY B 1 125 ? -21.734 -10.602 -5.547 1 87.75 125 GLY B O 1
ATOM 3305 N N . VAL B 1 126 ? -20.516 -8.992 -4.574 1 88.69 126 VAL B N 1
ATOM 3306 C CA . VAL B 1 126 ? -21.391 -7.93 -5.074 1 88.69 126 VAL B CA 1
ATOM 3307 C C . VAL B 1 126 ? -21.312 -7.871 -6.598 1 88.69 126 VAL B C 1
ATOM 3309 O O . VAL B 1 126 ? -22.344 -7.746 -7.273 1 88.69 126 VAL B O 1
ATOM 3312 N N . LEU B 1 127 ? -20.156 -7.922 -7.121 1 89.12 127 LEU B N 1
ATOM 3313 C CA . LEU B 1 127 ? -19.969 -7.883 -8.562 1 89.12 127 LEU B CA 1
ATOM 3314 C C . LEU B 1 127 ? -20.688 -9.047 -9.234 1 89.12 127 LEU B C 1
ATOM 3316 O O . LEU B 1 127 ? -21.297 -8.883 -10.297 1 89.12 127 LEU B O 1
ATOM 3320 N N . ASN B 1 128 ? -20.562 -10.18 -8.633 1 87.5 128 ASN B N 1
ATOM 3321 C CA . ASN B 1 128 ? -21.25 -11.352 -9.172 1 87.5 128 ASN B CA 1
ATOM 3322 C C . ASN B 1 128 ? -22.766 -11.188 -9.117 1 87.5 128 ASN B C 1
ATOM 3324 O O . ASN B 1 128 ? -23.469 -11.539 -10.062 1 87.5 128 ASN B O 1
ATOM 3328 N N . ASP B 1 129 ? -23.266 -10.648 -8.062 1 91.06 129 ASP B N 1
ATOM 3329 C CA . ASP B 1 129 ? -24.688 -10.422 -7.91 1 91.06 129 ASP B CA 1
ATOM 3330 C C . ASP B 1 129 ? -25.203 -9.43 -8.945 1 91.06 129 ASP B C 1
ATOM 3332 O O . ASP B 1 129 ? -26.344 -9.562 -9.43 1 91.06 129 ASP B O 1
ATOM 3336 N N . LEU B 1 130 ? -24.359 -8.484 -9.258 1 91.88 130 LEU B N 1
ATOM 3337 C CA . LEU B 1 130 ? -24.75 -7.469 -10.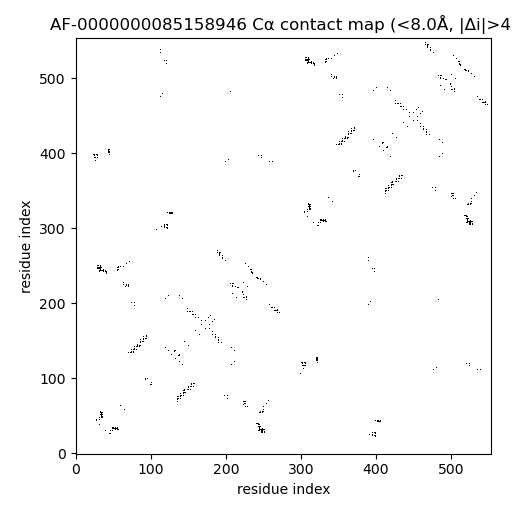234 1 91.88 130 LEU B CA 1
ATOM 3338 C C . LEU B 1 130 ? -24.438 -7.926 -11.648 1 91.88 130 LEU B C 1
ATOM 3340 O O . LEU B 1 130 ? -24.688 -7.199 -12.617 1 91.88 130 LEU B O 1
ATOM 3344 N N . ASN B 1 131 ? -23.828 -9.086 -11.789 1 89.25 131 ASN B N 1
ATOM 3345 C CA . ASN B 1 131 ? -23.453 -9.68 -13.062 1 89.25 131 ASN B CA 1
ATOM 3346 C C . ASN B 1 131 ? -22.5 -8.781 -13.836 1 89.25 131 ASN B C 1
ATOM 3348 O O . ASN B 1 131 ? -22.656 -8.578 -15.039 1 89.25 131 ASN B O 1
ATOM 3352 N N . ILE B 1 132 ? -21.734 -8.172 -13.094 1 87.25 132 ILE B N 1
ATOM 3353 C CA . ILE B 1 132 ? -20.703 -7.363 -13.734 1 87.25 132 ILE B CA 1
ATOM 3354 C C . ILE B 1 132 ? -19.516 -8.242 -14.133 1 87.25 132 ILE B C 1
ATOM 3356 O O . ILE B 1 132 ? -18.875 -8.852 -13.281 1 87.25 132 ILE B O 1
ATOM 3360 N N . SER B 1 133 ? -19.312 -8.336 -15.406 1 82.69 133 SER B N 1
ATOM 3361 C CA . SER B 1 133 ? -18.25 -9.219 -15.883 1 82.69 133 SER B CA 1
ATOM 3362 C C . SER B 1 133 ? -17.125 -8.422 -16.547 1 82.69 133 SER B C 1
ATOM 3364 O O . SER B 1 133 ? -16.109 -8.984 -16.969 1 82.69 133 SER B O 1
ATOM 3366 N N . ASP B 1 134 ? -17.359 -7.062 -16.594 1 87.5 134 ASP B N 1
ATOM 3367 C CA . ASP B 1 134 ? -16.328 -6.242 -17.203 1 87.5 134 ASP B CA 1
ATOM 3368 C C . ASP B 1 134 ? -15.031 -6.301 -16.391 1 87.5 134 ASP B C 1
ATOM 3370 O O . ASP B 1 134 ? -15.039 -6.055 -15.188 1 87.5 134 ASP B O 1
ATOM 3374 N N . ILE B 1 135 ? -13.969 -6.605 -17.031 1 87 135 ILE B N 1
ATOM 3375 C CA . ILE B 1 135 ? -12.68 -6.871 -16.391 1 87 135 ILE B CA 1
ATOM 3376 C C . ILE B 1 135 ? -12.148 -5.594 -15.75 1 87 135 ILE B C 1
ATOM 3378 O O . ILE B 1 135 ? -11.758 -5.59 -14.578 1 87 135 ILE B O 1
ATOM 3382 N N . VAL B 1 136 ? -12.211 -4.555 -16.484 1 90.44 136 VAL B N 1
ATOM 3383 C CA . VAL B 1 136 ? -11.617 -3.303 -16.031 1 90.44 136 VAL B CA 1
ATOM 3384 C C . VAL B 1 136 ? -12.422 -2.752 -14.852 1 90.44 136 VAL B C 1
ATOM 3386 O O . VAL B 1 136 ? -11.844 -2.307 -13.852 1 90.44 136 VAL B O 1
ATOM 3389 N N . PHE B 1 137 ? -13.68 -2.869 -14.898 1 90.88 137 PHE B N 1
ATOM 3390 C CA . PHE B 1 137 ? -14.523 -2.396 -13.805 1 90.88 137 PHE B CA 1
ATOM 3391 C C . PHE B 1 137 ? -14.359 -3.281 -12.578 1 90.88 137 PHE B C 1
ATOM 3393 O O . PHE B 1 137 ? -14.344 -2.785 -11.445 1 90.88 137 PHE B O 1
ATOM 3400 N N . SER B 1 138 ? -14.258 -4.527 -12.789 1 90.88 138 SER B N 1
ATOM 3401 C CA . SER B 1 138 ? -14.07 -5.449 -11.68 1 90.88 138 SER B CA 1
ATOM 3402 C C . SER B 1 138 ? -12.758 -5.172 -10.953 1 90.88 138 SER B C 1
ATOM 3404 O O . SER B 1 138 ? -12.711 -5.145 -9.719 1 90.88 138 SER B O 1
ATOM 3406 N N . LEU B 1 139 ? -11.781 -4.867 -11.742 1 92 139 LEU B N 1
ATOM 3407 C CA . LEU B 1 139 ? -10.477 -4.543 -11.172 1 92 139 LEU B CA 1
ATOM 3408 C C . LEU B 1 139 ? -10.539 -3.258 -10.359 1 92 139 LEU B C 1
ATOM 3410 O O . LEU B 1 139 ? -9.945 -3.168 -9.281 1 92 139 LEU B O 1
ATOM 3414 N N . SER B 1 140 ? -11.312 -2.348 -10.797 1 94.31 140 SER B N 1
ATOM 3415 C CA . SER B 1 140 ? -11.312 -1.012 -10.211 1 94.31 140 SER B CA 1
ATOM 3416 C C . SER B 1 140 ? -12.32 -0.909 -9.07 1 94.31 140 SER B C 1
ATOM 3418 O O . SER B 1 140 ? -12.383 0.112 -8.383 1 94.31 140 SER B O 1
ATOM 3420 N N . ALA B 1 141 ? -13.086 -1.937 -8.859 1 90 141 ALA B N 1
ATOM 3421 C CA . ALA B 1 141 ? -14.156 -1.919 -7.867 1 90 141 ALA B CA 1
ATOM 3422 C C . ALA B 1 141 ? -13.586 -1.822 -6.453 1 90 141 ALA B C 1
ATOM 3424 O O . ALA B 1 141 ? -14.273 -1.388 -5.527 1 90 141 ALA B O 1
ATOM 3425 N N . SER B 1 142 ? -12.375 -2.182 -6.273 1 84.38 142 SER B N 1
ATOM 3426 C CA . SER B 1 142 ? -11.758 -2.152 -4.949 1 84.38 142 SER B CA 1
ATOM 3427 C C . SER B 1 142 ? -11.148 -0.785 -4.656 1 84.38 142 SER B C 1
ATOM 3429 O O . SER B 1 142 ? -10.656 -0.544 -3.553 1 84.38 142 SER B O 1
ATOM 3431 N N . SER B 1 143 ? -11.141 0.163 -5.559 1 80.5 143 SER B N 1
ATOM 3432 C CA . SER B 1 143 ? -10.367 1.396 -5.469 1 80.5 143 SER B CA 1
ATOM 3433 C C . SER B 1 143 ? -11.234 2.561 -5.004 1 80.5 143 SER B C 1
ATOM 3435 O O . SER B 1 143 ? -10.812 3.717 -5.062 1 80.5 143 SER B O 1
ATOM 3437 N N . PHE B 1 144 ? -12.305 2.34 -4.441 1 78.38 144 PHE B N 1
ATOM 3438 C CA . PHE B 1 144 ? -13.281 3.393 -4.188 1 78.38 144 PHE B CA 1
ATOM 3439 C C . PHE B 1 144 ? -12.836 4.277 -3.031 1 78.38 144 PHE B C 1
ATOM 3441 O O . PHE B 1 144 ? -13.117 5.477 -3.014 1 78.38 144 PHE B O 1
ATOM 3448 N N . PHE B 1 145 ? -12.148 3.652 -2.172 1 73.44 145 PHE B N 1
ATOM 3449 C CA . PHE B 1 145 ? -12.023 4.426 -0.943 1 73.44 145 PHE B CA 1
ATOM 3450 C C . PHE B 1 145 ? -10.586 4.426 -0.444 1 73.44 145 PHE B C 1
ATOM 3452 O O . PHE B 1 145 ? -9.875 3.43 -0.583 1 73.44 145 PHE B O 1
ATOM 3459 N N . SER B 1 146 ? -10.133 5.555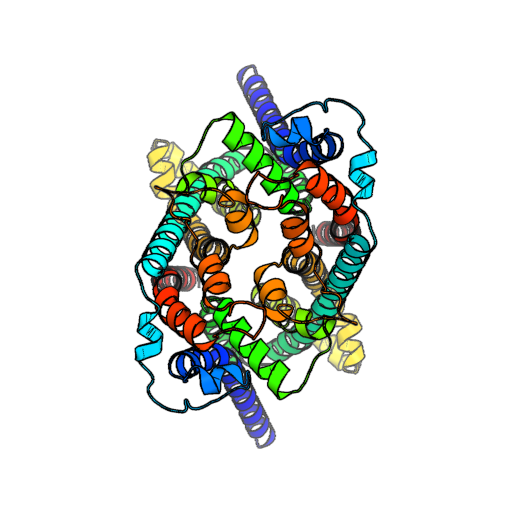 -0.063 1 75.38 146 SER B N 1
ATOM 3460 C CA . SER B 1 146 ? -8.883 5.762 0.658 1 75.38 146 SER B CA 1
ATOM 3461 C C . SER B 1 146 ? -9.062 6.738 1.815 1 75.38 146 SER B C 1
ATOM 3463 O O . SER B 1 146 ? -9.391 7.906 1.603 1 75.38 146 SER B O 1
ATOM 3465 N N . PHE B 1 147 ? -8.812 6.297 2.957 1 71.25 147 PHE B N 1
ATOM 3466 C CA . PHE B 1 147 ? -8.977 7.137 4.137 1 71.25 147 PHE B CA 1
ATOM 3467 C C . PHE B 1 147 ? -8.039 8.336 4.082 1 71.25 147 PHE B C 1
ATOM 3469 O O . PHE B 1 147 ? -8.453 9.469 4.352 1 71.25 147 PHE B O 1
ATOM 3476 N N . PHE B 1 148 ? -6.836 8.094 3.785 1 71.44 148 PHE B N 1
ATOM 3477 C CA . PHE B 1 148 ? -5.84 9.156 3.744 1 71.44 148 PHE B CA 1
ATOM 3478 C C . PHE B 1 148 ? -6.238 10.234 2.742 1 71.44 148 PHE B C 1
ATOM 3480 O O . PHE B 1 148 ? -6.188 11.43 3.051 1 71.44 148 PHE B O 1
ATOM 3487 N N . SER B 1 149 ? -6.668 9.805 1.629 1 83.88 149 SER B N 1
ATOM 3488 C CA . SER B 1 149 ? -7.043 10.766 0.597 1 83.88 149 SER B CA 1
ATOM 3489 C C . SER B 1 149 ? -8.305 11.531 0.982 1 83.88 149 SER B C 1
ATOM 3491 O O . SER B 1 149 ? -8.406 12.734 0.749 1 83.88 149 SER B O 1
ATOM 3493 N N . LEU B 1 150 ? -9.188 10.844 1.604 1 84.62 150 LEU B N 1
ATOM 3494 C CA . LEU B 1 150 ? -10.43 11.5 2.008 1 84.62 150 LEU B CA 1
ATOM 3495 C C . LEU B 1 150 ? -10.156 12.57 3.061 1 84.62 150 LEU B C 1
ATOM 3497 O O . LEU B 1 150 ? -10.727 13.664 2.998 1 84.62 150 LEU B O 1
ATOM 3501 N N . SER B 1 151 ? -9.406 12.242 4.031 1 79.44 151 SER B N 1
ATOM 3502 C CA . SER B 1 151 ? -9.055 13.211 5.07 1 79.44 151 SER B CA 1
ATOM 3503 C C . SER B 1 151 ? -8.352 14.43 4.484 1 79.44 151 SER B C 1
ATOM 3505 O O . SER B 1 151 ? -8.602 15.555 4.906 1 79.44 151 SER B O 1
ATOM 3507 N N . TYR B 1 152 ? -7.531 14.117 3.533 1 83.62 152 TYR B N 1
ATOM 3508 C CA . TYR B 1 152 ? -6.809 15.219 2.904 1 83.62 152 TYR B CA 1
ATOM 3509 C C . TYR B 1 152 ? -7.758 16.109 2.117 1 83.62 152 TYR B C 1
ATOM 3511 O O . TYR B 1 152 ? -7.652 17.344 2.17 1 83.62 152 TYR B O 1
ATOM 3519 N N . PHE B 1 153 ? -8.641 15.555 1.438 1 89.06 153 PHE B N 1
ATOM 3520 C CA . PHE B 1 153 ? -9.648 16.328 0.717 1 89.06 153 PHE B CA 1
ATOM 3521 C C . PHE B 1 153 ? -10.5 17.141 1.683 1 89.06 153 PHE B C 1
ATOM 3523 O O . PHE B 1 153 ? -10.695 18.328 1.485 1 89.06 153 PHE B O 1
ATOM 3530 N N . HIS B 1 154 ? -10.93 16.484 2.688 1 84.62 154 HIS B N 1
ATOM 3531 C CA . HIS B 1 154 ? -11.75 17.141 3.689 1 84.62 154 HIS B CA 1
ATOM 3532 C C . HIS B 1 154 ? -11.031 18.344 4.289 1 84.62 154 HIS B C 1
ATOM 3534 O O . HIS B 1 154 ? -11.609 19.422 4.41 1 84.62 154 HIS B O 1
ATOM 3540 N N . ASN B 1 155 ? -9.836 18.141 4.641 1 82.88 155 ASN B N 1
ATOM 3541 C CA . ASN B 1 155 ? -9.062 19.219 5.238 1 82.88 155 ASN B CA 1
ATOM 3542 C C . ASN B 1 155 ? -8.859 20.375 4.262 1 82.88 155 ASN B C 1
ATOM 3544 O O . ASN B 1 155 ? -8.82 21.547 4.664 1 82.88 155 ASN B O 1
ATOM 3548 N N . SER B 1 156 ? -8.719 20.062 3.078 1 88.5 156 SER B N 1
ATOM 3549 C CA . SER B 1 156 ? -8.531 21.078 2.059 1 88.5 156 SER B CA 1
ATOM 3550 C C . SER B 1 156 ? -9.797 21.906 1.861 1 88.5 156 SER B C 1
ATOM 3552 O O . SER B 1 156 ? -9.727 23.125 1.65 1 88.5 156 SER B O 1
ATOM 3554 N N . PHE B 1 157 ? -10.906 21.312 1.945 1 89.19 157 PHE B N 1
ATOM 3555 C CA . PHE B 1 157 ? -12.172 22.031 1.877 1 89.19 157 PHE B CA 1
ATOM 3556 C C . PHE B 1 157 ? -12.297 23.016 3.039 1 89.19 157 PHE B C 1
ATOM 3558 O O . PHE B 1 157 ? -12.852 24.094 2.881 1 89.19 157 PHE B O 1
ATOM 3565 N N . ASN B 1 158 ? -11.773 22.625 4.141 1 86.88 158 ASN B N 1
ATOM 3566 C CA . ASN B 1 158 ? -11.883 23.422 5.359 1 86.88 158 ASN B CA 1
ATOM 3567 C C . ASN B 1 158 ? -10.945 24.625 5.324 1 86.88 158 ASN B C 1
ATOM 3569 O O . ASN B 1 158 ? -11.016 25.5 6.195 1 86.88 158 ASN B O 1
ATOM 3573 N N . GLN B 1 159 ? -10.18 24.688 4.352 1 87.81 159 GLN B N 1
ATOM 3574 C CA . GLN B 1 159 ? -9.242 25.797 4.262 1 87.81 159 GLN B CA 1
ATOM 3575 C C . GLN B 1 159 ? -9.906 27.047 3.672 1 87.81 159 GLN B C 1
ATOM 3577 O O . GLN B 1 159 ? -9.289 28.109 3.607 1 87.81 159 GLN B O 1
ATOM 3582 N N . VAL B 1 160 ? -11.109 27 3.287 1 89.12 160 VAL B N 1
ATOM 3583 C CA . VAL B 1 160 ? -11.828 28.141 2.742 1 89.12 160 VAL B CA 1
ATOM 3584 C C . VAL B 1 160 ? -12.102 29.156 3.848 1 89.12 160 VAL B C 1
ATOM 3586 O O . VAL B 1 160 ? -12.719 28.828 4.863 1 89.12 160 VAL B O 1
ATOM 3589 N N . SER B 1 161 ? -11.688 30.312 3.6 1 89.94 161 SER B N 1
ATOM 3590 C CA . SER B 1 161 ? -11.797 31.375 4.605 1 89.94 161 SER B CA 1
ATOM 3591 C C . SER B 1 161 ? -13.203 31.969 4.637 1 89.94 161 SER B C 1
ATOM 3593 O O . SER B 1 161 ? -13.977 31.781 3.691 1 89.94 161 SER B O 1
ATOM 3595 N N . GLN B 1 162 ? -13.375 32.656 5.715 1 90.31 162 GLN B N 1
ATOM 3596 C CA . GLN B 1 162 ? -14.648 33.344 5.848 1 90.31 162 GLN B CA 1
ATOM 3597 C C . GLN B 1 162 ? -14.797 34.438 4.773 1 90.31 162 GLN B C 1
ATOM 3599 O O . GLN B 1 162 ? -15.898 34.656 4.266 1 90.31 162 GLN B O 1
ATOM 3604 N N . LYS B 1 163 ? -13.688 35 4.457 1 92.44 163 LYS B N 1
ATOM 3605 C CA . LYS B 1 163 ? -13.711 36.031 3.41 1 92.44 163 LYS B CA 1
ATOM 3606 C C . LYS B 1 163 ? -14.18 35.438 2.084 1 92.44 163 LYS B C 1
ATOM 3608 O O . LYS B 1 163 ? -14.953 36.062 1.359 1 92.44 163 LYS B O 1
ATOM 3613 N N . GLU B 1 164 ? -13.711 34.312 1.764 1 92.31 164 GLU B N 1
ATOM 3614 C CA . GLU B 1 164 ? -14.102 33.625 0.528 1 92.31 164 GLU B CA 1
ATOM 3615 C C . GLU B 1 164 ? -15.578 33.25 0.551 1 92.31 164 GLU B C 1
ATOM 3617 O O . GLU B 1 164 ? -16.266 33.344 -0.463 1 92.31 164 GLU B O 1
ATOM 3622 N N . LYS B 1 165 ? -16 32.844 1.718 1 90.19 165 LYS B N 1
ATOM 3623 C CA . LYS B 1 165 ? -17.406 32.469 1.862 1 90.19 165 LYS B CA 1
ATOM 3624 C C . LYS B 1 165 ? -18.297 33.688 1.655 1 90.19 165 LYS B C 1
ATOM 3626 O O . LYS B 1 165 ? -19.359 33.594 1.037 1 90.19 165 LYS B O 1
ATOM 3631 N N . ASP B 1 166 ? -17.828 34.781 2.16 1 91.94 166 ASP B N 1
ATOM 3632 C CA . ASP B 1 166 ? -18.562 36.031 2 1 91.94 166 ASP B CA 1
ATOM 3633 C C . ASP B 1 166 ? -18.609 36.469 0.534 1 91.94 166 ASP B C 1
ATOM 3635 O O . ASP B 1 166 ? -19.656 36.906 0.047 1 91.94 166 ASP B O 1
ATOM 3639 N N . ILE B 1 167 ? -17.531 36.281 -0.158 1 92.56 167 ILE B N 1
ATOM 3640 C CA . ILE B 1 167 ? -17.453 36.625 -1.568 1 92.56 167 ILE B CA 1
ATOM 3641 C C . ILE B 1 167 ? -18.406 35.781 -2.385 1 92.56 167 ILE B C 1
ATOM 3643 O O . ILE B 1 167 ? -19.031 36.25 -3.33 1 92.56 167 ILE B O 1
ATOM 3647 N N . ILE B 1 168 ? -18.531 34.562 -1.967 1 91.88 168 ILE B N 1
ATOM 3648 C CA . ILE B 1 168 ? -19.422 33.625 -2.643 1 91.88 168 ILE B CA 1
ATOM 3649 C C . ILE B 1 168 ? -20.859 34.094 -2.521 1 91.88 168 ILE B C 1
ATOM 3651 O O . ILE B 1 168 ? -21.625 34.062 -3.494 1 91.88 168 ILE B O 1
ATOM 3655 N N . LYS B 1 169 ? -21.172 34.594 -1.37 1 92.25 169 LYS B N 1
ATOM 3656 C CA . LYS B 1 169 ? -22.516 35.094 -1.111 1 92.25 169 LYS B CA 1
ATOM 3657 C C . LYS B 1 169 ? -22.766 36.406 -1.845 1 92.25 169 LYS B C 1
ATOM 3659 O O . LYS B 1 169 ? -23.828 36.594 -2.449 1 92.25 169 LYS B O 1
ATOM 3664 N N . ILE B 1 170 ? -21.859 37.219 -1.806 1 93.69 170 ILE B N 1
ATOM 3665 C CA . ILE B 1 170 ? -22 38.562 -2.389 1 93.69 170 ILE B CA 1
ATOM 3666 C C . ILE B 1 170 ? -22.109 38.438 -3.906 1 93.69 170 ILE B C 1
ATOM 3668 O O . ILE B 1 170 ? -22.953 39.125 -4.52 1 93.69 170 ILE B O 1
ATOM 3672 N N . ASP B 1 171 ? -21.312 37.625 -4.535 1 93.56 171 ASP B N 1
ATOM 3673 C CA . ASP B 1 171 ? -21.266 37.469 -5.984 1 93.56 171 ASP B CA 1
ATOM 3674 C C . ASP B 1 171 ? -22.344 36.5 -6.477 1 93.56 171 ASP B C 1
ATOM 3676 O O . ASP B 1 171 ? -22.5 36.281 -7.68 1 93.56 171 ASP B O 1
ATOM 3680 N N . ASN B 1 172 ? -23.094 35.906 -5.633 1 92.69 172 ASN B N 1
ATOM 3681 C CA . ASN B 1 172 ? -24.156 34.969 -5.957 1 92.69 172 ASN B CA 1
ATOM 3682 C C . ASN B 1 172 ? -23.672 33.906 -6.922 1 92.69 172 ASN B C 1
ATOM 3684 O O . ASN B 1 172 ? -24.281 33.656 -7.965 1 92.69 172 ASN B O 1
ATOM 3688 N N . LEU B 1 173 ? -22.609 33.281 -6.57 1 92.19 173 LEU B N 1
ATOM 3689 C CA . LEU B 1 173 ? -22.016 32.25 -7.391 1 92.19 173 LEU B CA 1
ATOM 3690 C C . LEU B 1 173 ? -22.844 30.953 -7.293 1 92.19 173 LEU B C 1
ATOM 3692 O O . LEU B 1 173 ? -23.344 30.625 -6.219 1 92.19 173 LEU B O 1
ATOM 3696 N N . ASN B 1 174 ? -22.953 30.328 -8.383 1 91.44 174 ASN B N 1
ATOM 3697 C CA . ASN B 1 174 ? -23.625 29.031 -8.328 1 91.44 174 ASN B CA 1
ATOM 3698 C C . ASN B 1 174 ? -22.703 27.938 -7.82 1 91.44 174 ASN B C 1
ATOM 3700 O O . ASN B 1 174 ? -21.516 28.172 -7.617 1 91.44 174 ASN B O 1
ATOM 3704 N N . LYS B 1 175 ? -23.219 26.75 -7.629 1 86.44 175 LYS B N 1
ATOM 3705 C CA . LYS B 1 175 ? -22.484 25.672 -6.988 1 86.44 175 LYS B CA 1
ATOM 3706 C C . LYS B 1 175 ? -21.266 25.25 -7.82 1 86.44 175 LYS B C 1
ATOM 3708 O O . LYS B 1 175 ? -20.203 24.953 -7.277 1 86.44 175 LYS B O 1
ATOM 3713 N N . LEU B 1 176 ? -21.422 25.203 -9.07 1 90.56 176 LEU B N 1
ATOM 3714 C CA . LEU B 1 176 ? -20.328 24.797 -9.953 1 90.56 176 LEU B CA 1
ATOM 3715 C C . LEU B 1 176 ? -19.234 25.844 -9.969 1 90.56 176 LEU B C 1
ATOM 3717 O O . LEU B 1 176 ? -18.047 25.5 -10.016 1 90.56 176 LEU B O 1
ATOM 3721 N N . GLU B 1 177 ? -19.609 27.078 -9.922 1 92.19 177 GLU B N 1
ATOM 3722 C CA . GLU B 1 177 ? -18.641 28.188 -9.883 1 92.19 177 GLU B CA 1
ATOM 3723 C C . GLU B 1 177 ? -17.844 28.172 -8.578 1 92.19 177 GLU B C 1
ATOM 3725 O O . GLU B 1 177 ? -16.625 28.375 -8.578 1 92.19 177 GLU B O 1
ATOM 3730 N N . VAL B 1 178 ? -18.594 27.953 -7.594 1 91.81 178 VAL B N 1
ATOM 3731 C CA . VAL B 1 178 ? -17.938 27.891 -6.293 1 91.81 178 VAL B CA 1
ATOM 3732 C C . VAL B 1 178 ? -16.906 26.766 -6.277 1 91.81 178 VAL B C 1
ATOM 3734 O O . VAL B 1 178 ? -15.781 26.953 -5.805 1 91.81 178 VAL B O 1
ATOM 3737 N N . PHE B 1 179 ? -17.328 25.656 -6.816 1 90.12 179 PHE B N 1
ATOM 3738 C CA . PHE B 1 179 ? -16.422 24.516 -6.852 1 90.12 179 PHE B CA 1
ATOM 3739 C C . PHE B 1 179 ? -15.164 24.844 -7.656 1 90.12 179 PHE B C 1
ATOM 3741 O O . PHE B 1 179 ? -14.047 24.625 -7.191 1 90.12 179 PHE B O 1
ATOM 3748 N N . TYR B 1 180 ? -15.312 25.391 -8.789 1 91.06 180 TYR B N 1
ATOM 3749 C CA . TYR B 1 180 ? -14.211 25.594 -9.727 1 91.06 180 TYR B CA 1
ATOM 3750 C C . TYR B 1 180 ? -13.305 26.734 -9.258 1 91.06 180 TYR B C 1
ATOM 3752 O O . TYR B 1 180 ? -12.086 26.641 -9.375 1 91.06 180 TYR B O 1
ATOM 3760 N N . TYR B 1 181 ? -13.844 27.75 -8.633 1 91.69 181 TYR B N 1
ATOM 3761 C CA . TYR B 1 181 ? -13.055 28.938 -8.344 1 91.69 181 TYR B CA 1
ATOM 3762 C C . TYR B 1 181 ? -12.602 28.953 -6.891 1 91.69 181 TYR B C 1
ATOM 3764 O O . TYR B 1 181 ? -11.594 29.578 -6.555 1 91.69 181 TYR B O 1
ATOM 3772 N N . VAL B 1 182 ? -13.258 28.25 -6.059 1 92.19 182 VAL B N 1
ATOM 3773 C CA . VAL B 1 182 ? -12.938 28.359 -4.641 1 92.19 182 VAL B CA 1
ATOM 3774 C C . VAL B 1 182 ? -12.336 27.047 -4.141 1 92.19 182 VAL B C 1
ATOM 3776 O O . VAL B 1 182 ? -11.227 27.031 -3.604 1 92.19 182 VAL B O 1
ATOM 3779 N N . TYR B 1 183 ? -13.039 25.984 -4.406 1 91.81 183 TYR B N 1
ATOM 3780 C CA . TYR B 1 183 ? -12.633 24.719 -3.807 1 91.81 183 TYR B CA 1
ATOM 3781 C C . TYR B 1 183 ? -11.523 24.062 -4.613 1 91.81 183 TYR B C 1
ATOM 3783 O O . TYR B 1 183 ? -10.547 23.562 -4.051 1 91.81 183 TYR B O 1
ATOM 3791 N N . LEU B 1 184 ? -11.586 24.078 -5.906 1 92 184 LEU B N 1
ATOM 3792 C CA . LEU B 1 184 ? -10.664 23.344 -6.766 1 92 184 LEU B CA 1
ATOM 3793 C C . LEU B 1 184 ? -9.234 23.844 -6.578 1 92 184 LEU B C 1
ATOM 3795 O O . LEU B 1 184 ? -8.305 23.031 -6.508 1 92 184 LEU B O 1
ATOM 3799 N N . PRO B 1 185 ? -9.07 25.062 -6.488 1 90.94 185 PRO B N 1
ATOM 3800 C CA . PRO B 1 185 ? -7.707 25.547 -6.254 1 90.94 185 PRO B CA 1
ATOM 3801 C C . PRO B 1 185 ? -7.113 25.016 -4.949 1 90.94 185 PRO B C 1
ATOM 3803 O O . PRO B 1 185 ? -5.902 24.812 -4.859 1 90.94 185 PRO B O 1
ATOM 3806 N N . LYS B 1 186 ? -7.871 24.781 -3.975 1 91.88 186 LYS B N 1
ATOM 3807 C CA . LYS B 1 186 ? -7.41 24.297 -2.682 1 91.88 186 LYS B CA 1
ATOM 3808 C C . LYS B 1 186 ? -7.211 22.781 -2.715 1 91.88 186 LYS B C 1
ATOM 3810 O O . LYS B 1 186 ? -6.535 22.219 -1.849 1 91.88 186 LYS B O 1
ATOM 3815 N N . LEU B 1 187 ? -7.762 22.172 -3.727 1 93.94 187 LEU B N 1
ATOM 3816 C CA . LEU B 1 187 ? -7.734 20.719 -3.814 1 93.94 187 LEU B CA 1
ATOM 3817 C C . LEU B 1 187 ? -6.629 20.25 -4.754 1 93.94 187 LEU B C 1
ATOM 3819 O O . LEU B 1 187 ? -6.445 19.047 -4.953 1 93.94 187 LEU B O 1
ATOM 3823 N N . LYS B 1 188 ? -5.855 21.094 -5.312 1 92.38 188 LYS B N 1
ATOM 3824 C CA . LYS B 1 188 ? -4.836 20.719 -6.289 1 92.38 188 LYS B CA 1
ATOM 3825 C C . LYS B 1 188 ? -3.836 19.734 -5.691 1 92.38 188 LYS B C 1
ATOM 3827 O O . LYS B 1 188 ? -3.59 18.672 -6.262 1 92.38 188 LYS B O 1
ATOM 3832 N N . MET B 1 189 ? -3.355 20.016 -4.527 1 87.75 189 MET B N 1
ATOM 3833 C CA . MET B 1 189 ? -2.348 19.156 -3.906 1 87.75 189 MET B CA 1
ATOM 3834 C C . MET B 1 189 ? -2.936 17.797 -3.553 1 87.75 189 MET B C 1
ATOM 3836 O O . MET B 1 189 ? -2.379 16.766 -3.926 1 87.75 189 MET B O 1
ATOM 3840 N N . PRO B 1 190 ? -4.074 17.812 -2.844 1 90.88 190 PRO B N 1
ATOM 3841 C CA . PRO B 1 190 ? -4.676 16.5 -2.561 1 90.88 190 PRO B CA 1
ATOM 3842 C C . PRO B 1 190 ? -4.969 15.703 -3.826 1 90.88 190 PRO B C 1
ATOM 3844 O O . PRO B 1 190 ? -4.855 14.477 -3.824 1 90.88 190 PRO B O 1
ATOM 3847 N N . ILE B 1 191 ? -5.352 16.375 -4.867 1 94 191 ILE B N 1
ATOM 3848 C CA . ILE B 1 191 ? -5.645 15.695 -6.125 1 94 191 ILE B CA 1
ATOM 3849 C C . ILE B 1 191 ? -4.363 15.086 -6.691 1 94 191 ILE B C 1
ATOM 3851 O O . ILE B 1 191 ? -4.332 13.906 -7.035 1 94 191 ILE B O 1
ATOM 3855 N N . PHE B 1 192 ? -3.291 15.828 -6.754 1 91 192 PHE B N 1
ATOM 3856 C CA . PHE B 1 192 ? -2.033 15.359 -7.32 1 91 192 PHE B CA 1
ATOM 3857 C C . PHE B 1 192 ? -1.486 14.18 -6.52 1 91 192 PHE B C 1
ATOM 3859 O O . PHE B 1 192 ? -1.031 13.195 -7.094 1 91 192 PHE B O 1
ATOM 3866 N N . LEU B 1 193 ? -1.575 14.258 -5.238 1 84.75 193 LEU B N 1
ATOM 3867 C CA . LEU B 1 193 ? -1.079 13.188 -4.387 1 84.75 193 LEU B CA 1
ATOM 3868 C C . LEU B 1 193 ? -1.926 11.93 -4.547 1 84.75 193 LEU B C 1
ATOM 3870 O O . LEU B 1 193 ? -1.396 10.812 -4.562 1 84.75 193 LEU B O 1
ATOM 3874 N N . THR B 1 194 ? -3.191 12.172 -4.617 1 91.12 194 THR B N 1
ATOM 3875 C CA . THR B 1 194 ? -4.09 11.039 -4.828 1 91.12 194 THR B CA 1
ATOM 3876 C C . THR B 1 194 ? -3.771 10.336 -6.141 1 91.12 194 THR B C 1
ATOM 3878 O O . THR B 1 194 ? -3.77 9.102 -6.207 1 91.12 194 THR B O 1
ATOM 3881 N N . VAL B 1 195 ? -3.516 11.102 -7.152 1 92.12 195 VAL B N 1
ATOM 3882 C CA . VAL B 1 195 ? -3.199 10.523 -8.453 1 92.12 195 VAL B CA 1
ATOM 3883 C C . VAL B 1 195 ? -1.932 9.68 -8.352 1 92.12 195 VAL B C 1
ATOM 3885 O O . VAL B 1 195 ? -1.905 8.531 -8.805 1 92.12 195 VAL B O 1
ATOM 3888 N N . ILE B 1 196 ? -0.953 10.148 -7.781 1 86.31 196 ILE B N 1
ATOM 3889 C CA . ILE B 1 196 ? 0.331 9.461 -7.684 1 86.31 196 ILE B CA 1
ATOM 3890 C C . ILE B 1 196 ? 0.178 8.203 -6.832 1 86.31 196 ILE B C 1
ATOM 3892 O O . ILE B 1 196 ? 0.541 7.109 -7.266 1 86.31 196 ILE B O 1
ATOM 3896 N N . PHE B 1 197 ? -0.442 8.328 -5.703 1 84.19 197 PHE B N 1
ATOM 3897 C CA . PHE B 1 197 ? -0.529 7.211 -4.766 1 84.19 197 PHE B CA 1
ATOM 3898 C C . PHE B 1 197 ? -1.461 6.129 -5.301 1 84.19 197 PHE B C 1
ATOM 3900 O O . PHE B 1 197 ? -1.216 4.938 -5.102 1 84.19 197 PHE B O 1
ATOM 3907 N N . THR B 1 198 ? -2.455 6.535 -5.879 1 89.56 198 THR B N 1
ATOM 3908 C CA . THR B 1 198 ? -3.369 5.562 -6.465 1 89.56 198 THR B CA 1
ATOM 3909 C C . THR B 1 198 ? -2.703 4.824 -7.621 1 89.56 198 THR B C 1
ATOM 3911 O O . THR B 1 198 ? -2.889 3.615 -7.785 1 89.56 198 THR B O 1
ATOM 3914 N N . THR B 1 199 ? -1.999 5.602 -8.438 1 89.12 199 THR B N 1
ATOM 3915 C CA . THR B 1 199 ? -1.293 4.977 -9.555 1 89.12 199 THR B CA 1
ATOM 3916 C C . THR B 1 199 ? -0.314 3.92 -9.047 1 89.12 199 THR B C 1
ATOM 3918 O O . THR B 1 199 ? -0.306 2.789 -9.531 1 89.12 199 THR B O 1
ATOM 3921 N N . ILE B 1 200 ? 0.398 4.238 -8.07 1 84.81 200 ILE B N 1
ATOM 3922 C CA . ILE B 1 200 ? 1.401 3.33 -7.523 1 84.81 200 ILE B CA 1
ATOM 3923 C C . ILE B 1 200 ? 0.717 2.105 -6.922 1 84.81 200 ILE B C 1
ATOM 3925 O O . ILE B 1 200 ? 1.099 0.969 -7.211 1 84.81 200 ILE B O 1
ATOM 3929 N N . SER B 1 201 ? -0.253 2.297 -6.133 1 85.38 201 SER B N 1
ATOM 3930 C CA . SER B 1 201 ? -0.928 1.202 -5.445 1 85.38 201 SER B CA 1
ATOM 3931 C C . SER B 1 201 ? -1.621 0.271 -6.434 1 85.38 201 SER B C 1
ATOM 3933 O O . SER B 1 201 ? -1.58 -0.951 -6.277 1 85.38 201 SER B O 1
ATOM 3935 N N . THR B 1 202 ? -2.219 0.868 -7.402 1 89.06 202 THR B N 1
ATOM 3936 C CA . THR B 1 202 ? -2.936 0.083 -8.398 1 89.06 202 THR B CA 1
ATOM 3937 C C . THR B 1 202 ? -1.959 -0.678 -9.289 1 89.06 202 THR B C 1
ATOM 3939 O O . THR B 1 202 ? -2.201 -1.836 -9.641 1 89.06 202 THR B O 1
ATOM 3942 N N . TRP B 1 203 ? -0.937 -0.026 -9.633 1 87.5 203 TRP B N 1
ATOM 3943 C CA . TRP B 1 203 ? 0.069 -0.639 -10.492 1 87.5 203 TRP B CA 1
ATOM 3944 C C . TRP B 1 203 ? 0.695 -1.854 -9.82 1 87.5 203 TRP B C 1
ATOM 3946 O O . TRP B 1 203 ? 1.004 -2.85 -10.477 1 87.5 203 TRP B O 1
ATOM 3956 N N . ASN B 1 204 ? 0.85 -1.831 -8.547 1 84.75 204 ASN B N 1
ATOM 3957 C CA . ASN B 1 204 ? 1.548 -2.873 -7.805 1 84.75 204 ASN B CA 1
ATOM 3958 C C . ASN B 1 204 ? 0.571 -3.854 -7.16 1 84.75 204 ASN B C 1
ATOM 3960 O O . ASN B 1 204 ? 0.985 -4.785 -6.469 1 84.75 204 ASN B O 1
ATOM 3964 N N . SER B 1 205 ? -0.66 -3.584 -7.438 1 86.31 205 SER B N 1
ATOM 3965 C CA . SER B 1 205 ? -1.664 -4.461 -6.84 1 86.31 205 SER B CA 1
ATOM 3966 C C . SER B 1 205 ? -1.569 -5.875 -7.406 1 86.31 205 SER B C 1
ATOM 3968 O O . SER B 1 205 ? -1.455 -6.055 -8.617 1 86.31 205 SER B O 1
ATOM 3970 N N . PHE B 1 206 ? -1.624 -6.887 -6.516 1 85.19 206 PHE B N 1
ATOM 3971 C CA . PHE B 1 206 ? -1.477 -8.266 -6.961 1 85.19 206 PHE B CA 1
ATOM 3972 C C . PHE B 1 206 ? -2.619 -9.133 -6.441 1 85.19 206 PHE B C 1
ATOM 3974 O O . PHE B 1 206 ? -3.24 -9.875 -7.203 1 85.19 206 PHE B O 1
ATOM 3981 N N . LEU B 1 207 ? -2.914 -9 -5.246 1 82.62 207 LEU B N 1
ATOM 3982 C CA . LEU B 1 207 ? -3.871 -9.906 -4.613 1 82.62 207 LEU B CA 1
ATOM 3983 C C . LEU B 1 207 ? -5.254 -9.758 -5.242 1 82.62 207 LEU B C 1
ATOM 3985 O O . LEU B 1 207 ? -5.863 -10.75 -5.652 1 82.62 207 LEU B O 1
ATOM 3989 N N . TRP B 1 208 ? -5.66 -8.547 -5.359 1 88.5 208 TRP B N 1
ATOM 3990 C CA . TRP B 1 208 ? -7.004 -8.328 -5.887 1 88.5 208 TRP B CA 1
ATOM 3991 C C . TRP B 1 208 ? -7.102 -8.781 -7.34 1 88.5 208 TRP B C 1
ATOM 3993 O O . TRP B 1 208 ? -8 -9.547 -7.699 1 88.5 208 TRP B O 1
ATOM 4003 N N . PRO B 1 209 ? -6.191 -8.375 -8.172 1 90 209 PRO B N 1
ATOM 4004 C CA . PRO B 1 209 ? -6.262 -8.859 -9.555 1 90 209 PRO B CA 1
ATOM 4005 C C . PRO B 1 209 ? -6.203 -10.383 -9.648 1 90 209 PRO B C 1
ATOM 4007 O O . PRO B 1 209 ? -6.902 -10.977 -10.469 1 90 209 PRO B O 1
ATOM 4010 N N . SER B 1 210 ? -5.355 -10.961 -8.828 1 86.06 210 SER B N 1
ATOM 4011 C CA . SER B 1 210 ? -5.258 -12.414 -8.844 1 86.06 210 SER B CA 1
ATOM 4012 C C . SER B 1 210 ? -6.578 -13.062 -8.445 1 86.06 210 SER B C 1
ATOM 4014 O O . SER B 1 210 ? -6.965 -14.094 -8.992 1 86.06 210 SER B O 1
ATOM 4016 N N . TYR B 1 211 ? -7.195 -12.398 -7.566 1 83.56 211 TYR B N 1
ATOM 4017 C CA . TYR B 1 211 ? -8.438 -12.938 -7.023 1 83.56 211 TYR B CA 1
ATOM 4018 C C . TYR B 1 211 ? -9.586 -12.75 -8 1 83.56 211 TYR B C 1
ATOM 4020 O O . TYR B 1 211 ? -10.344 -13.688 -8.273 1 83.56 211 TYR B O 1
ATOM 4028 N N . ILE B 1 212 ? -9.711 -11.641 -8.562 1 88.31 212 ILE B N 1
ATOM 4029 C CA . ILE B 1 212 ? -10.906 -11.297 -9.328 1 88.31 212 ILE B CA 1
ATOM 4030 C C . ILE B 1 212 ? -10.773 -11.82 -10.758 1 88.31 212 ILE B C 1
ATOM 4032 O O . ILE B 1 212 ? -11.781 -12.094 -11.422 1 88.31 212 ILE B O 1
ATOM 4036 N N . LEU B 1 213 ? -9.555 -12.008 -11.25 1 86.69 213 LEU B N 1
ATOM 4037 C CA . LEU B 1 213 ? -9.352 -12.438 -12.633 1 86.69 213 LEU B CA 1
ATOM 4038 C C . LEU B 1 213 ? -9.242 -13.961 -12.719 1 86.69 213 LEU B C 1
ATOM 4040 O O . LEU B 1 213 ? -9.281 -14.523 -13.812 1 86.69 213 LEU B O 1
ATOM 4044 N N . SER B 1 214 ? -9.156 -14.461 -11.539 1 78.69 214 SER B N 1
ATOM 4045 C CA . SER B 1 214 ? -8.992 -15.914 -11.523 1 78.69 214 SER B CA 1
ATOM 4046 C C . SER B 1 214 ? -10.125 -16.594 -12.289 1 78.69 214 SER B C 1
ATOM 4048 O O . SER B 1 214 ? -11.297 -16.359 -12.016 1 78.69 214 SER B O 1
ATOM 4050 N N . GLY B 1 215 ? -9.742 -17.422 -13.305 1 72.12 215 GLY B N 1
ATOM 4051 C CA . GLY B 1 215 ? -10.711 -18.203 -14.039 1 72.12 215 GLY B CA 1
ATOM 4052 C C . GLY B 1 215 ? -11.414 -17.422 -15.125 1 72.12 215 GLY B C 1
ATOM 4053 O O . GLY B 1 215 ? -12.203 -17.969 -15.891 1 72.12 215 GLY B O 1
ATOM 4054 N N . LYS B 1 216 ? -11.203 -16.125 -15.156 1 75.5 216 LYS B N 1
ATOM 4055 C CA . LYS B 1 216 ? -11.852 -15.32 -16.188 1 75.5 216 LYS B CA 1
ATOM 4056 C C . LYS B 1 216 ? -11.031 -15.312 -17.469 1 75.5 216 LYS B C 1
ATOM 4058 O O . LYS B 1 216 ? -9.805 -15.266 -17.422 1 75.5 216 LYS B O 1
ATOM 4063 N N . THR B 1 217 ? -11.719 -15.586 -18.594 1 76.12 217 THR B N 1
ATOM 4064 C CA . THR B 1 217 ? -11.055 -15.602 -19.891 1 76.12 217 THR B CA 1
ATOM 4065 C C . THR B 1 217 ? -11.812 -14.734 -20.891 1 76.12 217 THR B C 1
ATOM 4067 O O . THR B 1 217 ? -13.008 -14.469 -20.719 1 76.12 217 THR B O 1
ATOM 4070 N N . ILE B 1 218 ? -11.016 -14.109 -21.703 1 69.62 218 ILE B N 1
ATOM 4071 C CA . ILE B 1 218 ? -11.578 -13.453 -22.875 1 69.62 218 ILE B CA 1
ATOM 4072 C C . ILE B 1 218 ? -11.242 -14.25 -24.125 1 69.62 218 ILE B C 1
ATOM 4074 O O . ILE B 1 218 ? -10.07 -14.383 -24.484 1 69.62 218 ILE B O 1
ATOM 4078 N N . ASN B 1 219 ? -12.281 -14.727 -24.75 1 72.19 219 ASN B N 1
ATOM 4079 C CA . ASN B 1 219 ? -12.102 -15.57 -25.922 1 72.19 219 ASN B CA 1
ATOM 4080 C C . ASN B 1 219 ? -11.156 -16.734 -25.656 1 72.19 219 ASN B C 1
ATOM 4082 O O . ASN B 1 219 ? -10.273 -17.031 -26.453 1 72.19 219 ASN B O 1
ATOM 4086 N N . GLY B 1 220 ? -11.227 -17.156 -24.453 1 71.94 220 GLY B N 1
ATOM 4087 C CA . GLY B 1 220 ? -10.453 -18.344 -24.078 1 71.94 220 GLY B CA 1
ATOM 4088 C C . GLY B 1 220 ? -9.062 -18.016 -23.594 1 71.94 220 GLY B C 1
ATOM 4089 O O . GLY B 1 220 ? -8.32 -18.891 -23.172 1 71.94 220 GLY B O 1
ATOM 4090 N N . VAL B 1 221 ? -8.758 -16.75 -23.734 1 75.19 221 VAL B N 1
ATOM 4091 C CA . VAL B 1 221 ? -7.41 -16.359 -23.328 1 75.19 221 VAL B CA 1
ATOM 4092 C C . VAL B 1 221 ? -7.453 -15.648 -21.984 1 75.19 221 VAL B C 1
ATOM 4094 O O . VAL B 1 221 ? -8.297 -14.773 -21.766 1 75.19 221 VAL B O 1
ATOM 4097 N N . GLY B 1 222 ? -6.664 -16.156 -21.141 1 75.88 222 GLY B N 1
ATOM 4098 C CA . GLY B 1 222 ? -6.578 -15.531 -19.828 1 75.88 222 GLY B CA 1
ATOM 4099 C C . GLY B 1 222 ? -6.008 -14.125 -19.875 1 75.88 222 GLY B C 1
ATOM 4100 O O . GLY B 1 222 ? -5.375 -13.742 -20.859 1 75.88 222 GLY B O 1
ATOM 4101 N N . PHE B 1 223 ? -6.418 -13.273 -18.984 1 80 223 PHE B N 1
ATOM 4102 C CA . PHE B 1 223 ? -5.949 -11.898 -18.875 1 80 223 PHE B CA 1
ATOM 4103 C C . PHE B 1 223 ? -5.234 -11.68 -17.547 1 80 223 PHE B C 1
ATOM 4105 O O . PHE B 1 223 ? -5.559 -12.328 -16.547 1 80 223 PHE B O 1
ATOM 4112 N N . ASP B 1 224 ? -4.184 -10.828 -17.688 1 87.12 224 ASP B N 1
ATOM 4113 C CA . ASP B 1 224 ? -3.4 -10.516 -16.5 1 87.12 224 ASP B CA 1
ATOM 4114 C C . ASP B 1 224 ? -3.109 -9.016 -16.406 1 87.12 224 ASP B C 1
ATOM 4116 O O . ASP B 1 224 ? -3.119 -8.312 -17.422 1 87.12 224 ASP B O 1
ATOM 4120 N N . THR B 1 225 ? -3.037 -8.586 -15.25 1 92.38 225 THR B N 1
ATOM 4121 C CA . THR B 1 225 ? -2.352 -7.312 -15.047 1 92.38 225 THR B CA 1
ATOM 4122 C C . THR B 1 225 ? -0.839 -7.488 -15.164 1 92.38 225 THR B C 1
ATOM 4124 O O . THR B 1 225 ? -0.341 -8.617 -15.195 1 92.38 225 THR B O 1
ATOM 4127 N N . ILE B 1 226 ? -0.147 -6.395 -15.273 1 91.25 226 ILE B N 1
ATOM 4128 C CA . ILE B 1 226 ? 1.299 -6.453 -15.453 1 91.25 226 ILE B CA 1
ATOM 4129 C C . ILE B 1 226 ? 1.947 -7.113 -14.242 1 91.25 226 ILE B C 1
ATOM 4131 O O . ILE B 1 226 ? 2.926 -7.852 -14.375 1 91.25 226 ILE B O 1
ATOM 4135 N N . SER B 1 227 ? 1.437 -6.898 -13.055 1 88.38 227 SER B N 1
ATOM 4136 C CA . SER B 1 227 ? 1.964 -7.523 -11.844 1 88.38 227 SER B CA 1
ATOM 4137 C C . SER B 1 227 ? 1.815 -9.039 -11.898 1 88.38 227 SER B C 1
ATOM 4139 O O . SER B 1 227 ? 2.723 -9.773 -11.492 1 88.38 227 SER B O 1
ATOM 4141 N N . LEU B 1 228 ? 0.727 -9.5 -12.352 1 88.06 228 LEU B N 1
ATOM 4142 C CA . LEU B 1 228 ? 0.503 -10.93 -12.5 1 88.06 228 LEU B CA 1
ATOM 4143 C C . LEU B 1 228 ? 1.369 -11.5 -13.609 1 88.06 228 LEU B C 1
ATOM 4145 O O . LEU B 1 228 ? 1.843 -12.641 -13.516 1 88.06 228 LEU B O 1
ATOM 4149 N N . TRP B 1 229 ? 1.489 -10.711 -14.664 1 89.19 229 TRP B N 1
ATOM 4150 C CA . TRP B 1 229 ? 2.336 -11.141 -15.766 1 89.19 229 TRP B CA 1
ATOM 4151 C C . TRP B 1 229 ? 3.768 -11.383 -15.297 1 89.19 229 TRP B C 1
ATOM 4153 O O . TRP B 1 229 ? 4.402 -12.359 -15.695 1 89.19 229 TRP B O 1
ATOM 4163 N N . PHE B 1 230 ? 4.273 -10.539 -14.438 1 85.44 230 PHE B N 1
ATOM 4164 C CA . PHE B 1 230 ? 5.617 -10.688 -13.898 1 85.44 230 PHE B CA 1
ATOM 4165 C C . PHE B 1 230 ? 5.773 -12.039 -13.203 1 85.44 230 PHE B C 1
ATOM 4167 O O . PHE B 1 230 ? 6.824 -12.68 -13.305 1 85.44 230 PHE B O 1
ATOM 4174 N N . LEU B 1 231 ? 4.793 -12.461 -12.539 1 78.94 231 LEU B N 1
ATOM 4175 C CA . LEU B 1 231 ? 4.832 -13.711 -11.789 1 78.94 231 LEU B CA 1
ATOM 4176 C C . LEU B 1 231 ? 4.789 -14.914 -12.727 1 78.94 231 LEU B C 1
ATOM 4178 O O . LEU B 1 231 ? 5.5 -15.898 -12.516 1 78.94 231 LEU B O 1
ATOM 4182 N N . ARG B 1 232 ? 4.027 -14.789 -13.672 1 81.25 232 ARG B N 1
ATOM 4183 C CA . ARG B 1 232 ? 3.818 -15.922 -14.578 1 81.25 232 ARG B CA 1
ATOM 4184 C C . ARG B 1 232 ? 5.023 -16.125 -15.484 1 81.25 232 ARG B C 1
ATOM 4186 O O . ARG B 1 232 ? 5.477 -17.266 -15.68 1 81.25 232 ARG B O 1
ATOM 4193 N N . VAL B 1 233 ? 5.477 -15.102 -16.078 1 80.44 233 VAL B N 1
ATOM 4194 C CA . VAL B 1 233 ? 6.504 -15.203 -17.109 1 80.44 233 VAL B CA 1
ATOM 4195 C C . VAL B 1 233 ? 7.816 -15.672 -16.484 1 80.44 233 VAL B C 1
ATOM 4197 O O . VAL B 1 233 ? 8.617 -16.359 -17.141 1 80.44 233 VAL B O 1
ATOM 4200 N N . GLY B 1 234 ? 8.031 -15.383 -15.289 1 69.81 234 GLY B N 1
ATOM 4201 C CA . GLY B 1 234 ? 9.273 -15.766 -14.641 1 69.81 234 GLY B CA 1
ATOM 4202 C C . GLY B 1 234 ? 9.328 -17.234 -14.289 1 69.81 234 GLY B C 1
ATOM 4203 O O . GLY B 1 234 ? 10.414 -17.797 -14.07 1 69.81 234 GLY B O 1
ATOM 4204 N N . ASP B 1 235 ? 8.195 -17.828 -14.266 1 68.94 235 ASP B N 1
ATOM 4205 C CA . ASP B 1 235 ? 8.141 -19.172 -13.703 1 68.94 235 ASP B CA 1
ATOM 4206 C C . ASP B 1 235 ? 8.516 -20.219 -14.75 1 68.94 235 ASP B C 1
ATOM 4208 O O . ASP B 1 235 ? 7.98 -20.203 -15.867 1 68.94 235 ASP B O 1
ATOM 4212 N N . ILE B 1 236 ? 9.633 -20.828 -14.484 1 61.53 236 ILE B N 1
ATOM 4213 C CA . ILE B 1 236 ? 9.984 -22 -15.281 1 61.53 236 ILE B CA 1
ATOM 4214 C C . ILE B 1 236 ? 9.141 -23.188 -14.844 1 61.53 236 ILE B C 1
ATOM 4216 O O . ILE B 1 236 ? 8.992 -23.453 -13.648 1 61.53 236 ILE B O 1
ATOM 4220 N N . PRO B 1 237 ? 8.578 -23.797 -15.867 1 60.56 237 PRO B N 1
ATOM 4221 C CA . PRO B 1 237 ? 7.801 -24.969 -15.484 1 60.56 237 PRO B CA 1
ATOM 4222 C C . PRO B 1 237 ? 8.602 -25.938 -14.617 1 60.56 237 PRO B C 1
ATOM 4224 O O . PRO B 1 237 ? 9.812 -26.078 -14.797 1 60.56 237 PRO B O 1
ATOM 4227 N N . HIS B 1 238 ? 7.977 -26.641 -13.641 1 53.75 238 HIS B N 1
ATOM 4228 C CA . HIS B 1 238 ? 8.461 -27.719 -12.781 1 53.75 238 HIS B CA 1
ATOM 4229 C C . HIS B 1 238 ? 9.398 -27.172 -11.703 1 53.75 238 HIS B C 1
ATOM 4231 O O . HIS B 1 238 ? 10.289 -27.891 -11.242 1 53.75 238 HIS B O 1
ATOM 4237 N N . GLY B 1 239 ? 9.352 -25.953 -11.406 1 58.25 239 GLY B N 1
ATOM 4238 C CA . GLY B 1 239 ? 10 -25.422 -10.219 1 58.25 239 GLY B CA 1
ATOM 4239 C C . GLY B 1 239 ? 11.5 -25.234 -10.391 1 58.25 239 GLY B C 1
ATOM 4240 O O . GLY B 1 239 ? 12.242 -25.188 -9.406 1 58.25 239 GLY B O 1
ATOM 4241 N N . MET B 1 240 ? 12 -25.281 -11.68 1 53.56 240 MET B N 1
ATOM 4242 C CA . MET B 1 240 ? 13.445 -25.297 -11.891 1 53.56 240 MET B CA 1
ATOM 4243 C C . MET B 1 240 ? 14.008 -23.875 -11.859 1 53.56 240 MET B C 1
ATOM 4245 O O . MET B 1 240 ? 15.148 -23.641 -12.266 1 53.56 240 MET B O 1
ATOM 4249 N N . GLY B 1 241 ? 13.156 -22.938 -11.461 1 65.5 241 GLY B N 1
ATOM 4250 C CA . GLY B 1 241 ? 13.703 -21.594 -11.305 1 65.5 241 GLY B CA 1
ATOM 4251 C C . GLY B 1 241 ? 12.883 -20.531 -12.008 1 65.5 241 GLY B C 1
ATOM 4252 O O . GLY B 1 241 ? 11.711 -20.75 -12.312 1 65.5 241 GLY B O 1
ATOM 4253 N N . ARG B 1 242 ? 13.398 -19.312 -12 1 76.31 242 ARG B N 1
ATOM 4254 C CA . ARG B 1 242 ? 12.688 -18.188 -12.609 1 76.31 242 ARG B CA 1
ATOM 4255 C C . ARG B 1 242 ? 13.594 -17.438 -13.578 1 76.31 242 ARG B C 1
ATOM 4257 O O . ARG B 1 242 ? 14.773 -17.234 -13.297 1 76.31 242 ARG B O 1
ATOM 4264 N N . HIS B 1 243 ? 13.062 -17.203 -14.773 1 84.62 243 HIS B N 1
ATOM 4265 C CA . HIS B 1 243 ? 13.781 -16.328 -15.703 1 84.62 243 HIS B CA 1
ATOM 4266 C C . HIS B 1 243 ? 13.648 -14.867 -15.281 1 84.62 243 HIS B C 1
ATOM 4268 O O . HIS B 1 243 ? 12.82 -14.133 -15.82 1 84.62 243 HIS B O 1
ATOM 4274 N N . GLU B 1 244 ? 14.531 -14.492 -14.406 1 88.06 244 GLU B N 1
ATOM 4275 C CA . GLU B 1 244 ? 14.469 -13.148 -13.836 1 88.06 244 GLU B CA 1
ATOM 4276 C C . GLU B 1 244 ? 14.828 -12.086 -14.875 1 88.06 244 GLU B C 1
ATOM 4278 O O . GLU B 1 244 ? 14.359 -10.953 -14.789 1 88.06 244 GLU B O 1
ATOM 4283 N N . ASN B 1 245 ? 15.648 -12.516 -15.828 1 91.94 245 ASN B N 1
ATOM 4284 C CA . ASN B 1 245 ? 16.031 -11.578 -16.875 1 91.94 245 ASN B CA 1
ATOM 4285 C C . ASN B 1 245 ? 14.844 -11.188 -17.734 1 91.94 245 ASN B C 1
ATOM 4287 O O . ASN B 1 245 ? 14.734 -10.031 -18.172 1 91.94 245 ASN B O 1
ATOM 4291 N N . LEU B 1 246 ? 13.945 -12.148 -17.953 1 91.25 246 LEU B N 1
ATOM 4292 C CA . LEU B 1 246 ? 12.758 -11.852 -18.75 1 91.25 246 LEU B CA 1
ATOM 4293 C C . LEU B 1 246 ? 11.797 -10.953 -17.984 1 91.25 246 LEU B C 1
ATOM 4295 O O . LEU B 1 246 ? 11.203 -10.039 -18.547 1 91.25 246 LEU B O 1
ATOM 4299 N N . VAL B 1 247 ? 11.672 -11.227 -16.734 1 90.12 247 VAL B N 1
ATOM 4300 C CA . VAL B 1 247 ? 10.867 -10.367 -15.867 1 90.12 247 VAL B CA 1
ATOM 4301 C C . VAL B 1 247 ? 11.445 -8.953 -15.852 1 90.12 247 VAL B C 1
ATOM 4303 O O . VAL B 1 247 ? 10.695 -7.977 -15.938 1 90.12 247 VAL B O 1
ATOM 4306 N N . ALA B 1 248 ? 12.773 -8.914 -15.797 1 92.62 248 ALA B N 1
ATOM 4307 C CA . ALA B 1 248 ? 13.453 -7.621 -15.789 1 92.62 248 ALA B CA 1
ATOM 4308 C C . ALA B 1 248 ? 13.203 -6.859 -17.078 1 92.62 248 ALA B C 1
ATOM 4310 O O . ALA B 1 248 ? 12.953 -5.648 -17.062 1 92.62 248 ALA B O 1
ATOM 4311 N N . ALA B 1 249 ? 13.242 -7.516 -18.172 1 93.44 249 ALA B N 1
ATOM 4312 C CA . ALA B 1 249 ? 13 -6.887 -19.469 1 93.44 249 ALA B CA 1
ATOM 4313 C C . ALA B 1 249 ? 11.602 -6.281 -19.531 1 93.44 249 ALA B C 1
ATOM 4315 O O . ALA B 1 249 ? 11.438 -5.125 -19.922 1 93.44 249 ALA B O 1
ATOM 4316 N N . GLY B 1 250 ? 10.656 -7.055 -19.141 1 91.75 250 GLY B N 1
ATOM 4317 C CA . GLY B 1 250 ? 9.297 -6.535 -19.094 1 91.75 250 GLY B CA 1
ATOM 4318 C C . GLY B 1 250 ? 9.133 -5.371 -18.141 1 91.75 250 GLY B C 1
ATOM 4319 O O . GLY B 1 250 ? 8.391 -4.426 -18.422 1 91.75 250 GLY B O 1
ATOM 4320 N N . SER B 1 251 ? 9.805 -5.43 -17.062 1 90.06 251 SER B N 1
ATOM 4321 C CA . SER B 1 251 ? 9.711 -4.402 -16.031 1 90.06 251 SER B CA 1
ATOM 4322 C C . SER B 1 251 ? 10.312 -3.086 -16.5 1 90.06 251 SER B C 1
ATOM 4324 O O . SER B 1 251 ? 9.797 -2.012 -16.188 1 90.06 251 SER B O 1
ATOM 4326 N N . VAL B 1 252 ? 11.359 -3.139 -17.219 1 90.94 252 VAL B N 1
ATOM 4327 C CA . VAL B 1 252 ? 12.008 -1.938 -17.734 1 90.94 252 VAL B CA 1
ATOM 4328 C C . VAL B 1 252 ? 11.039 -1.163 -18.625 1 90.94 252 VAL B C 1
ATOM 4330 O O . VAL B 1 252 ? 10.945 0.062 -18.531 1 90.94 252 VAL B O 1
ATOM 4333 N N . ILE B 1 253 ? 10.305 -1.84 -19.359 1 91.5 253 ILE B N 1
ATOM 4334 C CA . ILE B 1 253 ? 9.375 -1.199 -20.281 1 91.5 253 ILE B CA 1
ATOM 4335 C C . ILE B 1 253 ? 8.141 -0.718 -19.531 1 91.5 253 ILE B C 1
ATOM 4337 O O . ILE B 1 253 ? 7.664 0.398 -19.75 1 91.5 253 ILE B O 1
ATOM 4341 N N . SER B 1 254 ? 7.691 -1.534 -18.641 1 90.62 254 SER B N 1
ATOM 4342 C CA . SER B 1 254 ? 6.43 -1.244 -17.969 1 90.62 254 SER B CA 1
ATOM 4343 C C . SER B 1 254 ? 6.566 -0.052 -17.031 1 90.62 254 SER B C 1
ATOM 4345 O O . SER B 1 254 ? 5.574 0.595 -16.688 1 90.62 254 SER B O 1
ATOM 4347 N N . ILE B 1 255 ? 7.789 0.263 -16.656 1 87.69 255 ILE B N 1
ATOM 4348 C CA . ILE B 1 255 ? 8.016 1.35 -15.711 1 87.69 255 ILE B CA 1
ATOM 4349 C C . ILE B 1 255 ? 7.648 2.684 -16.359 1 87.69 255 ILE B C 1
ATOM 4351 O O . ILE B 1 255 ? 7.434 3.68 -15.664 1 87.69 255 ILE B O 1
ATOM 4355 N N . ILE B 1 256 ? 7.461 2.734 -17.562 1 87.5 256 ILE B N 1
ATOM 4356 C CA . ILE B 1 256 ? 7.199 3.951 -18.328 1 87.5 256 ILE B CA 1
ATOM 4357 C C . ILE B 1 256 ? 5.879 4.57 -17.859 1 87.5 256 ILE B C 1
ATOM 4359 O O . ILE B 1 256 ? 5.758 5.793 -17.781 1 87.5 256 ILE B O 1
ATOM 4363 N N . ILE B 1 257 ? 4.949 3.805 -17.531 1 88.56 257 ILE B N 1
ATOM 4364 C CA . ILE B 1 257 ? 3.617 4.305 -17.203 1 88.56 257 ILE B CA 1
ATOM 4365 C C . ILE B 1 257 ? 3.633 4.973 -15.828 1 88.56 257 ILE B C 1
ATOM 4367 O O . ILE B 1 257 ? 3.344 6.164 -15.711 1 88.56 257 ILE B O 1
ATOM 4371 N N . PRO B 1 258 ? 3.986 4.223 -14.789 1 87 258 PRO B N 1
ATOM 4372 C CA . PRO B 1 258 ? 4.004 4.91 -13.5 1 87 258 PRO B CA 1
ATOM 4373 C C . PRO B 1 258 ? 5.012 6.055 -13.453 1 87 258 PRO B C 1
ATOM 4375 O O . PRO B 1 258 ? 4.754 7.086 -12.828 1 87 258 PRO B O 1
ATOM 4378 N N . LEU B 1 259 ? 6.117 5.902 -14.117 1 84.25 259 LEU B N 1
ATOM 4379 C CA . LEU B 1 259 ? 7.117 6.961 -14.164 1 84.25 259 LEU B CA 1
ATOM 4380 C C . LEU B 1 259 ? 6.582 8.18 -14.906 1 84.25 259 LEU B C 1
ATOM 4382 O O . LEU B 1 259 ? 6.855 9.32 -14.523 1 84.25 259 LEU B O 1
ATOM 4386 N N . GLY B 1 260 ? 5.93 7.973 -15.984 1 86.69 260 GLY B N 1
ATOM 4387 C CA . GLY B 1 260 ? 5.324 9.07 -16.734 1 86.69 260 GLY B CA 1
ATOM 4388 C C . GLY B 1 260 ? 4.32 9.859 -15.914 1 86.69 260 GLY B C 1
ATOM 4389 O O . GLY B 1 260 ? 4.367 11.094 -15.883 1 86.69 260 GLY B O 1
ATOM 4390 N N . ILE B 1 261 ? 3.467 9.203 -15.258 1 87.56 261 ILE B N 1
ATOM 4391 C CA . ILE B 1 261 ? 2.459 9.852 -14.422 1 87.56 261 ILE B CA 1
ATOM 4392 C C . ILE B 1 261 ? 3.139 10.609 -13.289 1 87.56 261 ILE B C 1
ATOM 4394 O O . ILE B 1 261 ? 2.773 11.75 -12.984 1 87.56 261 ILE B O 1
ATOM 4398 N N . TYR B 1 262 ? 4.086 10.047 -12.773 1 83.5 262 TYR B N 1
ATOM 4399 C CA . TYR B 1 262 ? 4.836 10.68 -11.695 1 83.5 262 TYR B CA 1
ATOM 4400 C C . TYR B 1 262 ? 5.508 11.961 -12.18 1 83.5 262 TYR B C 1
ATOM 4402 O O . TYR B 1 262 ? 5.461 12.984 -11.492 1 83.5 262 TYR B O 1
ATOM 4410 N N . LEU B 1 263 ? 6.145 11.898 -13.297 1 83.56 263 LEU B N 1
ATOM 4411 C CA . LEU B 1 263 ? 6.875 13.047 -13.805 1 83.56 263 LEU B CA 1
ATOM 4412 C C . LEU B 1 263 ? 5.934 14.211 -14.078 1 83.56 263 LEU B C 1
ATOM 4414 O O . LEU B 1 263 ? 6.281 15.375 -13.836 1 83.56 263 LEU B O 1
ATOM 4418 N N . ILE B 1 264 ? 4.844 13.891 -14.484 1 88 264 ILE B N 1
ATOM 4419 C CA . ILE B 1 264 ? 3.861 14.93 -14.781 1 88 264 ILE B CA 1
ATOM 4420 C C . ILE B 1 264 ? 3.367 15.555 -13.484 1 88 264 ILE B C 1
ATOM 4422 O O . ILE B 1 264 ? 3.424 16.781 -13.32 1 88 264 ILE B O 1
ATOM 4426 N N . PHE B 1 265 ? 3.031 14.789 -12.539 1 86 265 PHE B N 1
ATOM 4427 C CA . PHE B 1 265 ? 2.355 15.305 -11.352 1 86 265 PHE B CA 1
ATOM 4428 C C . PHE B 1 265 ? 3.367 15.758 -10.305 1 86 265 PHE B C 1
ATOM 4430 O O . PHE B 1 265 ? 3.055 16.594 -9.453 1 86 265 PHE B O 1
ATOM 4437 N N . SER B 1 266 ? 4.523 15.164 -10.367 1 77.75 266 SER B N 1
ATOM 4438 C CA . SER B 1 266 ? 5.566 15.641 -9.469 1 77.75 266 SER B CA 1
ATOM 4439 C C . SER B 1 266 ? 5.93 17.094 -9.766 1 77.75 266 SER B C 1
ATOM 4441 O O . SER B 1 266 ? 6.176 17.875 -8.852 1 77.75 266 SER B O 1
ATOM 4443 N N . LYS B 1 267 ? 5.965 17.469 -10.914 1 81.94 267 LYS B N 1
ATOM 4444 C CA . LYS B 1 267 ? 6.234 18.844 -11.32 1 81.94 267 LYS B CA 1
ATOM 4445 C C . LYS B 1 267 ? 5.129 19.781 -10.844 1 81.94 267 LYS B C 1
ATOM 4447 O O . LYS B 1 267 ? 5.406 20.891 -10.391 1 81.94 267 LYS B O 1
ATOM 4452 N N . LEU B 1 268 ? 3.99 19.281 -10.875 1 83.31 268 LEU B N 1
ATOM 4453 C CA . LEU B 1 268 ? 2.848 20.078 -10.453 1 83.31 268 LEU B CA 1
ATOM 4454 C C . LEU B 1 268 ? 2.859 20.281 -8.945 1 83.31 268 LEU B C 1
ATOM 4456 O O . LEU B 1 268 ? 2.549 21.375 -8.461 1 83.31 268 LEU B O 1
ATOM 4460 N N . ILE B 1 269 ? 3.277 19.266 -8.305 1 79.5 269 ILE B N 1
ATOM 4461 C CA . ILE B 1 269 ? 3.375 19.328 -6.848 1 79.5 269 ILE B CA 1
ATOM 4462 C C . ILE B 1 269 ? 4.457 20.328 -6.449 1 79.5 269 ILE B C 1
ATOM 4464 O O . ILE B 1 269 ? 4.238 21.172 -5.578 1 79.5 269 ILE B O 1
ATOM 4468 N N . ASN B 1 270 ? 5.57 20.266 -7.105 1 72.06 270 ASN B N 1
ATOM 4469 C CA . ASN B 1 270 ? 6.672 21.172 -6.809 1 72.06 270 ASN B CA 1
ATOM 4470 C C . ASN B 1 270 ? 6.289 22.625 -7.066 1 72.06 270 ASN B C 1
ATOM 4472 O O . ASN B 1 270 ? 6.66 23.516 -6.305 1 72.06 270 ASN B O 1
ATOM 4476 N N . ARG B 1 271 ? 5.59 22.844 -8 1 77.19 271 ARG B N 1
ATOM 4477 C CA . ARG B 1 271 ? 5.133 24.188 -8.328 1 77.19 271 ARG B CA 1
ATOM 4478 C C . ARG B 1 271 ? 4.203 24.734 -7.242 1 77.19 271 ARG B C 1
ATOM 4480 O O . ARG B 1 271 ? 4.266 25.906 -6.895 1 77.19 271 ARG B O 1
ATOM 4487 N N . GLN B 1 272 ? 3.408 23.781 -6.723 1 73 272 GLN B N 1
ATOM 4488 C CA . GLN B 1 272 ? 2.469 24.172 -5.68 1 73 272 GLN B CA 1
ATOM 4489 C C . GLN B 1 272 ? 3.191 24.453 -4.363 1 73 272 GLN B C 1
ATOM 4491 O O . GLN B 1 272 ? 2.809 25.359 -3.619 1 73 272 GLN B O 1
ATOM 4496 N N . LEU B 1 273 ? 4.129 23.641 -4.113 1 64.81 273 LEU B N 1
ATOM 4497 C CA . LEU B 1 273 ? 4.902 23.828 -2.891 1 64.81 273 LEU B CA 1
ATOM 4498 C C . LEU B 1 273 ? 5.676 25.141 -2.924 1 64.81 273 LEU B C 1
ATOM 4500 O O . LEU B 1 273 ? 5.758 25.844 -1.912 1 64.81 273 LEU B O 1
ATOM 4504 N N . TYR B 1 274 ? 6.242 25.438 -4.012 1 58.72 274 TYR B N 1
ATOM 4505 C CA . TYR B 1 274 ? 6.996 26.672 -4.148 1 58.72 274 TYR B CA 1
ATOM 4506 C C . TYR B 1 274 ? 6.09 27.891 -3.979 1 58.72 274 TYR B C 1
ATOM 4508 O O . TYR B 1 274 ? 6.516 28.922 -3.453 1 58.72 274 TYR B O 1
ATOM 4516 N N . LYS B 1 275 ? 4.918 27.734 -4.281 1 59.69 275 LYS B N 1
ATOM 4517 C CA . LYS B 1 275 ? 3.975 28.844 -4.168 1 59.69 275 LYS B CA 1
ATOM 4518 C C . LYS B 1 275 ? 3.566 29.062 -2.717 1 59.69 275 LYS B C 1
ATOM 4520 O O . LYS B 1 275 ? 3.229 30.188 -2.328 1 59.69 275 LYS B O 1
ATOM 4525 N N . SER B 1 276 ? 3.627 28 -2.012 1 51.78 276 SER B N 1
ATOM 4526 C CA . SER B 1 276 ? 3.197 28.109 -0.622 1 51.78 276 SER B CA 1
ATOM 4527 C C . SER B 1 276 ? 4.316 28.656 0.261 1 51.78 276 SER B C 1
ATOM 4529 O O . SER B 1 276 ? 4.062 29.125 1.374 1 51.78 276 SER B O 1
ATOM 4531 N N . ILE B 1 277 ? 5.562 28.453 -0.107 1 42.06 277 ILE B N 1
ATOM 4532 C CA . ILE B 1 277 ? 6.66 29.031 0.651 1 42.06 277 ILE B CA 1
ATOM 4533 C C . ILE B 1 277 ? 6.902 30.469 0.187 1 42.06 277 ILE B C 1
ATOM 4535 O O . ILE B 1 277 ? 6.961 30.734 -1.015 1 42.06 277 ILE B O 1
#

Organism: Mycoplasmopsis pulmonis (strain UAB CTIP) (NCBI:txid272635)

InterPro domains:
  IPR000515 ABC transporter type 1, transmembrane domain MetI-like [PF00528] (95-266)
  IPR000515 ABC transporter type 1, transmembrane domain MetI-like [PS50928] (64-265)
  IPR035906 MetI-like superfamily [G3DSA:1.10.3720.10] (2-270)
  IPR035906 MetI-like superfamily [SSF161098] (4-274)

Foldseek 3Di:
DVVVVVVVVVVVVVVVVVVCVVCVVVQQLVQLLQADLVVVQVVDGDNHHPGRNVCLLVLCDPQLVQQLVLLLLLLVLLLVLQVVLLVVLLVVLLPDDPVVVVVVLVVVVVVVPDDPVVVLVVLLVVCVVVVPPDLSCQLNSSSNDDPVLNVQLNVLQVVQDPVNVVVCVVVVDDPVRCCVPGRVVSCLQSSLVSSLVSSVCSLQDDPNSCVNQVPPDDVNHGHHHNNVVLVVQQDDPPRSGGSVSSSSSSCSVSVCSSVVSCVVSVVVNVVVVVVVD/DVVVVVVVVVVVVVVVVVVCVVCVVVQQLVQLLQADLVVVQVVDGDNHHPGRNVCLLVLCDPQLVQQLVLLLLLLVLLLVLQVVLLVVLLVVLLPDDPVVVVVVLVVVVVVVPDDPVVVLVVLLVVCVVVVPPDLSCQLNSSSNDDPVLNVQLNVLQVVQDPVNVVVCVVVVDDPVRCCVPGRVVSCLQSSLVSSLVSSVCSLQDDPNQCVNQVPPDDVNHGHHHNNVVLVVQQDDPPRSGGSVSSSSSSCSVSVCSSVVSCVVSVVVNVVVVVVVD

pLDDT: mean 83.5, std 10.52, range [42.06, 96.25]